Protein AF-A0A925WIB7-F1 (afdb_monomer)

Nearest PDB structures (foldseek):
  5noi-assembly1_A-2  TM=4.745E-01  e=1.322E-04  Homo sapiens
  6zr7-assembly1_AAA  TM=3.607E-01  e=6.430E-06  Homo sapiens
  2jll-assembly1_A  TM=2.567E-01  e=2.747E-06  Homo sapiens
  6fwx-assembly2_B  TM=4.645E-01  e=1.472E-03  Homo sapiens
  5d70-assembly1_L  TM=3.695E-01  e=1.778E-03  Homo sapiens

Foldseek 3Di:
DDQPVAPDWADDPPPPRFIKGQFPQKDWQDDDLAPPQFPLHHNSDIWIFFAFLDDSRWIWTAQPQLQDQFKKKKWKWAAQAAADAQQFAKWFDAPFAIWGWAFADDADPRNHTAIFIAADRRDCLGRNDHFVHGADHRFIWMWMWGGDQFKIKIWTWGDDDPDTDTDMGIRGHGGHGDRSNHDIIIHQAYPPHSNSGGGGIMGDIDMDSHGDDSQVSQVVSCSRNVHPWFEKDFPAWWDWPPLEAAQQAKIKTATDMDMHPPWWKWKWWAQVAAPDHDTDTDDDDDQWDQRGHRMIMGHNHAQSQQHWMKMWIADPVGIDIHDIDGRAHDHDDDQFPWKWKEFADDPDQDFAQDWFKAFTDTDPDLDYDHGDDDDDDDPDDDDPHVPDTQPKMKIAPDGGTWDADPADAQAPSFYRTWDFGQKIKIAQAFFAWKKKKFFWDADLDAPVVSHFKKKWWAWPNDTAIATAPDRNGDHDSHGMHMDGGRGDDQRMIMGGIDIPDPDPGGTGGIMMMGHNDGDDWDWDWDDDPQKIWIATHQGFFKWKALDPVDPTHTPPPAGPRGMDGHDPGRMDIDGDHD

Radius of gyration: 37.93 Å; Cα contacts (8 Å, |Δi|>4): 1552; chains: 1; bounding box: 87×64×103 Å

Structure (mmCIF, N/CA/C/O backbone):
data_AF-A0A925WIB7-F1
#
_entry.id   AF-A0A925WIB7-F1
#
loop_
_atom_site.group_PDB
_atom_site.id
_atom_site.type_symbol
_atom_site.label_atom_id
_atom_site.label_alt_id
_atom_site.label_comp_id
_atom_site.label_asym_id
_atom_site.label_entity_id
_atom_site.label_seq_id
_atom_site.pdbx_PDB_ins_code
_atom_site.Cartn_x
_atom_site.Cartn_y
_atom_site.Cartn_z
_atom_site.occupancy
_atom_site.B_iso_or_equiv
_atom_site.auth_seq_id
_atom_site.auth_comp_id
_atom_site.auth_asym_id
_atom_site.auth_atom_id
_atom_site.pdbx_PDB_model_num
ATOM 1 N N . ILE A 1 1 ? 18.509 16.412 -41.054 1.00 47.59 1 ILE A N 1
ATOM 2 C CA . ILE A 1 1 ? 19.463 15.710 -41.943 1.00 47.59 1 ILE A CA 1
ATOM 3 C C . ILE A 1 1 ? 18.674 14.589 -42.590 1.00 47.59 1 ILE A C 1
ATOM 5 O O . ILE A 1 1 ? 17.972 13.894 -41.867 1.00 47.59 1 ILE A O 1
ATOM 9 N N . ASP A 1 2 ? 18.672 14.543 -43.918 1.00 45.06 2 ASP A N 1
ATOM 10 C CA . ASP A 1 2 ? 17.779 13.710 -44.721 1.00 45.06 2 ASP A CA 1
ATOM 11 C C . ASP A 1 2 ? 18.296 12.253 -44.802 1.00 45.06 2 ASP A C 1
ATOM 13 O O . ASP A 1 2 ? 19.385 12.033 -45.339 1.00 45.06 2 ASP A O 1
ATOM 17 N N . PRO A 1 3 ? 17.568 11.259 -44.255 1.00 49.69 3 PRO A N 1
ATOM 18 C CA . PRO A 1 3 ? 17.931 9.846 -44.317 1.00 49.69 3 PRO A CA 1
ATOM 19 C C . PRO A 1 3 ? 17.653 9.196 -45.684 1.00 49.69 3 PRO A C 1
ATOM 21 O O . PRO A 1 3 ? 17.864 7.995 -45.808 1.00 49.69 3 PRO A O 1
ATOM 24 N N . THR A 1 4 ? 17.226 9.929 -46.722 1.00 48.84 4 THR A N 1
ATOM 25 C CA . THR A 1 4 ? 17.015 9.378 -48.082 1.00 48.84 4 THR A CA 1
ATOM 26 C C . THR A 1 4 ? 18.270 8.777 -48.738 1.00 48.84 4 THR A C 1
ATOM 28 O O . THR A 1 4 ? 18.156 8.116 -49.766 1.00 48.84 4 THR A O 1
ATOM 31 N N . ALA A 1 5 ? 19.458 8.935 -48.141 1.00 53.34 5 ALA A N 1
ATOM 32 C CA . ALA A 1 5 ? 20.679 8.218 -48.529 1.00 53.34 5 ALA A CA 1
ATOM 33 C C . ALA A 1 5 ? 20.852 6.840 -47.841 1.00 53.34 5 ALA A C 1
ATOM 35 O O . ALA A 1 5 ? 21.839 6.146 -48.092 1.00 53.34 5 ALA A O 1
ATOM 36 N N . GLY A 1 6 ? 19.942 6.452 -46.943 1.00 58.41 6 GLY A N 1
ATOM 37 C CA . GLY A 1 6 ? 19.923 5.150 -46.278 1.00 58.41 6 GLY A CA 1
ATOM 38 C C . GLY A 1 6 ? 19.459 4.039 -47.219 1.00 58.41 6 GLY A C 1
ATOM 39 O O . GLY A 1 6 ? 18.480 4.196 -47.941 1.00 58.41 6 GLY A O 1
ATOM 40 N N . VAL A 1 7 ? 20.171 2.910 -47.223 1.00 65.31 7 VAL A N 1
ATOM 41 C CA . VAL A 1 7 ? 19.902 1.784 -48.144 1.00 65.31 7 VAL A CA 1
ATOM 42 C C . VAL A 1 7 ? 19.007 0.715 -47.502 1.00 65.31 7 VAL A C 1
ATOM 44 O O . VAL A 1 7 ? 18.391 -0.078 -48.208 1.00 65.31 7 VAL A O 1
ATOM 47 N N . TYR A 1 8 ? 18.908 0.697 -46.169 1.00 82.62 8 TYR A N 1
ATOM 48 C CA . TYR A 1 8 ? 18.264 -0.381 -45.420 1.00 82.62 8 TYR A CA 1
ATOM 49 C C . TYR A 1 8 ? 17.088 0.117 -44.582 1.00 82.62 8 TYR A C 1
ATOM 51 O O . TYR A 1 8 ? 17.118 1.205 -44.004 1.00 82.62 8 TYR A O 1
ATOM 59 N N . GLN A 1 9 ? 16.067 -0.728 -44.488 1.00 89.50 9 GLN A N 1
ATOM 60 C CA . GLN A 1 9 ? 14.831 -0.472 -43.760 1.00 89.50 9 GLN A CA 1
ATOM 61 C C . GLN A 1 9 ? 14.840 -1.226 -42.427 1.00 89.50 9 GLN A C 1
ATOM 63 O O . GLN A 1 9 ? 15.172 -2.410 -42.392 1.00 89.50 9 GLN A O 1
ATOM 68 N N . ALA A 1 10 ? 14.461 -0.548 -41.344 1.00 90.38 10 ALA A N 1
ATOM 69 C CA . ALA A 1 10 ? 14.131 -1.177 -40.071 1.00 90.38 10 ALA A CA 1
ATOM 70 C C . ALA A 1 10 ? 12.611 -1.372 -40.027 1.00 90.38 10 ALA A C 1
ATOM 72 O O . ALA A 1 10 ? 11.849 -0.403 -40.105 1.00 90.38 10 ALA A O 1
ATOM 73 N N . TYR A 1 11 ? 12.164 -2.623 -39.977 1.00 90.81 11 TYR A N 1
ATOM 74 C CA . TYR A 1 11 ? 10.744 -2.940 -40.085 1.00 90.81 11 TYR A CA 1
ATOM 75 C C . TYR A 1 11 ? 10.005 -2.715 -38.766 1.00 90.81 11 TYR A C 1
ATOM 77 O O . TYR A 1 11 ? 10.463 -3.119 -37.700 1.00 90.81 11 TYR A O 1
ATOM 85 N N . ASP A 1 12 ? 8.832 -2.098 -38.860 1.00 91.50 12 ASP A N 1
ATOM 86 C CA . ASP A 1 12 ? 7.887 -1.962 -37.760 1.00 91.50 12 ASP A CA 1
ATOM 87 C C . ASP A 1 12 ? 7.021 -3.222 -37.658 1.00 91.50 12 ASP A C 1
ATOM 89 O O . ASP A 1 12 ? 6.266 -3.552 -38.573 1.00 91.50 12 ASP A O 1
ATOM 93 N N . SER A 1 13 ? 7.101 -3.903 -36.515 1.00 91.50 13 SER A N 1
ATOM 94 C CA . SER A 1 13 ? 6.290 -5.093 -36.225 1.00 91.50 13 SER A CA 1
ATOM 95 C C . SER A 1 13 ? 4.983 -4.772 -35.490 1.00 91.50 13 SER A C 1
ATOM 97 O O . SER A 1 13 ? 4.206 -5.678 -35.201 1.00 91.50 13 SER A O 1
ATOM 99 N N . SER A 1 14 ? 4.704 -3.499 -35.185 1.00 88.19 14 SER A N 1
ATOM 100 C CA . SER A 1 14 ? 3.505 -3.100 -34.433 1.00 88.19 14 SER A CA 1
ATOM 101 C C . SER A 1 14 ? 2.212 -3.129 -35.257 1.00 88.19 14 SER A C 1
ATOM 103 O O . SER A 1 14 ? 1.126 -3.030 -34.689 1.00 88.19 14 SER A O 1
ATOM 105 N N . GLY A 1 15 ? 2.316 -3.225 -36.587 1.00 87.00 15 GLY A N 1
ATOM 106 C CA . GLY A 1 15 ? 1.178 -3.149 -37.506 1.00 87.00 15 GLY A CA 1
ATOM 107 C C . GLY A 1 15 ? 0.718 -1.723 -37.836 1.00 87.00 15 GLY A C 1
ATOM 108 O O . GLY A 1 15 ? -0.298 -1.563 -38.511 1.00 87.00 15 GLY A O 1
ATOM 109 N N . HIS A 1 16 ? 1.457 -0.691 -37.410 1.00 87.56 16 HIS A N 1
ATOM 110 C CA . HIS A 1 16 ? 1.130 0.718 -37.674 1.00 87.56 16 HIS A CA 1
ATOM 111 C C . HIS A 1 16 ? 1.845 1.288 -38.909 1.00 87.56 16 HIS A C 1
ATOM 113 O O . HIS A 1 16 ? 1.667 2.461 -39.235 1.00 87.56 16 HIS A O 1
ATOM 119 N N . ASN A 1 17 ? 2.609 0.460 -39.630 1.00 88.38 17 ASN A N 1
ATOM 120 C CA . ASN A 1 17 ? 3.371 0.831 -40.826 1.00 88.38 17 ASN A CA 1
ATOM 121 C C . ASN A 1 17 ? 4.395 1.950 -40.571 1.00 88.38 17 ASN A C 1
ATOM 123 O O . ASN A 1 17 ? 4.660 2.774 -41.446 1.00 88.38 17 ASN A O 1
ATOM 127 N N . LEU A 1 18 ? 5.005 1.963 -39.385 1.00 90.94 18 LEU A N 1
ATOM 128 C CA . LEU A 1 18 ? 5.990 2.967 -38.966 1.00 90.94 18 LEU A CA 1
ATOM 129 C C . LEU A 1 18 ? 7.430 2.545 -39.288 1.00 90.94 18 LEU A C 1
ATOM 131 O O . LEU A 1 18 ? 8.351 2.810 -38.517 1.00 90.94 18 LEU A O 1
ATOM 135 N N . ASN A 1 19 ? 7.624 1.878 -40.429 1.00 91.81 19 ASN A N 1
ATOM 136 C CA . ASN A 1 19 ? 8.938 1.416 -40.872 1.00 91.81 19 ASN A CA 1
ATOM 137 C C . ASN A 1 19 ? 9.950 2.568 -40.859 1.00 91.81 19 ASN A C 1
ATOM 139 O O . ASN A 1 19 ? 9.695 3.633 -41.425 1.00 91.81 19 ASN A O 1
ATOM 143 N N . ALA A 1 20 ? 11.100 2.335 -40.238 1.00 92.38 20 ALA A N 1
ATOM 144 C CA . ALA A 1 20 ? 12.175 3.305 -40.136 1.00 92.38 20 ALA A CA 1
ATOM 145 C C . ALA A 1 20 ? 13.265 3.044 -41.182 1.00 92.38 20 ALA A C 1
ATOM 147 O O . ALA A 1 20 ? 13.326 1.987 -41.811 1.00 92.38 20 ALA A O 1
ATOM 148 N N . VAL A 1 21 ? 14.146 4.021 -41.370 1.00 93.56 21 VAL A N 1
ATOM 149 C CA . VAL A 1 21 ? 15.269 3.944 -42.309 1.00 93.56 21 VAL A CA 1
ATOM 150 C C . VAL A 1 21 ? 16.576 4.049 -41.538 1.00 93.56 21 VAL A C 1
ATOM 152 O O . VAL A 1 21 ? 16.757 4.966 -40.732 1.00 93.56 21 VAL A O 1
ATOM 155 N N . TYR A 1 22 ? 17.495 3.118 -41.787 1.00 94.06 22 TYR A N 1
ATOM 156 C CA . TYR A 1 22 ? 18.852 3.189 -41.257 1.00 94.06 22 TYR A CA 1
ATOM 157 C C . TYR A 1 22 ? 19.630 4.291 -41.971 1.00 94.06 22 TYR A C 1
ATOM 159 O O . TYR A 1 22 ? 19.739 4.291 -43.199 1.00 94.06 22 TYR A O 1
ATOM 167 N N . GLY A 1 23 ? 20.206 5.218 -41.209 1.00 93.31 23 GLY A N 1
ATOM 168 C CA . GLY A 1 23 ? 21.142 6.187 -41.758 1.00 93.31 23 GLY A CA 1
ATOM 169 C C . GLY A 1 23 ? 22.406 5.509 -42.300 1.00 93.31 23 GLY A C 1
ATOM 170 O O . GLY A 1 23 ? 22.824 4.452 -41.831 1.00 93.31 23 GLY A O 1
ATOM 171 N N . SER A 1 24 ? 23.037 6.127 -43.299 1.00 92.25 24 SER A N 1
ATOM 172 C CA . SER A 1 24 ? 24.188 5.557 -44.015 1.00 92.25 24 SER A CA 1
ATOM 173 C C . SER A 1 24 ? 25.436 5.324 -43.152 1.00 92.25 24 SER A C 1
ATOM 175 O O . SER A 1 24 ? 26.335 4.613 -43.589 1.00 92.25 24 SER A O 1
ATOM 177 N N . ALA A 1 25 ? 25.526 5.946 -41.971 1.00 93.19 25 ALA A N 1
ATOM 178 C CA . ALA A 1 25 ? 26.634 5.756 -41.033 1.00 93.19 25 ALA A CA 1
ATOM 179 C C . ALA A 1 25 ? 26.304 4.767 -39.901 1.00 93.19 25 ALA A C 1
ATOM 181 O O . ALA A 1 25 ? 27.150 4.531 -39.041 1.00 93.19 25 ALA A O 1
ATOM 182 N N . VAL A 1 26 ? 25.099 4.187 -39.888 1.00 94.94 26 VAL A N 1
ATOM 183 C CA . VAL A 1 26 ? 24.749 3.116 -38.951 1.00 94.94 26 VAL A CA 1
ATOM 184 C C . VAL A 1 26 ? 25.390 1.816 -39.423 1.00 94.94 26 VAL A C 1
ATOM 186 O O . VAL A 1 26 ? 25.171 1.374 -40.553 1.00 94.94 26 VAL A O 1
ATOM 189 N N . LEU A 1 27 ? 26.175 1.187 -38.550 1.00 94.75 27 LEU A N 1
ATOM 190 C CA . LEU A 1 27 ? 26.740 -0.128 -38.818 1.00 94.75 27 LEU A CA 1
ATOM 191 C C . LEU A 1 27 ? 25.692 -1.201 -38.495 1.00 94.75 27 LEU A C 1
ATOM 193 O O . LEU A 1 27 ? 25.200 -1.290 -37.370 1.00 94.75 27 LEU A O 1
ATOM 197 N N . LEU A 1 28 ? 25.358 -2.004 -39.503 1.00 90.06 28 LEU A N 1
ATOM 198 C CA . LEU A 1 28 ? 24.419 -3.121 -39.401 1.00 90.06 28 LEU A CA 1
ATOM 199 C C . LEU A 1 28 ? 25.139 -4.428 -39.072 1.00 90.06 28 LEU A C 1
ATOM 201 O O . LEU A 1 28 ? 26.338 -4.565 -39.316 1.00 90.06 28 LEU A O 1
ATOM 205 N N . ASN A 1 29 ? 24.370 -5.420 -38.620 1.00 88.56 29 ASN A N 1
ATOM 206 C CA . ASN A 1 29 ? 24.840 -6.778 -38.326 1.00 88.56 29 ASN A CA 1
ATOM 207 C C . ASN A 1 29 ? 25.869 -6.856 -37.189 1.00 88.56 29 ASN A C 1
ATOM 209 O O . ASN A 1 29 ? 26.614 -7.833 -37.092 1.00 88.56 29 ASN A O 1
ATOM 213 N N . SER A 1 30 ? 25.912 -5.847 -36.319 1.00 93.62 30 SER A N 1
ATOM 214 C CA . SER A 1 30 ? 26.655 -5.961 -35.069 1.00 93.62 30 SER A CA 1
ATOM 215 C C . SER A 1 30 ? 25.997 -7.020 -34.184 1.00 93.62 30 SER A C 1
ATOM 217 O O . SER A 1 30 ? 24.768 -7.123 -34.192 1.00 93.62 30 SER A O 1
ATOM 219 N N . PRO A 1 31 ? 26.762 -7.799 -33.404 1.00 94.31 31 PRO A N 1
ATOM 220 C CA . PRO A 1 31 ? 26.173 -8.738 -32.459 1.00 94.31 31 PRO A CA 1
ATOM 221 C C . PRO A 1 31 ? 25.225 -8.030 -31.481 1.00 94.31 31 PRO A C 1
ATOM 223 O O . PRO A 1 31 ? 25.636 -7.104 -30.776 1.00 94.31 31 PRO A O 1
ATOM 226 N N . GLY A 1 32 ? 23.960 -8.454 -31.470 1.00 95.75 32 GLY A N 1
ATOM 227 C CA . GLY A 1 32 ? 22.959 -8.035 -30.492 1.00 95.75 32 GLY A CA 1
ATOM 228 C C . GLY A 1 32 ? 23.125 -8.747 -29.141 1.00 95.75 32 GLY A C 1
ATOM 229 O O . GLY A 1 32 ? 24.127 -9.438 -28.912 1.00 95.75 32 GLY A O 1
ATOM 230 N N . PRO A 1 33 ? 22.152 -8.626 -28.223 1.00 94.81 33 PRO A N 1
ATOM 231 C CA . PRO A 1 33 ? 21.977 -9.604 -27.157 1.00 94.81 33 PRO A CA 1
ATOM 232 C C . PRO A 1 33 ? 21.697 -10.978 -27.786 1.00 94.81 33 PRO A C 1
ATOM 234 O O . PRO A 1 33 ? 20.811 -11.103 -28.624 1.00 94.81 33 PRO A O 1
ATOM 237 N N . GLN A 1 34 ? 22.481 -11.998 -27.432 1.00 94.56 34 GLN A N 1
ATOM 238 C CA . GLN A 1 34 ? 22.450 -13.322 -28.073 1.00 94.56 34 GLN A CA 1
ATOM 239 C C . GLN A 1 34 ? 22.609 -14.446 -27.041 1.00 94.56 34 GLN A C 1
ATOM 241 O O . GLN A 1 34 ? 23.326 -14.306 -26.041 1.00 94.56 34 GLN A O 1
ATOM 246 N N . ALA A 1 35 ? 22.020 -15.609 -27.321 1.00 89.25 35 ALA A N 1
ATOM 247 C CA . ALA A 1 35 ? 22.341 -16.844 -26.611 1.00 89.25 35 ALA A CA 1
ATOM 248 C C . ALA A 1 35 ? 23.805 -17.288 -26.877 1.00 89.25 35 ALA A C 1
ATOM 250 O O . ALA A 1 35 ? 24.309 -17.102 -27.984 1.00 89.25 35 ALA A O 1
ATOM 251 N N . PRO A 1 36 ? 24.505 -17.913 -25.904 1.00 87.94 36 PRO A N 1
ATOM 252 C CA . PRO A 1 36 ? 24.005 -18.358 -24.600 1.00 87.94 36 PRO A CA 1
ATOM 253 C C . PRO A 1 36 ? 24.080 -17.299 -23.490 1.00 87.94 36 PRO A C 1
ATOM 255 O O . PRO A 1 36 ? 23.597 -17.560 -22.394 1.00 87.94 36 PRO A O 1
ATOM 258 N N . ALA A 1 37 ? 24.686 -16.132 -23.735 1.00 87.44 37 ALA A N 1
ATOM 259 C CA . ALA A 1 37 ? 24.857 -15.106 -22.703 1.00 87.44 37 ALA A CA 1
ATOM 260 C C . ALA A 1 37 ? 23.518 -14.491 -22.265 1.00 87.44 37 ALA A C 1
ATOM 262 O O . ALA A 1 37 ? 23.324 -14.212 -21.084 1.00 87.44 37 ALA A O 1
ATOM 263 N N . ILE A 1 38 ? 22.591 -14.312 -23.211 1.00 91.06 38 ILE A N 1
ATOM 264 C CA . ILE A 1 38 ? 21.226 -13.838 -22.972 1.00 91.06 38 ILE A CA 1
ATOM 265 C C . ILE A 1 38 ? 20.268 -14.849 -23.637 1.00 91.06 38 ILE A C 1
ATOM 267 O O . ILE A 1 38 ? 19.922 -14.692 -24.807 1.00 91.06 38 ILE A O 1
ATOM 271 N N . PRO A 1 39 ? 19.907 -15.946 -22.936 1.00 89.88 39 PRO A N 1
ATOM 272 C CA . PRO A 1 39 ? 19.263 -17.128 -23.526 1.00 89.88 39 PRO A CA 1
ATOM 273 C C . PRO A 1 39 ? 17.910 -16.914 -24.211 1.00 89.88 39 PRO A C 1
ATOM 275 O O . PRO A 1 39 ? 17.508 -17.753 -25.010 1.00 89.88 39 PRO A O 1
ATOM 278 N N . GLY A 1 40 ? 17.186 -15.848 -23.874 1.00 88.94 40 GLY A N 1
ATOM 279 C CA . GLY A 1 40 ? 15.892 -15.517 -24.470 1.00 88.94 40 GLY A CA 1
ATOM 280 C C . GLY A 1 40 ? 15.989 -14.903 -25.868 1.00 88.94 40 GLY A C 1
ATOM 281 O O . GLY A 1 40 ? 14.957 -14.720 -26.502 1.00 88.94 40 GLY A O 1
ATOM 282 N N . PHE A 1 41 ? 17.200 -14.603 -26.347 1.00 92.38 41 PHE A N 1
ATOM 283 C CA . PHE A 1 41 ? 17.453 -14.143 -27.710 1.00 92.38 41 PHE A CA 1
ATOM 284 C C . PHE A 1 41 ? 17.984 -15.255 -28.615 1.00 92.38 41 PHE A C 1
ATOM 286 O O . PHE A 1 41 ? 18.697 -16.161 -28.178 1.00 92.38 41 PHE A O 1
ATOM 293 N N . GLU A 1 42 ? 17.708 -15.117 -29.912 1.00 92.31 42 GLU A N 1
ATOM 294 C CA . GLU A 1 42 ? 18.284 -15.940 -30.976 1.00 92.31 42 GLU A CA 1
ATOM 295 C C . GLU A 1 42 ? 19.829 -15.914 -30.907 1.00 92.31 42 GLU A C 1
ATOM 297 O O . GLU A 1 42 ? 20.440 -14.868 -30.666 1.00 92.31 42 GLU A O 1
ATOM 302 N N . SER A 1 43 ? 20.505 -17.032 -31.190 1.00 93.81 43 SER A N 1
ATOM 303 C CA . SER A 1 43 ? 21.984 -17.081 -31.205 1.00 93.81 43 SER A CA 1
ATOM 304 C C . SER A 1 43 ? 22.621 -16.245 -32.322 1.00 93.81 43 SER A C 1
ATOM 306 O O . SER A 1 43 ? 23.820 -15.982 -32.295 1.00 93.81 43 SER A O 1
ATOM 308 N N . THR A 1 44 ? 21.829 -15.824 -33.307 1.00 93.62 44 THR A N 1
ATOM 309 C CA . THR A 1 44 ? 22.251 -14.986 -34.436 1.00 93.62 44 THR A CA 1
ATOM 310 C C . THR A 1 44 ? 21.633 -13.593 -34.392 1.00 93.62 44 THR A C 1
ATOM 312 O O . THR A 1 44 ? 21.615 -12.916 -35.416 1.00 93.62 44 THR A O 1
ATOM 315 N N . ASN A 1 45 ? 21.080 -13.175 -33.250 1.00 94.62 45 ASN A N 1
ATOM 316 C CA . ASN A 1 45 ? 20.411 -11.884 -33.133 1.00 94.62 45 ASN A CA 1
ATOM 317 C C . ASN A 1 45 ? 21.361 -10.714 -33.464 1.00 94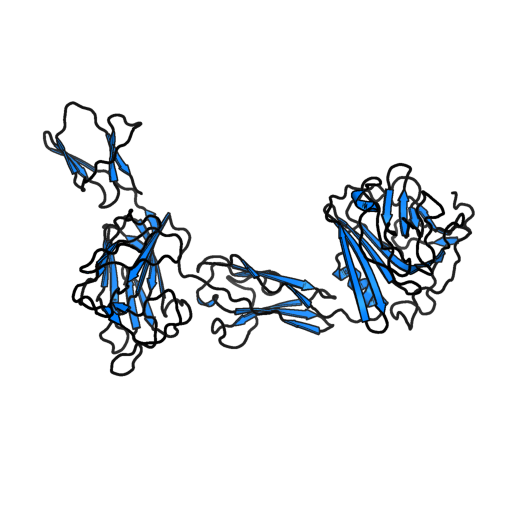.62 45 ASN A C 1
ATOM 319 O O . ASN A 1 45 ? 22.487 -10.660 -32.967 1.00 94.62 45 ASN A O 1
ATOM 323 N N . ILE A 1 46 ? 20.931 -9.780 -34.308 1.00 94.75 46 ILE A N 1
ATOM 324 C CA . ILE A 1 46 ? 21.760 -8.670 -34.796 1.00 94.75 46 ILE A CA 1
ATOM 325 C C . ILE A 1 46 ? 21.174 -7.328 -34.387 1.00 94.75 46 ILE A C 1
ATOM 327 O O . ILE A 1 46 ? 19.966 -7.153 -34.356 1.00 94.75 46 ILE A O 1
ATOM 331 N N . ALA A 1 47 ? 22.052 -6.356 -34.171 1.00 96.00 47 ALA A N 1
ATOM 332 C CA . ALA A 1 47 ? 21.698 -5.040 -33.678 1.00 96.00 47 ALA A CA 1
ATOM 333 C C . ALA A 1 47 ? 22.375 -3.923 -34.487 1.00 96.00 47 ALA A C 1
ATOM 335 O O . ALA A 1 47 ? 23.246 -4.158 -35.334 1.00 96.00 47 ALA A O 1
ATOM 336 N N . ALA A 1 48 ? 21.964 -2.684 -34.219 1.00 96.81 48 ALA A N 1
ATOM 337 C CA . ALA A 1 48 ? 22.470 -1.501 -34.901 1.00 96.81 48 ALA A CA 1
ATOM 338 C C . ALA A 1 48 ? 23.527 -0.793 -34.053 1.00 96.81 48 ALA A C 1
ATOM 340 O O . ALA A 1 48 ? 23.243 -0.392 -32.925 1.00 96.81 48 ALA A O 1
ATOM 341 N N . SER A 1 49 ? 24.732 -0.602 -34.594 1.00 97.50 49 SER A N 1
ATOM 342 C CA . SER A 1 49 ? 25.784 0.176 -33.934 1.00 97.50 49 SER A CA 1
ATOM 343 C C . SER A 1 49 ? 25.827 1.605 -34.458 1.00 97.50 49 SER A C 1
ATOM 345 O O . SER A 1 49 ? 25.870 1.853 -35.665 1.00 97.50 49 SER A O 1
ATOM 347 N N . LEU A 1 50 ? 25.843 2.545 -33.521 1.00 97.25 50 LEU A N 1
ATOM 348 C CA . LEU A 1 50 ? 25.800 3.979 -33.749 1.00 97.25 50 LEU A CA 1
ATOM 349 C C . LEU A 1 50 ? 27.054 4.624 -33.165 1.00 97.25 50 LEU A C 1
ATOM 351 O O . LEU A 1 50 ? 27.625 4.153 -32.177 1.00 97.25 50 LEU A O 1
ATOM 355 N N . THR A 1 51 ? 27.505 5.698 -33.803 1.00 96.25 51 THR A N 1
ATOM 356 C CA . THR A 1 51 ? 28.696 6.435 -33.385 1.00 96.25 51 THR A CA 1
ATOM 357 C C . THR A 1 51 ? 28.370 7.909 -33.277 1.00 96.25 51 THR A C 1
ATOM 359 O O . THR A 1 51 ? 27.819 8.512 -34.201 1.00 96.25 51 THR A O 1
ATOM 362 N N . THR A 1 52 ? 28.724 8.488 -32.133 1.00 95.62 52 THR A N 1
ATOM 363 C CA . THR A 1 52 ? 28.446 9.895 -31.850 1.00 95.62 52 THR A CA 1
ATOM 364 C C . THR A 1 52 ? 29.067 10.822 -32.901 1.00 95.62 52 THR A C 1
ATOM 366 O O . THR A 1 52 ? 30.113 10.520 -33.479 1.00 95.62 52 THR A O 1
ATOM 369 N N . SER A 1 53 ? 28.414 11.955 -33.164 1.00 94.75 53 SER A N 1
ATOM 370 C CA . SER A 1 53 ? 28.873 12.998 -34.094 1.00 94.75 53 SER A CA 1
ATOM 371 C C . SER A 1 53 ? 28.973 12.600 -35.575 1.00 94.75 53 SER A C 1
ATOM 373 O O . SER A 1 53 ? 29.365 13.440 -36.387 1.00 94.75 53 SER A O 1
ATOM 375 N N . LEU A 1 54 ? 28.588 11.381 -35.973 1.00 93.31 54 LEU A N 1
ATOM 376 C CA . LEU A 1 54 ? 28.536 11.001 -37.386 1.00 93.31 54 LEU A CA 1
ATOM 377 C C . LEU A 1 54 ? 27.240 11.476 -38.047 1.00 93.31 54 LEU A C 1
ATOM 379 O O . LEU A 1 54 ? 26.137 11.219 -37.567 1.00 93.31 54 LEU A O 1
ATOM 383 N N . ALA A 1 55 ? 27.359 12.142 -39.196 1.00 91.06 55 ALA A N 1
ATOM 384 C CA . ALA A 1 55 ? 26.198 12.458 -40.019 1.00 91.06 55 ALA A CA 1
ATOM 385 C C . ALA A 1 55 ? 25.504 11.162 -40.472 1.00 91.06 55 ALA A C 1
ATOM 387 O O . ALA A 1 55 ? 26.170 10.232 -40.923 1.00 91.06 55 ALA A O 1
ATOM 388 N N . ASN A 1 56 ? 24.171 11.112 -40.374 1.00 91.06 56 ASN A N 1
ATOM 389 C CA . ASN A 1 56 ? 23.369 9.912 -40.652 1.00 91.06 56 ASN A CA 1
ATOM 390 C C . ASN A 1 56 ? 23.732 8.701 -39.772 1.00 91.06 56 ASN A C 1
ATOM 392 O O . ASN A 1 56 ? 23.567 7.561 -40.203 1.00 91.06 56 ASN A O 1
ATOM 396 N N . GLY A 1 57 ? 24.239 8.931 -38.559 1.00 93.25 57 GLY A N 1
ATOM 397 C CA . GLY A 1 57 ? 24.550 7.895 -37.571 1.00 93.25 57 GLY A CA 1
ATOM 398 C C . GLY A 1 57 ? 23.354 7.474 -36.715 1.00 93.25 57 GLY A C 1
ATOM 399 O O . GLY A 1 57 ? 23.560 7.047 -35.589 1.00 93.25 57 GLY A O 1
ATOM 400 N N . GLN A 1 58 ? 22.126 7.632 -37.212 1.00 93.94 58 GLN A N 1
ATOM 401 C CA . GLN A 1 58 ? 20.873 7.365 -36.503 1.00 93.94 58 GLN A CA 1
ATOM 402 C C . GLN A 1 58 ? 19.897 6.565 -37.373 1.00 93.94 58 GLN A C 1
ATOM 404 O O . GLN A 1 58 ? 20.010 6.549 -38.601 1.00 93.94 58 GLN A O 1
ATOM 409 N N . ILE A 1 59 ? 18.890 5.967 -36.746 1.00 95.50 59 ILE A N 1
ATOM 410 C CA . ILE A 1 59 ? 17.747 5.349 -37.425 1.00 95.50 59 ILE A CA 1
ATOM 411 C C . ILE A 1 59 ? 16.578 6.333 -37.367 1.00 95.50 59 ILE A C 1
ATOM 413 O O . ILE A 1 59 ? 16.353 6.971 -36.340 1.00 95.50 59 ILE A O 1
ATOM 417 N N . VAL A 1 60 ? 15.839 6.492 -38.463 1.00 93.81 60 VAL A N 1
ATOM 418 C CA . VAL A 1 60 ? 14.789 7.513 -38.566 1.00 93.81 60 VAL A CA 1
ATOM 419 C C . VAL A 1 60 ? 13.447 6.869 -38.879 1.00 93.81 60 VAL A C 1
ATOM 421 O O . VAL A 1 60 ? 13.243 6.359 -39.978 1.00 93.81 60 VAL A O 1
ATOM 424 N N . ALA A 1 61 ? 12.534 6.914 -37.915 1.00 92.75 61 ALA A N 1
ATOM 425 C CA . ALA A 1 61 ? 11.142 6.526 -38.083 1.00 92.75 61 ALA A CA 1
ATOM 426 C C . ALA A 1 61 ? 10.279 7.741 -38.476 1.00 92.75 61 ALA A C 1
ATOM 428 O O . ALA A 1 61 ? 10.619 8.887 -38.141 1.00 92.75 61 ALA A O 1
ATOM 429 N N . PRO A 1 62 ? 9.131 7.520 -39.138 1.00 91.12 62 PRO A N 1
ATOM 430 C CA . PRO A 1 62 ? 8.106 8.543 -39.292 1.00 91.12 62 PRO A CA 1
ATOM 431 C C . PRO A 1 62 ? 7.652 9.132 -37.943 1.00 91.12 62 PRO A C 1
ATOM 433 O O . PRO A 1 62 ? 7.961 8.621 -36.861 1.00 91.12 62 PRO A O 1
ATOM 436 N N . ALA A 1 63 ? 6.901 10.231 -38.000 1.00 88.75 63 ALA A N 1
ATOM 437 C CA . ALA A 1 63 ? 6.192 10.749 -36.834 1.00 88.75 63 ALA A CA 1
ATOM 438 C C . ALA A 1 63 ? 5.276 9.656 -36.247 1.00 88.75 63 ALA A C 1
ATOM 440 O O . ALA A 1 63 ? 4.490 9.051 -36.978 1.00 88.75 63 ALA A O 1
ATOM 441 N N . LEU A 1 64 ? 5.380 9.400 -34.938 1.00 90.88 64 LEU A N 1
ATOM 442 C CA . LEU A 1 64 ? 4.594 8.346 -34.282 1.00 90.88 64 LEU A CA 1
ATOM 443 C C . LEU A 1 64 ? 3.129 8.758 -34.066 1.00 90.88 64 LEU A C 1
ATOM 445 O O . LEU A 1 64 ? 2.280 7.889 -33.908 1.00 90.88 64 LEU A O 1
ATOM 449 N N . ASN A 1 65 ? 2.823 10.063 -34.065 1.00 90.44 65 ASN A N 1
ATOM 450 C CA . ASN A 1 65 ? 1.464 10.613 -33.938 1.00 90.44 65 ASN A CA 1
ATOM 451 C C . ASN A 1 65 ? 0.672 10.078 -32.724 1.00 90.44 65 ASN A C 1
ATOM 453 O O . ASN A 1 65 ? -0.522 9.798 -32.822 1.00 90.44 65 ASN A O 1
ATOM 457 N N . LEU A 1 66 ? 1.337 9.921 -31.575 1.00 90.06 66 LEU A N 1
ATOM 458 C CA . LEU A 1 66 ? 0.767 9.261 -30.395 1.00 90.06 66 LEU A CA 1
ATOM 459 C C . LEU A 1 66 ? -0.258 10.116 -29.636 1.00 90.06 66 LEU A C 1
ATOM 461 O O . LEU A 1 66 ? -1.184 9.559 -29.054 1.00 90.06 66 LEU A O 1
ATOM 465 N N . ASN A 1 67 ? -0.067 11.442 -29.589 1.00 91.56 67 ASN A N 1
ATOM 466 C CA . ASN A 1 67 ? -0.882 12.384 -28.802 1.00 91.56 67 ASN A CA 1
ATOM 467 C C . ASN A 1 67 ? -1.253 11.871 -27.395 1.00 91.56 67 ASN A C 1
ATOM 469 O O . ASN A 1 67 ? -2.426 11.767 -27.035 1.00 91.56 67 ASN A O 1
ATOM 473 N N . THR A 1 68 ? -0.238 11.518 -26.604 1.00 93.81 68 THR A N 1
ATOM 474 C CA . THR A 1 68 ? -0.419 10.810 -25.329 1.00 93.81 68 THR A CA 1
ATOM 475 C C . THR A 1 68 ? 0.516 11.322 -24.238 1.00 93.81 68 THR A C 1
ATOM 477 O O . THR A 1 68 ? 1.595 11.852 -24.499 1.00 93.81 68 THR A O 1
ATOM 480 N N . ASN A 1 69 ? 0.101 11.138 -22.989 1.00 94.31 69 ASN A N 1
ATOM 481 C CA . ASN A 1 69 ? 0.924 11.221 -21.778 1.00 94.31 69 ASN A CA 1
ATOM 482 C C . ASN A 1 69 ? 0.898 9.904 -20.986 1.00 94.31 69 ASN A C 1
ATOM 484 O O . ASN A 1 69 ? 1.170 9.883 -19.789 1.00 94.31 69 ASN A O 1
ATOM 488 N N . THR A 1 70 ? 0.513 8.820 -21.656 1.00 97.81 70 THR A N 1
ATOM 489 C CA . THR A 1 70 ? 0.478 7.456 -21.134 1.00 97.81 70 THR A CA 1
ATOM 490 C C . THR A 1 70 ? 1.139 6.550 -22.170 1.00 97.81 70 THR A C 1
ATOM 492 O O . THR A 1 70 ? 0.507 6.162 -23.150 1.00 97.81 70 THR A O 1
ATOM 495 N N . VAL A 1 71 ? 2.436 6.290 -22.006 1.00 97.75 71 VAL A N 1
ATOM 496 C CA . VAL A 1 71 ? 3.277 5.606 -23.007 1.00 97.75 71 VAL A CA 1
ATOM 497 C C . VAL A 1 71 ? 4.493 4.971 -22.341 1.00 97.75 71 VAL A C 1
ATOM 499 O O . VAL A 1 71 ? 4.987 5.488 -21.337 1.00 97.75 71 VAL A O 1
ATOM 502 N N . THR A 1 72 ? 5.003 3.888 -22.923 1.00 98.62 72 THR A N 1
ATOM 503 C CA . THR A 1 72 ? 6.276 3.284 -22.521 1.00 98.62 72 THR A CA 1
ATOM 504 C C . THR A 1 72 ? 7.210 3.127 -23.717 1.00 98.62 72 THR A C 1
ATOM 506 O O . THR A 1 72 ? 6.816 2.578 -24.739 1.00 98.62 72 THR A O 1
ATOM 509 N N . PHE A 1 73 ? 8.459 3.567 -23.571 1.00 98.44 73 PHE A N 1
ATOM 510 C CA . PHE A 1 73 ? 9.561 3.315 -24.503 1.00 98.44 73 PHE A CA 1
ATOM 511 C C . PHE A 1 73 ? 10.486 2.266 -23.897 1.00 98.44 73 PHE A C 1
ATOM 513 O O . PHE A 1 73 ? 10.822 2.387 -22.719 1.00 98.44 73 PHE A O 1
ATOM 520 N N . THR A 1 74 ? 10.926 1.280 -24.675 1.00 98.69 74 THR A N 1
ATOM 521 C CA . THR A 1 74 ? 11.914 0.278 -24.249 1.00 98.69 74 THR A CA 1
ATOM 522 C C . THR A 1 74 ? 13.006 0.108 -25.293 1.00 98.69 74 THR A C 1
ATOM 524 O O . THR A 1 74 ? 12.754 0.307 -26.479 1.00 98.69 74 THR A O 1
ATOM 527 N N . ALA A 1 75 ? 14.203 -0.278 -24.859 1.00 98.50 75 ALA A N 1
ATOM 528 C CA . ALA A 1 75 ? 15.287 -0.704 -25.737 1.00 98.50 75 ALA A CA 1
ATOM 529 C C . ALA A 1 75 ? 16.267 -1.606 -24.980 1.00 98.50 75 ALA A C 1
ATOM 531 O O . ALA A 1 75 ? 16.443 -1.462 -23.767 1.00 98.50 75 ALA A O 1
ATOM 532 N N . TRP A 1 76 ? 16.963 -2.474 -25.706 1.00 98.62 76 TRP A N 1
ATOM 533 C CA . TRP A 1 76 ? 18.239 -3.024 -25.266 1.00 98.62 76 TRP A CA 1
ATOM 534 C C . TRP A 1 76 ? 19.360 -2.113 -25.760 1.00 98.62 76 TRP A C 1
ATOM 536 O O . TRP A 1 76 ? 19.396 -1.740 -26.931 1.00 98.62 76 TRP A O 1
ATOM 546 N N . ILE A 1 77 ? 20.275 -1.726 -24.871 1.00 98.75 77 ILE A N 1
ATOM 547 C CA . ILE A 1 77 ? 21.407 -0.851 -25.194 1.00 98.75 77 ILE A CA 1
ATOM 548 C C . ILE A 1 77 ? 22.727 -1.457 -24.725 1.00 98.75 77 ILE A C 1
ATOM 550 O O . ILE A 1 77 ? 22.795 -2.091 -23.674 1.00 98.75 77 ILE A O 1
ATOM 554 N N . TYR A 1 78 ? 23.783 -1.196 -25.484 1.00 98.31 78 TYR A N 1
ATOM 555 C CA . TYR A 1 78 ? 25.164 -1.539 -25.169 1.00 98.31 78 TYR A CA 1
ATOM 556 C C . TYR A 1 78 ? 26.036 -0.295 -25.399 1.00 98.31 78 TYR A C 1
ATOM 558 O O . TYR A 1 78 ? 26.518 -0.072 -26.514 1.00 98.31 78 TYR A O 1
ATOM 566 N N . PRO A 1 79 ? 26.201 0.583 -24.393 1.00 97.94 79 PRO A N 1
ATOM 567 C CA . PRO A 1 79 ? 27.095 1.733 -24.504 1.00 97.94 79 PRO A CA 1
ATOM 568 C C . PRO A 1 79 ? 28.542 1.254 -24.652 1.00 97.94 79 PRO A C 1
ATOM 570 O O . PRO A 1 79 ? 29.008 0.468 -23.835 1.00 97.94 79 PRO A O 1
ATOM 573 N N . THR A 1 80 ? 29.280 1.726 -25.657 1.00 96.19 80 THR A N 1
ATOM 574 C CA . THR A 1 80 ? 30.700 1.349 -25.858 1.00 96.19 80 THR A CA 1
ATOM 575 C C . THR A 1 80 ? 31.677 2.360 -25.255 1.00 96.19 80 THR A C 1
ATOM 577 O O . THR A 1 80 ? 32.862 2.075 -25.090 1.00 96.19 80 THR A O 1
ATOM 580 N N . SER A 1 81 ? 31.183 3.542 -24.884 1.00 95.69 81 SER A N 1
ATOM 581 C CA . SER A 1 81 ? 31.912 4.572 -24.144 1.00 95.69 81 SER A CA 1
ATOM 582 C C . SER A 1 81 ? 30.958 5.402 -23.286 1.00 95.69 81 SER A C 1
ATOM 584 O O . SER A 1 81 ? 29.736 5.262 -23.384 1.00 95.69 81 SER A O 1
ATOM 586 N N . GLY A 1 82 ? 31.517 6.331 -22.505 1.00 95.69 82 GLY A N 1
ATOM 587 C CA . GLY A 1 82 ? 30.734 7.387 -21.871 1.00 95.69 82 GLY A CA 1
ATOM 588 C C . GLY A 1 82 ? 29.931 8.175 -22.908 1.00 95.69 82 GLY A C 1
ATOM 589 O O . GLY A 1 82 ? 30.460 8.525 -23.968 1.00 95.69 82 GLY A O 1
ATOM 590 N N . GLN A 1 83 ? 28.650 8.407 -22.624 1.00 96.88 83 GLN A N 1
ATOM 591 C CA . GLN A 1 83 ? 27.749 9.129 -23.526 1.00 96.88 83 GLN A CA 1
ATOM 592 C C . GLN A 1 83 ? 27.886 10.653 -23.403 1.00 96.88 83 GLN A C 1
ATOM 594 O O . GLN A 1 83 ? 28.387 11.198 -22.414 1.00 96.88 83 GLN A O 1
ATOM 599 N N . THR A 1 84 ? 27.401 11.372 -24.413 1.00 95.25 84 THR A N 1
ATOM 600 C CA . THR A 1 84 ? 27.275 12.834 -24.400 1.00 95.25 84 THR A CA 1
ATOM 601 C C . THR A 1 84 ? 25.960 13.277 -23.755 1.00 95.25 84 THR A C 1
ATOM 603 O O . THR A 1 84 ? 25.007 12.506 -23.626 1.00 95.25 84 THR A O 1
ATOM 606 N N . ALA A 1 85 ? 25.909 14.533 -23.299 1.00 93.19 85 ALA A N 1
ATOM 607 C CA . ALA A 1 85 ? 24.710 15.074 -22.666 1.00 93.19 85 ALA A CA 1
ATOM 608 C C . ALA A 1 85 ? 23.554 15.075 -23.669 1.00 93.19 85 ALA A C 1
ATOM 610 O O . ALA A 1 85 ? 23.722 15.544 -24.798 1.00 93.19 85 ALA A O 1
ATOM 611 N N . SER A 1 86 ? 22.389 14.587 -23.240 1.00 94.38 86 SER A N 1
ATOM 612 C CA . SER A 1 86 ? 21.198 14.499 -24.091 1.00 94.38 86 SER A CA 1
ATOM 613 C C . SER A 1 86 ? 21.356 13.574 -25.301 1.00 94.38 86 SER A C 1
ATOM 615 O O . SER A 1 86 ? 20.625 13.747 -26.275 1.00 94.38 86 SER A O 1
ATOM 617 N N . ALA A 1 87 ? 22.282 12.604 -25.267 1.00 97.06 87 ALA A N 1
ATOM 618 C CA . ALA A 1 87 ? 22.319 11.551 -26.278 1.00 97.06 87 ALA A CA 1
ATOM 619 C C . ALA A 1 87 ? 20.963 10.825 -26.324 1.00 97.06 87 ALA A C 1
ATOM 621 O O . ALA A 1 87 ? 20.441 10.417 -25.285 1.00 97.06 87 ALA A O 1
ATOM 622 N N . GLY A 1 88 ? 20.362 10.718 -27.508 1.00 96.94 88 GLY A N 1
ATOM 623 C CA . GLY A 1 88 ? 19.011 10.178 -27.667 1.00 96.94 88 GLY A CA 1
ATOM 624 C C . GLY A 1 88 ? 18.990 8.663 -27.853 1.00 96.94 88 GLY A C 1
ATOM 625 O O . GLY A 1 88 ? 19.853 8.107 -28.526 1.00 96.94 88 GLY A O 1
ATOM 626 N N . LEU A 1 89 ? 17.973 8.004 -27.295 1.00 98.31 89 LEU A N 1
ATOM 627 C CA . LEU A 1 89 ? 17.645 6.603 -27.576 1.00 98.31 89 LEU A CA 1
ATOM 628 C C . LEU A 1 89 ? 16.398 6.507 -28.454 1.00 98.31 89 LEU A C 1
ATOM 630 O O . LEU A 1 89 ? 16.448 5.869 -29.497 1.00 98.31 89 LEU A O 1
ATOM 634 N N . VAL A 1 90 ? 15.313 7.186 -28.074 1.00 97.12 90 VAL A N 1
ATOM 635 C CA . VAL A 1 90 ? 14.113 7.369 -28.905 1.00 97.12 90 VAL A CA 1
ATOM 636 C C . VAL A 1 90 ? 13.602 8.784 -28.677 1.00 97.12 90 VAL A C 1
ATOM 638 O O . VAL A 1 90 ? 13.092 9.079 -27.597 1.00 97.12 90 VAL A O 1
ATOM 641 N N . VAL A 1 91 ? 13.774 9.678 -29.650 1.00 94.88 91 VAL A N 1
ATOM 642 C CA . VAL A 1 91 ? 13.482 11.110 -29.480 1.00 94.88 91 VAL A CA 1
ATOM 643 C C . VAL A 1 91 ? 12.736 11.670 -30.682 1.00 94.88 91 VAL A C 1
ATOM 645 O O . VAL A 1 91 ? 13.154 11.510 -31.828 1.00 94.88 91 VAL A O 1
ATOM 648 N N . ASN A 1 92 ? 11.654 12.394 -30.409 1.00 92.75 92 ASN A N 1
ATOM 649 C CA . ASN A 1 92 ? 10.981 13.254 -31.368 1.00 92.75 92 ASN A CA 1
ATOM 650 C C . ASN A 1 92 ? 11.166 14.724 -30.958 1.00 92.75 92 ASN A C 1
ATOM 652 O O . ASN A 1 92 ? 11.041 15.072 -29.781 1.00 92.75 92 ASN A O 1
ATOM 656 N N . ARG A 1 93 ? 11.517 15.579 -31.924 1.00 88.44 93 ARG A N 1
ATOM 657 C CA . ARG A 1 93 ? 11.733 17.015 -31.705 1.00 88.44 93 ARG A CA 1
ATOM 658 C C . ARG A 1 93 ? 11.421 17.813 -32.969 1.00 88.44 93 ARG A C 1
ATOM 660 O O . ARG A 1 93 ? 11.902 17.451 -34.041 1.00 88.44 93 ARG A O 1
ATOM 667 N N . ASP A 1 94 ? 10.721 18.939 -32.828 1.00 77.94 94 ASP A N 1
ATOM 668 C CA . ASP A 1 94 ? 10.255 19.768 -33.953 1.00 77.94 94 ASP A CA 1
ATOM 669 C C . ASP A 1 94 ? 10.477 21.288 -33.783 1.00 77.94 94 ASP A C 1
ATOM 671 O O . ASP A 1 94 ? 9.643 22.118 -34.129 1.00 77.94 94 ASP A O 1
ATOM 675 N N . GLY A 1 95 ? 11.647 21.695 -33.286 1.00 64.25 95 GLY A N 1
ATOM 676 C CA . GLY A 1 95 ? 12.022 23.117 -33.200 1.00 64.25 95 GLY A CA 1
ATOM 677 C C . GLY A 1 95 ? 11.417 23.880 -32.013 1.00 64.25 95 GLY A C 1
ATOM 678 O O . GLY A 1 95 ? 11.842 25.006 -31.757 1.00 64.25 95 GLY A O 1
ATOM 679 N N . GLY A 1 96 ? 10.528 23.253 -31.236 1.00 65.31 96 GLY A N 1
ATOM 680 C CA . GLY A 1 96 ? 10.033 23.767 -29.955 1.00 65.31 96 GLY A CA 1
ATOM 681 C C . GLY A 1 96 ? 9.494 22.675 -29.029 1.00 65.31 96 GLY A C 1
ATOM 682 O O . GLY A 1 96 ? 9.775 22.718 -27.831 1.00 65.31 96 GLY A O 1
ATOM 683 N N . ASP A 1 97 ? 8.806 21.663 -29.570 1.00 80.44 97 ASP A N 1
ATOM 684 C CA . ASP A 1 97 ? 8.394 20.482 -28.813 1.00 80.44 97 ASP A CA 1
ATOM 685 C C . ASP A 1 97 ? 9.496 19.418 -28.840 1.00 80.44 97 ASP A C 1
ATOM 687 O O . ASP A 1 97 ? 10.234 19.258 -29.819 1.00 80.44 97 ASP A O 1
ATOM 691 N N . ALA A 1 98 ? 9.665 18.736 -27.711 1.00 89.00 98 ALA A N 1
ATOM 692 C CA . ALA A 1 98 ? 10.642 17.672 -27.554 1.00 89.00 98 ALA A CA 1
ATOM 693 C C . ALA A 1 98 ? 10.125 16.659 -26.546 1.00 89.00 98 ALA A C 1
ATOM 695 O O . ALA A 1 98 ? 9.853 17.002 -25.390 1.00 89.00 98 ALA A O 1
ATOM 696 N N . ALA A 1 99 ? 10.042 15.413 -26.994 1.00 93.25 99 ALA A N 1
ATOM 697 C CA . ALA A 1 99 ? 9.627 14.288 -26.186 1.00 93.25 99 ALA A CA 1
ATOM 698 C C . ALA A 1 99 ? 10.474 13.067 -26.537 1.00 93.25 99 ALA A C 1
ATOM 700 O O . ALA A 1 99 ? 10.680 12.747 -27.710 1.00 93.25 99 ALA A O 1
ATOM 701 N N . GLY A 1 100 ? 10.997 12.384 -25.526 1.00 94.38 100 GLY A N 1
ATOM 702 C CA . GLY A 1 100 ? 11.797 11.197 -25.774 1.00 94.38 100 GLY A CA 1
ATOM 703 C C . GLY A 1 100 ? 12.649 10.744 -24.610 1.00 94.38 100 GLY A C 1
ATOM 704 O O . GLY A 1 100 ? 12.743 11.399 -23.574 1.00 94.38 100 GLY A O 1
ATOM 705 N N . PHE A 1 101 ? 13.293 9.609 -24.831 1.00 97.81 101 PHE A N 1
ATOM 706 C CA . PHE A 1 101 ? 14.130 8.896 -23.884 1.00 97.81 101 PHE A CA 1
ATOM 707 C C . PHE A 1 101 ? 15.591 8.907 -24.344 1.00 97.81 101 PHE A C 1
ATOM 709 O O . PHE A 1 101 ? 15.872 8.822 -25.543 1.00 97.81 101 PHE A O 1
ATOM 716 N N . GLY A 1 102 ? 16.529 9.016 -23.406 1.00 97.88 102 GLY A N 1
ATOM 717 C CA . GLY A 1 102 ? 17.951 9.098 -23.712 1.00 97.88 102 GLY A CA 1
ATOM 718 C C . GLY A 1 102 ? 18.823 9.201 -22.466 1.00 97.88 102 GLY A C 1
ATOM 719 O O . GLY A 1 102 ? 18.562 8.560 -21.451 1.00 97.88 102 GLY A O 1
ATOM 720 N N . PHE A 1 103 ? 19.860 10.029 -22.552 1.00 98.12 103 PHE A N 1
ATOM 721 C CA . PHE A 1 103 ? 20.828 10.283 -21.487 1.00 98.12 103 PHE A CA 1
ATOM 722 C C . PHE A 1 103 ? 20.698 11.698 -20.913 1.00 98.12 103 PHE A C 1
ATOM 724 O O . PHE A 1 103 ? 20.402 12.659 -21.624 1.00 98.12 103 PHE A O 1
ATOM 731 N N . GLY A 1 104 ? 20.932 11.824 -19.609 1.00 95.19 104 GLY A N 1
ATOM 732 C CA . GLY A 1 104 ? 20.850 13.057 -18.835 1.00 95.19 104 GLY A CA 1
ATOM 733 C C . GLY A 1 104 ? 22.156 13.858 -18.770 1.00 95.19 104 GLY A C 1
ATOM 734 O O . GLY A 1 104 ? 23.087 13.694 -19.567 1.00 95.19 104 GLY A O 1
ATOM 735 N N . GLY A 1 105 ? 22.197 14.785 -17.811 1.00 90.81 105 GLY A N 1
ATOM 736 C CA . GLY A 1 105 ? 23.270 15.771 -17.661 1.00 90.81 105 GLY A CA 1
ATOM 737 C C . GLY A 1 105 ? 24.432 15.347 -16.756 1.00 90.81 105 GLY A C 1
ATOM 738 O O . GLY A 1 105 ? 25.526 15.896 -16.911 1.00 90.81 105 GLY A O 1
ATOM 739 N N . THR A 1 106 ? 24.232 14.377 -15.861 1.00 95.00 106 THR A N 1
ATOM 740 C CA . THR A 1 106 ? 25.238 13.974 -14.861 1.00 95.00 106 THR A CA 1
ATOM 741 C C . THR A 1 106 ? 26.014 12.736 -15.295 1.00 95.00 106 THR A C 1
ATOM 743 O O . THR A 1 106 ? 25.465 11.859 -15.964 1.00 95.00 106 THR A O 1
ATOM 746 N N . ASN A 1 107 ? 27.285 12.663 -14.887 1.00 95.25 107 ASN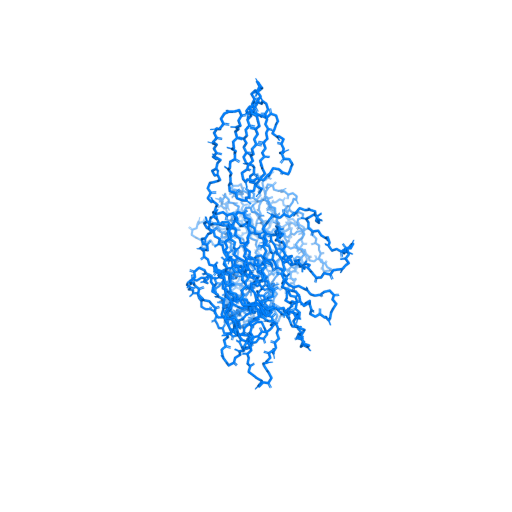 A N 1
ATOM 747 C CA . ASN A 1 107 ? 28.169 11.525 -15.132 1.00 95.25 107 ASN A CA 1
ATOM 748 C C . ASN A 1 107 ? 28.512 10.801 -13.823 1.00 95.25 107 ASN A C 1
ATOM 750 O O . ASN A 1 107 ? 28.616 11.442 -12.776 1.00 95.25 107 ASN A O 1
ATOM 754 N N . ASP A 1 108 ? 28.754 9.496 -13.902 1.00 94.12 108 ASP A N 1
ATOM 755 C CA . ASP A 1 108 ? 29.392 8.728 -12.837 1.00 94.12 108 ASP A CA 1
ATOM 756 C C . ASP A 1 108 ? 30.918 8.956 -12.809 1.00 94.12 108 ASP A C 1
ATOM 758 O O . ASP A 1 108 ? 31.488 9.712 -13.604 1.00 94.12 108 ASP A O 1
ATOM 762 N N . ALA A 1 109 ? 31.600 8.268 -11.890 1.00 90.94 109 ALA A N 1
ATOM 763 C CA . ALA A 1 109 ? 33.056 8.330 -11.757 1.00 90.94 109 ALA A CA 1
ATOM 764 C C . ALA A 1 109 ? 33.819 7.809 -12.992 1.00 90.94 109 ALA A C 1
ATOM 766 O O . ALA A 1 109 ? 34.988 8.149 -13.170 1.00 90.94 109 ALA A O 1
ATOM 767 N N . ASN A 1 110 ? 33.172 7.017 -13.850 1.00 87.19 110 ASN A N 1
ATOM 768 C CA . ASN A 1 110 ? 33.755 6.434 -15.058 1.00 87.19 110 ASN A CA 1
ATOM 769 C C . ASN A 1 110 ? 33.437 7.258 -16.319 1.00 87.19 110 ASN A C 1
ATOM 771 O O . ASN A 1 110 ? 33.794 6.863 -17.429 1.00 87.19 110 ASN A O 1
ATOM 775 N N . GLY A 1 111 ? 32.775 8.409 -16.163 1.00 89.62 111 GLY A N 1
ATOM 776 C CA . GLY A 1 111 ? 32.392 9.285 -17.266 1.00 89.62 111 GLY A CA 1
ATOM 777 C C . GLY A 1 111 ? 31.156 8.817 -18.037 1.00 89.62 111 GLY A C 1
ATOM 778 O O . GLY A 1 111 ? 30.844 9.404 -19.074 1.00 89.62 111 GLY A O 1
ATOM 779 N N . GLN A 1 112 ? 30.444 7.800 -17.548 1.00 96.00 112 GLN A N 1
ATOM 780 C CA . GLN A 1 112 ? 29.177 7.365 -18.114 1.00 96.00 112 GLN A CA 1
ATOM 781 C C . GLN A 1 112 ? 28.048 8.276 -17.656 1.00 96.00 112 GLN A C 1
ATOM 783 O O . GLN A 1 112 ? 27.983 8.657 -16.490 1.00 96.00 112 GLN A O 1
ATOM 788 N N . ARG A 1 113 ? 27.134 8.618 -18.565 1.00 96.94 113 ARG A N 1
ATOM 789 C CA . ARG A 1 113 ? 25.980 9.458 -18.232 1.00 96.94 113 ARG A CA 1
ATOM 790 C C . ARG A 1 113 ? 24.821 8.660 -17.689 1.00 96.94 113 ARG A C 1
ATOM 792 O O . ARG A 1 113 ? 24.595 7.516 -18.078 1.00 96.94 113 ARG A O 1
ATOM 799 N N . GLU A 1 114 ? 24.071 9.312 -16.814 1.00 98.00 114 GLU A N 1
ATOM 800 C CA . GLU A 1 114 ? 22.805 8.783 -16.337 1.00 98.00 114 GLU A CA 1
ATOM 801 C C . GLU A 1 114 ? 21.777 8.718 -17.475 1.00 98.00 114 GLU A C 1
ATOM 803 O O . GLU A 1 114 ? 21.845 9.495 -18.430 1.00 98.00 114 GLU A O 1
ATOM 808 N N . LEU A 1 115 ? 20.792 7.832 -17.368 1.00 98.62 115 LEU A N 1
ATOM 809 C CA . LEU A 1 115 ? 19.604 7.878 -18.214 1.00 98.62 115 LEU A CA 1
ATOM 810 C C . LEU A 1 115 ? 18.781 9.127 -17.888 1.00 98.62 115 LEU A C 1
ATOM 812 O O . LEU A 1 115 ? 18.728 9.585 -16.748 1.00 98.62 115 LEU A O 1
ATOM 816 N N . GLY A 1 116 ? 18.106 9.662 -18.894 1.00 98.12 116 GLY A N 1
ATOM 817 C CA . GLY A 1 116 ? 17.287 10.858 -18.787 1.00 98.12 116 GLY A CA 1
ATOM 818 C C . GLY A 1 116 ? 16.196 10.879 -19.846 1.00 98.12 116 GLY A C 1
ATOM 819 O O . GLY A 1 116 ? 16.077 9.979 -20.677 1.00 98.12 116 GLY A O 1
ATOM 820 N N . TYR A 1 117 ? 15.373 11.915 -19.813 1.00 97.75 117 TYR A N 1
ATOM 821 C CA . TYR A 1 117 ? 14.290 12.085 -20.768 1.00 97.75 117 TYR A CA 1
ATOM 822 C C . TYR A 1 117 ? 13.984 13.567 -20.958 1.00 97.75 117 TYR A C 1
ATOM 824 O O . TYR A 1 117 ? 14.371 14.411 -20.150 1.00 97.75 117 TYR A O 1
ATOM 832 N N . VAL A 1 118 ? 13.285 13.879 -22.040 1.00 95.38 118 VAL A N 1
ATOM 833 C CA . VAL A 1 118 ? 12.719 15.202 -22.285 1.00 95.38 118 VAL A CA 1
ATOM 834 C C . VAL A 1 118 ? 11.222 15.043 -22.492 1.00 95.38 118 VAL A C 1
ATOM 836 O O . VAL A 1 118 ? 10.786 14.095 -23.142 1.00 95.38 118 VAL A O 1
ATOM 839 N N . TRP A 1 119 ? 10.433 15.929 -21.894 1.00 95.75 119 TRP A N 1
ATOM 840 C CA . TRP A 1 119 ? 8.980 15.957 -22.041 1.00 95.75 119 TRP A CA 1
ATOM 841 C C . TRP A 1 119 ? 8.441 17.374 -21.816 1.00 95.75 119 TRP A C 1
ATOM 843 O O . TRP A 1 119 ? 9.196 18.291 -21.475 1.00 95.75 119 TRP A O 1
ATOM 853 N N . ASN A 1 120 ? 7.122 17.545 -21.961 1.00 94.12 120 ASN A N 1
ATOM 854 C CA . ASN A 1 120 ? 6.412 18.807 -21.722 1.00 94.12 120 ASN A CA 1
ATOM 855 C C . ASN A 1 120 ? 7.014 19.973 -22.518 1.00 94.12 120 ASN A C 1
ATOM 857 O O . ASN A 1 120 ? 7.336 21.010 -21.939 1.00 94.12 120 ASN A O 1
ATOM 861 N N . THR A 1 121 ? 7.207 19.781 -23.827 1.00 89.94 121 THR A N 1
ATOM 862 C CA . THR A 1 121 ? 7.722 20.832 -24.715 1.00 89.94 121 THR A CA 1
ATOM 863 C C . THR A 1 121 ? 9.077 21.346 -24.244 1.00 89.94 121 THR A C 1
ATOM 865 O O . THR A 1 121 ? 9.272 22.524 -23.953 1.00 89.94 121 THR A O 1
ATOM 868 N N . ASN A 1 122 ? 10.031 20.410 -24.146 1.00 90.75 122 ASN A N 1
ATOM 869 C CA . ASN A 1 122 ? 11.409 20.698 -23.761 1.00 90.75 122 ASN A CA 1
ATOM 870 C C . ASN A 1 122 ? 11.517 21.379 -22.379 1.00 90.75 122 ASN A C 1
ATOM 872 O O . ASN A 1 122 ? 12.210 22.384 -22.226 1.00 90.75 122 ASN A O 1
ATOM 876 N N . SER A 1 123 ? 10.825 20.842 -21.368 1.00 93.75 123 SER A N 1
ATOM 877 C CA . SER A 1 123 ? 10.787 21.427 -20.022 1.00 93.75 123 SER A CA 1
ATOM 878 C C . SER A 1 123 ? 12.058 21.137 -19.201 1.00 93.75 123 SER A C 1
ATOM 880 O O . SER A 1 123 ? 12.440 19.966 -19.085 1.00 93.75 123 SER A O 1
ATOM 882 N N . PRO A 1 124 ? 12.658 22.141 -18.522 1.00 95.12 124 PRO A N 1
ATOM 883 C CA . PRO A 1 124 ? 13.792 21.936 -17.614 1.00 95.12 124 PRO A CA 1
ATOM 884 C C . PRO A 1 124 ? 13.517 20.948 -16.485 1.00 95.12 124 PRO A C 1
ATOM 886 O O . PRO A 1 124 ? 14.424 20.241 -16.062 1.00 95.12 124 PRO A O 1
ATOM 889 N N . SER A 1 125 ? 12.268 20.840 -16.029 1.00 96.75 125 SER A N 1
ATOM 890 C CA . SER A 1 125 ? 11.871 19.878 -14.992 1.00 96.75 125 SER A CA 1
ATOM 891 C C . SER A 1 125 ? 11.975 18.415 -15.447 1.00 96.75 125 SER A C 1
ATOM 893 O O . SER A 1 125 ? 11.890 17.511 -14.618 1.00 96.75 125 SER A O 1
ATOM 895 N N . THR A 1 126 ? 12.153 18.180 -16.751 1.00 96.56 126 THR A N 1
ATOM 896 C CA . THR A 1 126 ? 12.329 16.848 -17.345 1.00 96.56 126 THR A CA 1
ATOM 897 C C . THR A 1 126 ? 13.795 16.612 -17.705 1.00 96.56 126 THR A C 1
ATOM 899 O O . THR A 1 126 ? 14.404 15.693 -17.168 1.00 96.56 126 THR A O 1
ATOM 902 N N . TYR A 1 127 ? 14.415 17.500 -18.495 1.00 94.62 127 TYR A N 1
ATOM 903 C CA . TYR A 1 127 ? 15.788 17.293 -18.971 1.00 94.62 127 TYR A CA 1
ATOM 904 C C . TYR A 1 127 ? 16.881 17.550 -17.914 1.00 94.62 127 TYR A C 1
ATOM 906 O O . TYR A 1 127 ? 18.008 17.099 -18.105 1.00 94.62 127 TYR A O 1
ATOM 914 N N . ASN A 1 128 ? 16.573 18.240 -16.804 1.00 96.25 128 ASN A N 1
ATOM 915 C CA . ASN A 1 128 ? 17.463 18.355 -15.634 1.00 96.25 128 ASN A CA 1
ATOM 916 C C . ASN A 1 128 ? 17.119 17.343 -14.525 1.00 96.25 128 ASN A C 1
ATOM 918 O O . ASN A 1 128 ? 17.613 17.468 -13.406 1.00 96.25 128 ASN A O 1
ATOM 922 N N . PHE A 1 129 ? 16.242 16.368 -14.782 1.00 97.25 129 PHE A N 1
ATOM 923 C CA . PHE A 1 129 ? 15.984 15.313 -13.810 1.00 97.25 129 PHE A CA 1
ATOM 924 C C . PHE A 1 129 ? 17.192 14.378 -13.717 1.00 97.25 129 PHE A C 1
ATOM 926 O O . PHE A 1 129 ? 17.545 13.713 -14.690 1.00 97.25 129 PHE A O 1
ATOM 933 N N . HIS A 1 130 ? 17.798 14.323 -12.534 1.00 96.62 130 HIS A N 1
ATOM 934 C CA . HIS A 1 130 ? 18.945 13.469 -12.253 1.00 96.62 130 HIS A CA 1
ATOM 935 C C . HIS A 1 130 ? 18.471 12.129 -11.697 1.00 96.62 130 HIS A C 1
ATOM 937 O O . HIS A 1 130 ? 18.007 12.044 -10.560 1.00 96.62 130 HIS A O 1
ATOM 943 N N . THR A 1 131 ? 18.547 11.092 -12.526 1.00 97.69 131 THR A N 1
ATOM 944 C CA . THR A 1 131 ? 18.090 9.743 -12.184 1.00 97.69 131 THR A CA 1
ATOM 945 C C . THR A 1 131 ? 19.095 8.995 -11.316 1.00 97.69 131 THR A C 1
ATOM 947 O O . THR A 1 131 ? 18.696 8.109 -10.563 1.00 97.69 131 THR A O 1
ATOM 950 N N . GLY A 1 132 ? 20.391 9.303 -11.445 1.00 97.06 132 GLY A N 1
ATOM 951 C CA . GLY A 1 132 ? 21.471 8.493 -10.879 1.00 97.06 132 GLY A CA 1
ATOM 952 C C . GLY A 1 132 ? 21.563 7.080 -11.475 1.00 97.06 132 GLY A C 1
ATOM 953 O O . GLY A 1 132 ? 22.227 6.219 -10.901 1.00 97.06 132 GLY A O 1
ATOM 954 N N . LEU A 1 133 ? 20.885 6.811 -12.597 1.00 98.31 133 LEU A N 1
ATOM 955 C CA . LEU A 1 133 ? 20.863 5.504 -13.254 1.00 98.31 133 LEU A CA 1
ATOM 956 C C . LEU A 1 133 ? 21.893 5.471 -14.379 1.00 98.31 133 LEU A C 1
ATOM 958 O O . LEU A 1 133 ? 21.624 5.987 -15.458 1.00 98.31 133 LEU A O 1
ATOM 962 N N . PHE A 1 134 ? 23.048 4.852 -14.151 1.00 98.06 134 PHE A N 1
ATOM 963 C CA . PHE A 1 134 ? 24.160 4.811 -15.106 1.00 98.06 134 PHE A CA 1
ATOM 964 C C . PHE A 1 134 ? 24.259 3.427 -15.765 1.00 98.06 134 PHE A C 1
ATOM 966 O O . PHE A 1 134 ? 24.693 2.484 -15.102 1.00 98.06 134 PHE A O 1
ATOM 973 N N . PRO A 1 135 ? 23.855 3.256 -17.041 1.00 97.69 135 PRO A N 1
ATOM 974 C CA . PRO A 1 135 ? 23.964 1.966 -17.714 1.00 97.69 135 PRO A CA 1
ATOM 975 C C . PRO A 1 135 ? 25.435 1.574 -17.866 1.00 97.69 135 PRO A C 1
ATOM 977 O O . PRO A 1 135 ? 26.201 2.398 -18.376 1.00 97.69 135 PRO A O 1
ATOM 980 N N . PRO A 1 136 ? 25.846 0.361 -17.469 1.00 96.81 136 PRO A N 1
ATOM 981 C CA . PRO A 1 136 ? 27.238 -0.058 -17.563 1.00 96.81 136 PRO A CA 1
ATOM 982 C C . PRO A 1 136 ? 27.758 0.010 -19.004 1.00 96.81 136 PRO A C 1
ATOM 984 O O . PRO A 1 136 ? 27.071 -0.353 -19.960 1.00 96.81 136 PRO A O 1
ATOM 987 N N . ILE A 1 137 ? 28.993 0.493 -19.158 1.00 96.25 137 ILE A N 1
ATOM 988 C CA . ILE A 1 137 ? 29.697 0.492 -20.443 1.00 96.25 137 ILE A CA 1
ATOM 989 C C . ILE A 1 137 ? 30.152 -0.940 -20.745 1.00 96.25 137 ILE A C 1
ATOM 991 O O . ILE A 1 137 ? 30.612 -1.652 -19.856 1.00 96.25 137 ILE A O 1
ATOM 995 N N . ASN A 1 138 ? 30.083 -1.331 -22.015 1.00 95.50 138 ASN A N 1
ATOM 996 C CA . ASN A 1 138 ? 30.436 -2.652 -22.525 1.00 95.50 138 ASN A CA 1
ATOM 997 C C . ASN A 1 138 ? 29.577 -3.789 -21.954 1.00 95.50 138 ASN A C 1
ATOM 999 O O . ASN A 1 138 ? 30.060 -4.897 -21.724 1.00 95.50 138 ASN A O 1
ATOM 1003 N N . GLN A 1 139 ? 28.292 -3.512 -21.738 1.00 95.44 139 GLN A N 1
ATOM 1004 C CA . GLN A 1 139 ? 27.341 -4.487 -21.227 1.00 95.44 139 GLN A CA 1
ATOM 1005 C C . GLN A 1 139 ? 25.928 -4.186 -21.727 1.00 95.44 139 GLN A C 1
ATOM 1007 O O . GLN A 1 139 ? 25.503 -3.032 -21.783 1.00 95.44 139 GLN A O 1
ATOM 1012 N N . TRP A 1 140 ? 25.187 -5.240 -22.069 1.00 97.69 140 TRP A N 1
ATOM 1013 C CA . TRP A 1 140 ? 23.787 -5.118 -22.458 1.00 97.69 140 TRP A CA 1
ATOM 1014 C C . TRP A 1 140 ? 22.922 -4.748 -21.255 1.00 97.69 140 TRP A C 1
ATOM 1016 O O . TRP A 1 140 ? 22.967 -5.400 -20.211 1.00 97.69 140 TRP A O 1
ATOM 1026 N N . SER A 1 141 ? 22.109 -3.714 -21.434 1.00 98.31 141 SER A N 1
ATOM 1027 C CA . SER A 1 141 ? 21.112 -3.261 -20.470 1.00 98.31 141 SER A CA 1
ATOM 1028 C C . SER A 1 141 ? 19.755 -3.142 -21.149 1.00 98.31 141 SER A C 1
ATOM 1030 O O . SER A 1 141 ? 19.659 -2.577 -22.236 1.00 98.31 141 SER A O 1
ATOM 1032 N N . PHE A 1 142 ? 18.702 -3.614 -20.492 1.00 98.62 142 PHE A N 1
ATOM 1033 C CA . PHE A 1 142 ? 17.332 -3.275 -20.847 1.00 98.62 142 PHE A CA 1
ATOM 1034 C C . PHE A 1 142 ? 16.946 -1.976 -20.150 1.00 98.62 142 PHE A C 1
ATOM 1036 O O . PHE A 1 142 ? 17.052 -1.848 -18.927 1.00 98.62 142 PHE A O 1
ATOM 1043 N N . VAL A 1 143 ? 16.497 -1.003 -20.929 1.00 98.88 143 VAL A N 1
ATOM 1044 C CA . VAL A 1 143 ? 16.139 0.323 -20.437 1.00 98.88 143 VAL A CA 1
ATOM 1045 C C . VAL A 1 143 ? 14.721 0.667 -20.841 1.00 98.88 143 VAL A C 1
ATOM 1047 O O . VAL A 1 143 ? 14.274 0.317 -21.934 1.00 98.88 143 VAL A O 1
ATOM 1050 N N . ALA A 1 144 ? 14.009 1.367 -19.961 1.00 98.81 144 ALA A N 1
ATOM 1051 C CA . ALA A 1 144 ? 12.652 1.799 -20.251 1.00 98.81 144 ALA A CA 1
ATOM 1052 C C . ALA A 1 144 ? 12.330 3.171 -19.660 1.00 98.81 144 ALA A C 1
ATOM 1054 O O . ALA A 1 144 ? 12.792 3.513 -18.574 1.00 98.81 144 ALA A O 1
ATOM 1055 N N . LEU A 1 145 ? 11.471 3.917 -20.347 1.00 98.75 145 LEU A N 1
ATOM 1056 C CA . LEU A 1 145 ? 10.806 5.117 -19.846 1.00 98.75 145 LEU A CA 1
ATOM 1057 C C . LEU A 1 145 ? 9.303 4.870 -19.885 1.00 98.75 145 LEU A C 1
ATOM 1059 O O . LEU A 1 145 ? 8.756 4.659 -20.961 1.00 98.75 145 LEU A O 1
ATOM 1063 N N . THR A 1 146 ? 8.638 4.939 -18.736 1.00 98.69 146 THR A N 1
ATOM 1064 C CA . THR A 1 146 ? 7.174 4.894 -18.640 1.00 98.69 146 THR A CA 1
ATOM 1065 C C . THR A 1 146 ? 6.648 6.243 -18.184 1.00 98.69 146 THR A C 1
ATOM 1067 O O . THR A 1 146 ? 7.025 6.721 -17.118 1.00 98.69 146 THR A O 1
ATOM 1070 N N . VAL A 1 147 ? 5.767 6.847 -18.976 1.00 98.56 147 VAL A N 1
ATOM 1071 C CA . VAL A 1 147 ? 5.132 8.136 -18.689 1.00 98.56 147 VAL A CA 1
ATOM 1072 C C . VAL A 1 147 ? 3.665 7.908 -18.349 1.00 98.56 147 VAL A C 1
ATOM 1074 O O . VAL A 1 147 ? 2.975 7.149 -19.026 1.00 98.56 147 VAL A O 1
ATOM 1077 N N . THR A 1 148 ? 3.200 8.583 -17.304 1.00 98.31 148 THR A N 1
ATOM 1078 C CA . THR A 1 148 ? 1.794 8.716 -16.909 1.00 98.31 148 THR A CA 1
ATOM 1079 C C . THR A 1 148 ? 1.484 10.203 -16.704 1.00 98.31 148 THR A C 1
ATOM 1081 O O . THR A 1 148 ? 2.418 10.991 -16.535 1.00 98.31 148 THR A O 1
ATOM 1084 N N . PRO A 1 149 ? 0.209 10.622 -16.598 1.00 98.06 149 PRO A N 1
ATOM 1085 C CA . PRO A 1 149 ? -0.119 12.027 -16.354 1.00 98.06 149 PRO A CA 1
ATOM 1086 C C . PRO A 1 149 ? 0.521 12.623 -15.088 1.00 98.06 149 PRO A C 1
ATOM 1088 O O . PRO A 1 149 ? 0.703 13.836 -15.019 1.00 98.06 149 PRO A O 1
ATOM 1091 N N . SER A 1 150 ? 0.858 11.799 -14.088 1.00 97.44 150 SER A N 1
ATOM 1092 C CA . SER A 1 150 ? 1.341 12.244 -12.773 1.00 97.44 150 SER A CA 1
ATOM 1093 C C . SER A 1 150 ? 2.828 12.003 -12.510 1.00 97.44 150 SER A C 1
ATOM 1095 O O . SER A 1 150 ? 3.358 12.546 -11.540 1.00 97.44 150 SER A O 1
ATOM 1097 N N . ASN A 1 151 ? 3.494 11.165 -13.307 1.00 97.69 151 ASN A N 1
ATOM 1098 C CA . ASN A 1 151 ? 4.917 10.872 -13.153 1.00 97.69 151 ASN A CA 1
ATOM 1099 C C . ASN A 1 151 ? 5.514 10.218 -14.405 1.00 97.69 151 ASN A C 1
ATOM 1101 O O . ASN A 1 151 ? 4.801 9.574 -15.178 1.00 97.69 151 ASN A O 1
ATOM 1105 N N . ALA A 1 152 ? 6.836 10.313 -14.527 1.00 98.38 152 ALA A N 1
ATOM 1106 C CA . ALA A 1 152 ? 7.635 9.472 -15.407 1.00 98.38 152 ALA A CA 1
ATOM 1107 C C . ALA A 1 152 ? 8.572 8.594 -14.574 1.00 98.38 152 ALA A C 1
ATOM 1109 O O . ALA A 1 152 ? 9.209 9.077 -13.638 1.00 98.38 152 ALA A O 1
ATOM 1110 N N . THR A 1 153 ? 8.681 7.316 -14.927 1.00 98.69 153 THR A N 1
ATOM 1111 C CA . THR A 1 153 ? 9.617 6.376 -14.304 1.00 98.69 153 THR A CA 1
ATOM 1112 C C . THR A 1 153 ? 10.600 5.855 -15.343 1.00 98.69 153 THR A C 1
ATOM 1114 O O . THR A 1 153 ? 10.188 5.311 -16.368 1.00 98.69 153 THR A O 1
ATOM 1117 N N . ILE A 1 154 ? 11.896 6.015 -15.072 1.00 98.81 154 ILE A N 1
ATOM 1118 C CA . ILE A 1 154 ? 12.983 5.438 -15.869 1.00 98.81 154 ILE A CA 1
ATOM 1119 C C . ILE A 1 154 ? 13.480 4.176 -15.172 1.00 98.81 154 ILE A C 1
ATOM 1121 O O . ILE A 1 154 ? 13.663 4.178 -13.955 1.00 98.81 154 ILE A O 1
ATOM 1125 N N . TYR A 1 155 ? 13.717 3.125 -15.949 1.00 98.75 155 TYR A N 1
ATOM 1126 C CA . TYR A 1 155 ? 14.188 1.822 -15.499 1.00 98.75 155 TYR A CA 1
ATOM 1127 C C . TYR A 1 155 ? 15.513 1.467 -16.178 1.00 98.75 155 TYR A C 1
ATOM 1129 O O . TYR A 1 155 ? 15.678 1.696 -17.378 1.00 98.75 155 TYR A O 1
ATOM 1137 N N . LEU A 1 156 ? 16.430 0.883 -15.407 1.00 98.69 156 LEU A N 1
ATOM 1138 C CA . LEU A 1 156 ? 17.713 0.358 -15.872 1.00 98.69 156 LEU A CA 1
ATOM 1139 C C . LEU A 1 156 ? 17.907 -1.050 -15.321 1.00 98.69 156 LEU A C 1
ATOM 1141 O O . LEU A 1 156 ? 18.151 -1.212 -14.121 1.00 98.69 156 LEU A O 1
ATOM 1145 N N . TYR A 1 157 ? 17.803 -2.047 -16.197 1.00 98.06 157 TYR A N 1
ATOM 1146 C CA . TYR A 1 157 ? 17.930 -3.458 -15.855 1.00 98.06 157 TYR A CA 1
ATOM 1147 C C . TYR A 1 157 ? 19.119 -4.092 -16.573 1.00 98.06 157 TYR A C 1
ATOM 1149 O O . TYR A 1 157 ? 19.261 -3.961 -17.786 1.00 98.06 157 TYR A O 1
ATOM 1157 N N . TYR A 1 158 ? 19.975 -4.792 -15.837 1.00 96.44 158 TYR A N 1
ATOM 1158 C CA . TYR A 1 158 ? 21.115 -5.515 -16.404 1.00 96.44 158 TYR A CA 1
ATOM 1159 C C . TYR A 1 158 ? 21.549 -6.659 -15.486 1.00 96.44 158 TYR A C 1
ATOM 1161 O O . TYR A 1 158 ? 21.290 -6.645 -14.279 1.00 96.44 158 TYR A O 1
ATOM 1169 N N . ALA A 1 159 ? 22.209 -7.664 -16.058 1.00 92.25 159 ALA A N 1
ATOM 1170 C CA . ALA A 1 159 ? 22.746 -8.802 -15.320 1.00 92.25 159 ALA A CA 1
ATOM 1171 C C . ALA A 1 159 ? 24.271 -8.706 -15.242 1.00 92.25 159 ALA A C 1
ATOM 1173 O O . ALA A 1 159 ? 24.925 -8.654 -16.280 1.00 92.25 159 ALA A O 1
ATOM 1174 N N . ASP A 1 160 ? 24.824 -8.694 -14.031 1.00 88.50 160 ASP A N 1
ATOM 1175 C CA . ASP A 1 160 ? 26.263 -8.763 -13.770 1.00 88.50 160 ASP A CA 1
ATOM 1176 C C . ASP A 1 160 ? 26.606 -10.151 -13.212 1.00 88.50 160 ASP A C 1
ATOM 1178 O O . ASP A 1 160 ? 26.340 -10.477 -12.047 1.00 88.50 160 ASP A O 1
ATOM 1182 N N . GLY A 1 161 ? 27.089 -11.026 -14.098 1.00 84.56 161 GLY A N 1
ATOM 1183 C CA . GLY A 1 161 ? 27.196 -12.456 -13.827 1.00 84.56 161 GLY A CA 1
ATOM 1184 C C . GLY A 1 161 ? 25.829 -13.063 -13.496 1.00 84.56 161 GLY A C 1
ATOM 1185 O O . GLY A 1 161 ? 24.919 -13.053 -14.318 1.00 84.56 161 GLY A O 1
ATOM 1186 N N . LEU A 1 162 ? 25.685 -13.597 -12.279 1.00 79.50 162 LEU A N 1
ATOM 1187 C CA . LEU A 1 162 ? 24.424 -14.168 -11.778 1.00 79.50 162 LEU A CA 1
ATOM 1188 C C . LEU A 1 162 ? 23.534 -13.139 -11.059 1.00 79.50 162 LEU A C 1
ATOM 1190 O O . LEU A 1 162 ? 22.419 -13.464 -10.652 1.00 79.50 162 LEU A O 1
ATOM 1194 N N . THR A 1 163 ? 24.017 -11.909 -10.873 1.00 84.00 163 THR A N 1
ATOM 1195 C CA . THR A 1 163 ? 23.289 -10.864 -10.152 1.00 84.00 163 THR A CA 1
ATOM 1196 C C . THR A 1 163 ? 22.416 -10.078 -11.115 1.00 84.00 163 THR A C 1
ATOM 1198 O O . THR A 1 163 ? 22.902 -9.503 -12.084 1.00 84.00 163 THR A O 1
ATOM 1201 N N . THR A 1 164 ? 21.120 -10.008 -10.825 1.00 89.25 164 THR A N 1
ATOM 1202 C CA . THR A 1 164 ? 20.174 -9.177 -11.575 1.00 89.25 164 THR A CA 1
ATOM 1203 C C . THR A 1 164 ? 20.011 -7.822 -10.890 1.00 89.25 164 THR A C 1
ATOM 1205 O O . THR A 1 164 ? 19.609 -7.761 -9.730 1.00 89.25 164 THR A O 1
ATOM 1208 N N . ASN A 1 165 ? 20.295 -6.738 -11.609 1.00 93.12 165 ASN A N 1
ATOM 1209 C CA . ASN A 1 165 ? 20.136 -5.368 -11.133 1.00 93.12 165 ASN A CA 1
ATOM 1210 C C . ASN A 1 165 ? 18.855 -4.786 -11.727 1.00 93.12 165 ASN A C 1
ATOM 1212 O O . ASN A 1 165 ? 18.740 -4.693 -12.945 1.00 93.12 165 ASN A O 1
ATOM 1216 N N . LEU A 1 166 ? 17.893 -4.410 -10.877 1.00 93.94 166 LEU A N 1
ATOM 1217 C CA . LEU A 1 166 ? 16.603 -3.848 -11.290 1.00 93.94 166 LEU A CA 1
ATOM 1218 C C . LEU A 1 166 ? 16.420 -2.453 -10.694 1.00 93.94 166 LEU A C 1
ATOM 1220 O O . LEU A 1 166 ? 15.839 -2.298 -9.620 1.00 93.94 166 LEU A O 1
ATOM 1224 N N . LEU A 1 167 ? 16.955 -1.437 -11.365 1.00 96.69 167 LEU A N 1
ATOM 1225 C CA . LEU A 1 167 ? 16.998 -0.071 -10.848 1.00 96.69 167 LEU A CA 1
ATOM 1226 C C . LEU A 1 167 ? 15.903 0.795 -11.478 1.00 96.69 167 LEU A C 1
ATOM 1228 O O . LEU A 1 167 ? 15.503 0.570 -12.624 1.00 96.69 167 LEU A O 1
ATOM 1232 N N . LYS A 1 168 ? 15.424 1.804 -10.739 1.00 97.69 168 LYS A N 1
ATOM 1233 C CA . LYS A 1 168 ? 14.466 2.794 -11.248 1.00 97.69 168 LYS A CA 1
ATOM 1234 C C . LYS A 1 168 ? 14.609 4.163 -10.587 1.00 97.69 168 LYS A C 1
ATOM 1236 O O . LYS A 1 168 ? 15.056 4.256 -9.447 1.00 97.69 168 LYS A O 1
ATOM 1241 N N . ALA A 1 169 ? 14.136 5.196 -11.275 1.00 98.19 169 ALA A N 1
ATOM 1242 C CA . ALA A 1 169 ? 14.022 6.561 -10.772 1.00 98.19 169 ALA A CA 1
ATOM 1243 C C . ALA A 1 169 ? 12.677 7.157 -11.204 1.00 98.19 169 ALA A C 1
ATOM 1245 O O . ALA A 1 169 ? 12.277 7.001 -12.358 1.00 98.19 169 ALA A O 1
ATOM 1246 N N . VAL A 1 170 ? 11.982 7.831 -10.282 1.00 98.31 170 VAL A N 1
ATOM 1247 C CA . VAL A 1 170 ? 10.639 8.392 -10.508 1.00 98.31 170 VAL A CA 1
ATOM 1248 C C . VAL A 1 170 ? 10.704 9.914 -10.450 1.00 98.31 170 VAL A C 1
ATOM 1250 O O . VAL A 1 170 ? 11.136 10.478 -9.446 1.00 98.31 170 VAL A O 1
ATOM 1253 N N . ASN A 1 171 ? 10.244 10.578 -11.508 1.00 98.25 171 ASN A N 1
ATOM 1254 C CA . ASN A 1 171 ? 10.041 12.020 -11.547 1.00 98.25 171 ASN A CA 1
ATOM 1255 C C . ASN A 1 171 ? 8.550 12.337 -11.366 1.00 98.25 171 ASN A C 1
ATOM 1257 O O . ASN A 1 171 ? 7.751 12.194 -12.297 1.00 98.25 171 ASN A O 1
ATOM 1261 N N . THR A 1 172 ? 8.175 12.750 -10.156 1.00 97.94 172 THR A N 1
ATOM 1262 C CA . THR A 1 172 ? 6.781 12.994 -9.752 1.00 97.94 172 THR A CA 1
ATOM 1263 C C . THR A 1 172 ? 6.335 14.414 -10.108 1.00 97.94 172 THR A C 1
ATOM 1265 O O . THR A 1 172 ? 6.122 15.257 -9.235 1.00 97.94 172 THR A O 1
ATOM 1268 N N . ILE A 1 173 ? 6.205 14.683 -11.407 1.00 97.75 173 ILE A N 1
ATOM 1269 C CA . ILE A 1 173 ? 5.635 15.922 -11.956 1.00 97.75 173 ILE A CA 1
ATOM 1270 C C . ILE A 1 173 ? 4.507 15.612 -12.944 1.00 97.75 173 ILE A C 1
ATOM 1272 O O . ILE A 1 173 ? 4.411 14.509 -13.483 1.00 97.75 173 ILE A O 1
ATOM 1276 N N . SER A 1 174 ? 3.673 16.610 -13.234 1.00 97.69 174 SER A N 1
ATOM 1277 C CA . SER A 1 174 ? 2.637 16.488 -14.262 1.00 97.69 174 SER A CA 1
ATOM 1278 C C . SER A 1 174 ? 3.254 16.332 -15.654 1.00 97.69 174 SER A C 1
ATOM 1280 O O . SER A 1 174 ? 4.124 17.116 -16.036 1.00 97.69 174 SER A O 1
ATOM 1282 N N . HIS A 1 175 ? 2.753 15.377 -16.436 1.00 97.31 175 HIS A N 1
ATOM 1283 C CA . HIS A 1 175 ? 3.121 15.184 -17.840 1.00 97.31 175 HIS A CA 1
ATOM 1284 C C . HIS A 1 175 ? 1.907 15.449 -18.733 1.00 97.31 175 HIS A C 1
ATOM 1286 O O . HIS A 1 175 ? 0.896 14.744 -18.682 1.00 97.31 175 HIS A O 1
ATOM 1292 N N . GLY A 1 176 ? 1.990 16.507 -19.537 1.00 95.56 176 GLY A N 1
ATOM 1293 C CA . GLY A 1 176 ? 1.011 16.819 -20.569 1.00 95.56 176 GLY A CA 1
ATOM 1294 C C . GLY A 1 176 ? 1.138 15.870 -21.767 1.00 95.56 176 GLY A C 1
ATOM 1295 O O . GLY A 1 176 ? 2.200 15.263 -21.957 1.00 95.56 176 GLY A O 1
ATOM 1296 N N . PRO A 1 177 ? 0.067 15.707 -22.567 1.00 94.50 177 PRO A N 1
ATOM 1297 C CA . PRO A 1 177 ? 0.134 14.944 -23.808 1.00 94.50 177 PRO A CA 1
ATOM 1298 C C . PRO A 1 177 ? 1.214 15.499 -24.739 1.00 94.50 177 PRO A C 1
ATOM 1300 O O . PRO A 1 177 ? 1.296 16.710 -24.929 1.00 94.50 177 PRO A O 1
ATOM 1303 N N . SER A 1 178 ? 2.021 14.614 -25.323 1.00 92.00 178 SER A N 1
ATOM 1304 C CA . SER A 1 178 ? 2.930 14.960 -26.415 1.00 92.00 178 SER A CA 1
ATOM 1305 C C . SER A 1 178 ? 2.434 14.331 -27.710 1.00 92.00 178 SER A C 1
ATOM 1307 O O . SER A 1 178 ? 2.028 13.165 -27.742 1.00 92.00 178 SER A O 1
ATOM 1309 N N . ALA A 1 179 ? 2.437 15.126 -28.778 1.00 89.00 179 ALA A N 1
ATOM 1310 C CA . ALA A 1 179 ? 1.828 14.757 -30.046 1.00 89.00 179 ALA A CA 1
ATOM 1311 C C . ALA A 1 179 ? 2.659 13.736 -30.835 1.00 89.00 179 ALA A C 1
ATOM 1313 O O . ALA A 1 179 ? 2.082 12.898 -31.526 1.00 89.00 179 ALA A O 1
ATOM 1314 N N . PHE A 1 180 ? 3.994 13.785 -30.731 1.00 88.62 180 PHE A N 1
ATOM 1315 C CA . PHE A 1 180 ? 4.912 13.043 -31.612 1.00 88.62 180 PHE A CA 1
ATOM 1316 C C . PHE A 1 180 ? 4.592 13.237 -33.108 1.00 88.62 180 PHE A C 1
ATOM 1318 O O . PHE A 1 180 ? 4.776 12.322 -33.912 1.00 88.62 180 PHE A O 1
ATOM 1325 N N . SER A 1 181 ? 4.044 14.402 -33.468 1.00 79.44 181 SER A N 1
ATOM 1326 C CA . SER A 1 181 ? 3.509 14.701 -34.802 1.00 79.44 181 SER A CA 1
ATOM 1327 C C . SER A 1 181 ? 4.427 15.588 -35.646 1.00 79.44 181 SER A C 1
ATOM 1329 O O . SER A 1 181 ? 4.212 15.721 -36.848 1.00 79.44 181 SER A O 1
ATOM 1331 N N . GLY A 1 182 ? 5.431 16.222 -35.036 1.00 70.00 182 GLY A N 1
ATOM 1332 C CA . GLY A 1 182 ? 6.389 17.074 -35.735 1.00 70.00 182 GLY A CA 1
ATOM 1333 C C . GLY A 1 182 ? 7.622 16.300 -36.207 1.00 70.00 182 GLY A C 1
ATOM 1334 O O . GLY A 1 182 ? 8.213 15.529 -35.455 1.00 70.00 182 GLY A O 1
ATOM 1335 N N . GLY A 1 183 ? 8.037 16.510 -37.460 1.00 78.44 183 GLY A N 1
ATOM 1336 C CA . GLY A 1 183 ? 9.273 15.942 -38.012 1.00 78.44 183 GLY A CA 1
ATOM 1337 C C . GLY A 1 183 ? 9.314 14.406 -38.053 1.00 78.44 183 GLY A C 1
ATOM 1338 O O . GLY A 1 183 ? 8.359 13.751 -38.459 1.00 78.44 183 GLY A O 1
ATOM 1339 N N . THR A 1 184 ? 10.460 13.837 -37.673 1.00 86.31 184 THR A N 1
ATOM 1340 C CA . THR A 1 184 ? 10.734 12.388 -37.636 1.00 86.31 184 THR A CA 1
ATOM 1341 C C . THR A 1 184 ? 11.127 11.955 -36.230 1.00 86.31 184 THR A C 1
ATOM 1343 O O . THR A 1 184 ? 11.705 12.748 -35.485 1.00 86.31 184 THR A O 1
ATOM 1346 N N . THR A 1 185 ? 10.903 10.693 -35.880 1.00 92.50 185 THR A N 1
ATOM 1347 C CA . THR A 1 185 ? 11.381 10.127 -34.611 1.00 92.50 185 THR A CA 1
ATOM 1348 C C . THR A 1 185 ? 12.733 9.467 -34.828 1.00 92.50 185 THR A C 1
ATOM 1350 O O . THR A 1 185 ? 12.873 8.594 -35.680 1.00 92.50 185 THR A O 1
ATOM 1353 N N . TRP A 1 186 ? 13.749 9.903 -34.091 1.00 94.19 186 TRP A N 1
ATOM 1354 C CA . TRP A 1 186 ? 15.086 9.324 -34.169 1.00 94.19 186 TRP A CA 1
ATOM 1355 C C . TRP A 1 186 ? 15.230 8.209 -33.145 1.00 94.19 186 TRP A C 1
ATOM 1357 O O . TRP A 1 186 ? 14.910 8.387 -31.971 1.00 94.19 186 TRP A O 1
ATOM 1367 N N . ILE A 1 187 ? 15.747 7.075 -33.602 1.00 96.88 187 ILE A N 1
ATOM 1368 C CA . ILE A 1 187 ? 16.215 5.974 -32.772 1.00 96.88 187 ILE A CA 1
ATOM 1369 C C . ILE A 1 187 ? 17.749 6.035 -32.767 1.00 96.88 187 ILE A C 1
ATOM 1371 O O . ILE A 1 187 ? 18.389 6.080 -33.821 1.00 96.88 187 ILE A O 1
ATOM 1375 N N . GLY A 1 188 ? 18.334 6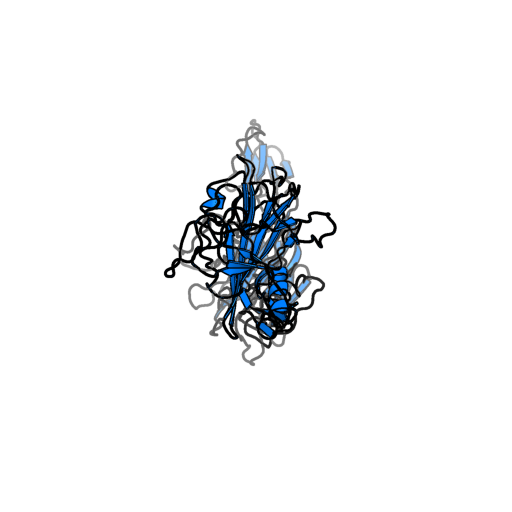.089 -31.571 1.00 96.50 188 GLY A N 1
ATOM 1376 C CA . GLY A 1 188 ? 19.772 6.255 -31.355 1.00 96.50 188 GLY A CA 1
ATOM 1377 C C . GLY A 1 188 ? 20.305 7.681 -31.566 1.00 96.50 188 GLY A C 1
ATOM 1378 O O . GLY A 1 188 ? 21.502 7.856 -31.789 1.00 96.50 188 GLY A O 1
ATOM 1379 N N . GLY A 1 189 ? 19.459 8.717 -31.488 1.00 94.94 189 GLY A N 1
ATOM 1380 C CA . GLY A 1 189 ? 19.922 10.109 -31.446 1.00 94.94 189 GLY A CA 1
ATOM 1381 C C . GLY A 1 189 ? 18.839 11.146 -31.124 1.00 94.94 189 GLY A C 1
ATOM 1382 O O . GLY A 1 189 ? 17.657 10.819 -31.079 1.00 94.94 189 GLY A O 1
ATOM 1383 N N . ASP A 1 190 ? 19.244 12.403 -30.905 1.00 92.94 190 ASP A N 1
ATOM 1384 C CA . ASP A 1 190 ? 18.352 13.580 -30.814 1.00 92.94 190 ASP A CA 1
ATOM 1385 C C . ASP A 1 190 ? 18.508 14.441 -32.089 1.00 92.94 190 ASP A C 1
ATOM 1387 O O . ASP A 1 190 ? 19.629 14.884 -32.375 1.00 92.94 190 ASP A O 1
ATOM 1391 N N . PRO A 1 191 ? 17.416 14.740 -32.829 1.00 89.00 191 PRO A N 1
ATOM 1392 C CA . PRO A 1 191 ? 17.451 15.548 -34.054 1.00 89.00 191 PRO A CA 1
ATOM 1393 C C . PRO A 1 191 ? 18.092 16.938 -33.917 1.00 89.00 191 PRO A C 1
ATOM 1395 O O . PRO A 1 191 ? 18.422 17.565 -34.924 1.00 89.00 191 PRO A O 1
ATOM 1398 N N . ASN A 1 192 ? 18.251 17.455 -32.695 1.00 88.88 192 ASN A N 1
ATOM 1399 C CA . ASN A 1 192 ? 18.809 18.780 -32.441 1.00 88.88 192 ASN A CA 1
ATOM 1400 C C . ASN A 1 192 ? 20.298 18.918 -32.791 1.00 88.88 192 ASN A C 1
ATOM 1402 O O . ASN A 1 192 ? 20.725 19.999 -33.192 1.00 88.88 192 ASN A O 1
ATOM 1406 N N . ASN A 1 193 ? 21.103 17.874 -32.575 1.00 89.56 193 ASN A N 1
ATOM 1407 C CA . ASN A 1 193 ? 22.559 17.972 -32.674 1.00 89.56 193 ASN A CA 1
ATOM 1408 C C . ASN A 1 193 ? 23.193 16.595 -32.915 1.00 89.56 193 ASN A C 1
ATOM 1410 O O . ASN A 1 193 ? 22.945 15.663 -32.159 1.00 89.56 193 ASN A O 1
ATOM 1414 N N . LEU A 1 194 ? 24.080 16.482 -33.908 1.00 89.69 194 LEU A N 1
ATOM 1415 C CA . LEU A 1 194 ? 24.805 15.240 -34.217 1.00 89.69 194 LEU A CA 1
ATOM 1416 C C . LEU A 1 194 ? 25.648 14.710 -33.047 1.00 89.69 194 LEU A C 1
ATOM 1418 O O . LEU A 1 194 ? 25.828 13.504 -32.909 1.00 89.69 194 LEU A O 1
ATOM 1422 N N . ASN A 1 195 ? 26.111 15.584 -32.151 1.00 94.75 195 ASN A N 1
ATOM 1423 C CA . ASN A 1 195 ? 26.819 15.179 -30.934 1.00 94.75 195 ASN A CA 1
ATOM 1424 C C . ASN A 1 195 ? 25.910 14.458 -29.925 1.00 94.75 195 ASN A C 1
ATOM 1426 O O . ASN A 1 195 ? 26.403 13.980 -28.912 1.00 94.75 195 ASN A O 1
ATOM 1430 N N . ARG A 1 196 ? 24.594 14.400 -30.164 1.00 94.75 196 ARG A N 1
ATOM 1431 C CA . ARG A 1 196 ? 23.602 13.683 -29.347 1.00 94.75 196 ARG A CA 1
ATOM 1432 C C . ARG A 1 196 ? 23.189 12.345 -29.961 1.00 94.75 196 ARG A C 1
ATOM 1434 O O . ARG A 1 196 ? 22.147 11.798 -29.602 1.00 94.75 196 ARG A O 1
ATOM 1441 N N . ILE A 1 197 ? 23.979 11.826 -30.894 1.00 97.19 197 ILE A N 1
ATOM 1442 C CA . ILE A 1 197 ? 23.871 10.438 -31.340 1.00 97.19 197 ILE A CA 1
ATOM 1443 C C . ILE A 1 197 ? 24.463 9.534 -30.258 1.00 97.19 197 ILE A C 1
ATOM 1445 O O . ILE A 1 197 ? 25.538 9.823 -29.718 1.00 97.19 197 ILE A O 1
ATOM 1449 N N . PHE A 1 198 ? 23.735 8.466 -29.942 1.00 98.06 198 PHE A N 1
ATOM 1450 C CA . PHE A 1 198 ? 24.162 7.427 -29.014 1.00 98.06 198 PHE A CA 1
ATOM 1451 C C . PHE A 1 198 ? 25.442 6.751 -29.523 1.00 98.06 198 PHE A C 1
ATOM 1453 O O . PHE A 1 198 ? 25.556 6.435 -30.705 1.00 98.06 198 PHE A O 1
ATOM 1460 N N . ASN A 1 199 ? 26.416 6.537 -28.638 1.00 97.62 199 ASN A N 1
ATOM 1461 C CA . ASN A 1 199 ? 27.651 5.827 -28.960 1.00 97.62 199 ASN A CA 1
ATOM 1462 C C . ASN A 1 199 ? 27.607 4.406 -28.395 1.00 97.62 199 ASN A C 1
ATOM 1464 O O . ASN A 1 199 ? 27.906 4.181 -27.217 1.00 97.62 199 ASN A O 1
ATOM 1468 N N . GLY A 1 200 ? 27.207 3.449 -29.221 1.00 97.94 200 GLY A N 1
ATOM 1469 C CA . GLY A 1 200 ? 26.996 2.077 -28.784 1.00 97.94 200 GLY A CA 1
ATOM 1470 C C . GLY A 1 200 ? 26.106 1.291 -29.730 1.00 97.94 200 GLY A C 1
ATOM 1471 O O . GLY A 1 200 ? 25.847 1.715 -30.853 1.00 97.94 200 GLY A O 1
ATOM 1472 N N . THR A 1 201 ? 25.627 0.144 -29.264 1.00 98.38 201 THR A N 1
ATOM 1473 C CA . THR A 1 201 ? 24.719 -0.725 -30.021 1.00 98.38 201 THR A CA 1
ATOM 1474 C C . THR A 1 201 ? 23.325 -0.702 -29.397 1.00 98.38 201 THR A C 1
ATOM 1476 O O . THR A 1 201 ? 23.207 -0.717 -28.172 1.00 98.38 201 THR A O 1
ATOM 1479 N N . ILE A 1 202 ? 22.276 -0.627 -30.217 1.00 98.31 202 ILE A N 1
ATOM 1480 C CA . ILE A 1 202 ? 20.871 -0.631 -29.786 1.00 98.31 202 ILE A CA 1
ATOM 1481 C C . ILE A 1 202 ? 20.105 -1.757 -30.477 1.00 98.31 202 ILE A C 1
ATOM 1483 O O . ILE A 1 202 ? 20.337 -2.033 -31.658 1.00 98.31 202 ILE A O 1
ATOM 1487 N N . ASP A 1 203 ? 19.195 -2.381 -29.739 1.00 97.44 203 ASP A N 1
ATOM 1488 C CA . ASP A 1 203 ? 18.337 -3.453 -30.231 1.00 97.44 203 ASP A CA 1
ATOM 1489 C C . ASP A 1 203 ? 16.949 -3.429 -29.567 1.00 97.44 203 ASP A C 1
ATOM 1491 O O . ASP A 1 203 ? 16.769 -2.777 -28.534 1.00 97.44 203 ASP A O 1
ATOM 1495 N N . GLU A 1 204 ? 15.976 -4.130 -30.155 1.00 95.38 204 GLU A N 1
ATOM 1496 C CA . GLU A 1 204 ? 14.622 -4.352 -29.609 1.00 95.38 204 GLU A CA 1
ATOM 1497 C C . GLU A 1 204 ? 13.937 -3.077 -29.091 1.00 95.38 204 GLU A C 1
ATOM 1499 O O . GLU A 1 204 ? 13.404 -2.999 -27.975 1.00 95.38 204 GLU A O 1
ATOM 1504 N N . VAL A 1 205 ? 13.991 -2.022 -29.902 1.00 97.62 205 VAL A N 1
ATOM 1505 C CA . VAL A 1 205 ? 13.319 -0.762 -29.590 1.00 97.62 205 VAL A CA 1
ATOM 1506 C C . VAL A 1 205 ? 11.816 -0.946 -29.763 1.00 97.62 205 VAL A C 1
ATOM 1508 O O . VAL A 1 205 ? 11.349 -1.245 -30.859 1.00 97.62 205 VAL A O 1
ATOM 1511 N N . ALA A 1 206 ? 11.050 -0.704 -28.700 1.00 97.19 206 ALA A N 1
ATOM 1512 C CA . ALA A 1 206 ? 9.594 -0.782 -28.738 1.00 97.19 206 ALA A CA 1
ATOM 1513 C C . ALA A 1 206 ? 8.942 0.437 -28.080 1.00 97.19 206 ALA A C 1
ATOM 1515 O O . ALA A 1 206 ? 9.464 1.028 -27.131 1.00 97.19 206 ALA A O 1
ATOM 1516 N N . VAL A 1 207 ? 7.769 0.804 -28.597 1.00 96.81 207 VAL A N 1
ATOM 1517 C CA . VAL A 1 207 ? 6.924 1.870 -28.055 1.00 96.81 207 VAL A CA 1
ATOM 1518 C C . VAL A 1 207 ? 5.531 1.306 -27.819 1.00 96.81 207 VAL A C 1
ATOM 1520 O O . VAL A 1 207 ? 4.866 0.849 -28.744 1.00 96.81 207 VAL A O 1
ATOM 1523 N N . PHE A 1 208 ? 5.081 1.351 -26.572 1.00 96.94 208 PHE A N 1
ATOM 1524 C CA . PHE A 1 208 ? 3.761 0.899 -26.158 1.00 96.94 208 PHE A CA 1
ATOM 1525 C C . PHE A 1 208 ? 2.872 2.115 -25.922 1.00 96.94 208 PHE A C 1
ATOM 1527 O O . PHE A 1 208 ? 3.211 2.975 -25.111 1.00 96.94 208 PHE A O 1
ATOM 1534 N N . GLY A 1 209 ? 1.692 2.158 -26.548 1.00 94.88 209 GLY A N 1
ATOM 1535 C CA . GLY A 1 209 ? 0.667 3.193 -26.320 1.00 94.88 209 GLY A CA 1
ATOM 1536 C C . GLY A 1 209 ? -0.006 3.140 -24.937 1.00 94.88 209 GLY A C 1
ATOM 1537 O O . GLY A 1 209 ? -1.122 3.620 -24.771 1.00 94.88 209 GLY A O 1
ATOM 1538 N N . SER A 1 210 ? 0.643 2.509 -23.959 1.00 96.25 210 SER A N 1
ATOM 1539 C CA . SER A 1 210 ? 0.190 2.326 -22.584 1.00 96.25 210 SER A CA 1
ATOM 1540 C C . SER A 1 210 ? 1.376 2.442 -21.632 1.00 96.25 210 SER A C 1
ATOM 1542 O O . SER A 1 210 ? 2.483 2.047 -21.992 1.00 96.25 210 SER A O 1
ATOM 1544 N N . ALA A 1 211 ? 1.134 2.893 -20.403 1.00 97.81 211 ALA A N 1
ATOM 1545 C CA . ALA A 1 211 ? 2.137 2.895 -19.346 1.00 97.81 211 ALA A CA 1
ATOM 1546 C C . ALA A 1 211 ? 2.276 1.493 -18.727 1.00 97.81 211 ALA A C 1
ATOM 1548 O O . ALA A 1 211 ? 1.425 1.076 -17.938 1.00 97.81 211 ALA A O 1
ATOM 1549 N N . LEU A 1 212 ? 3.329 0.761 -19.096 1.00 97.75 212 LEU A N 1
ATOM 1550 C CA . LEU A 1 212 ? 3.619 -0.561 -18.541 1.00 97.75 212 LEU A CA 1
ATOM 1551 C C . LEU A 1 212 ? 4.034 -0.466 -17.068 1.00 97.75 212 LEU A C 1
ATOM 1553 O O . LEU A 1 212 ? 4.850 0.367 -16.678 1.00 97.75 212 LEU A O 1
ATOM 1557 N N . GLY A 1 213 ? 3.497 -1.365 -16.245 1.00 91.62 213 GLY A N 1
ATOM 1558 C CA . GLY A 1 213 ? 3.899 -1.498 -14.850 1.00 91.62 213 GLY A CA 1
ATOM 1559 C C . GLY A 1 213 ? 5.286 -2.128 -14.701 1.00 91.62 213 GLY A C 1
ATOM 1560 O O . GLY A 1 213 ? 5.749 -2.887 -15.551 1.00 91.62 213 GLY A O 1
ATOM 1561 N N . GLU A 1 214 ? 5.926 -1.879 -13.559 1.00 89.81 214 GLU A N 1
ATOM 1562 C CA . GLU A 1 214 ? 7.257 -2.411 -13.236 1.00 89.81 214 GLU A CA 1
ATOM 1563 C C . GLU A 1 214 ? 7.352 -3.939 -13.373 1.00 89.81 214 GLU A C 1
ATOM 1565 O O . GLU A 1 214 ? 8.324 -4.445 -13.921 1.00 89.81 214 GLU A O 1
ATOM 1570 N N . SER A 1 215 ? 6.330 -4.687 -12.950 1.00 85.19 215 SER A N 1
ATOM 1571 C CA . SER A 1 215 ? 6.322 -6.152 -13.065 1.00 85.19 215 SER A CA 1
ATOM 1572 C C . SER A 1 215 ? 6.291 -6.642 -14.515 1.00 85.19 215 SER A C 1
ATOM 1574 O O . SER A 1 215 ? 6.874 -7.683 -14.819 1.00 85.19 215 SER A O 1
ATOM 1576 N N . GLN A 1 216 ? 5.643 -5.901 -15.421 1.00 92.25 216 GLN A N 1
ATOM 1577 C CA . GLN A 1 216 ? 5.623 -6.222 -16.850 1.00 92.25 216 GLN A CA 1
ATOM 1578 C C . GLN A 1 216 ? 7.013 -6.004 -17.453 1.00 92.25 216 GLN A C 1
ATOM 1580 O O . GLN A 1 216 ? 7.531 -6.891 -18.126 1.00 92.25 216 GLN A O 1
ATOM 1585 N N . LEU A 1 217 ? 7.655 -4.875 -17.137 1.00 95.75 217 LEU A N 1
ATOM 1586 C CA . LEU A 1 217 ? 9.013 -4.562 -17.593 1.00 95.75 217 LEU A CA 1
ATOM 1587 C C . LEU A 1 217 ? 10.053 -5.544 -17.040 1.00 95.75 217 LEU A C 1
ATOM 1589 O O . LEU A 1 217 ? 10.912 -6.016 -17.781 1.00 95.75 217 LEU A O 1
ATOM 1593 N N . GLN A 1 218 ? 9.956 -5.903 -15.758 1.00 92.56 218 GLN A N 1
ATOM 1594 C CA . GLN A 1 218 ? 10.809 -6.933 -15.165 1.00 92.56 218 GLN A CA 1
ATOM 1595 C C . GLN A 1 218 ? 10.592 -8.282 -15.852 1.00 92.56 218 GLN A C 1
ATOM 1597 O O . GLN A 1 218 ? 11.561 -8.974 -16.133 1.00 92.56 218 GLN A O 1
ATOM 1602 N N . SER A 1 219 ? 9.350 -8.645 -16.182 1.00 88.94 219 SER A N 1
ATOM 1603 C CA . SER A 1 219 ? 9.066 -9.902 -16.888 1.00 88.94 219 SER A CA 1
ATOM 1604 C C . SER A 1 219 ? 9.693 -9.937 -18.285 1.00 88.94 219 SER A C 1
ATOM 1606 O O . SER A 1 219 ? 10.250 -10.968 -18.657 1.00 88.94 219 SER A O 1
ATOM 1608 N N . LEU A 1 220 ? 9.667 -8.823 -19.031 1.00 92.88 220 LEU A N 1
ATOM 1609 C CA . LEU A 1 220 ? 10.349 -8.712 -20.328 1.00 92.88 220 LEU A CA 1
ATOM 1610 C C . LEU A 1 220 ? 11.858 -8.955 -20.184 1.00 92.88 220 LEU A C 1
ATOM 1612 O O . LEU A 1 220 ? 12.417 -9.808 -20.871 1.00 92.88 220 LEU A O 1
ATOM 1616 N N . PHE A 1 221 ? 12.504 -8.268 -19.239 1.00 95.12 221 PHE A N 1
ATOM 1617 C CA . PHE A 1 221 ? 13.938 -8.426 -18.993 1.00 95.12 221 PHE A CA 1
ATOM 1618 C C . PHE A 1 221 ? 14.312 -9.837 -18.511 1.00 95.12 221 PHE A C 1
ATOM 1620 O O . PHE A 1 221 ? 15.257 -10.433 -19.019 1.00 95.12 221 PHE A O 1
ATOM 1627 N N . LEU A 1 222 ? 13.565 -10.396 -17.555 1.00 91.25 222 LEU A N 1
ATOM 1628 C CA . LEU A 1 222 ? 13.840 -11.721 -16.992 1.00 91.25 222 LEU A CA 1
ATOM 1629 C C . LEU A 1 222 ? 13.661 -12.828 -18.034 1.00 91.25 222 LEU A C 1
ATOM 1631 O O . LEU A 1 222 ? 14.481 -13.742 -18.087 1.00 91.25 222 LEU A O 1
ATOM 1635 N N . THR A 1 223 ? 12.648 -12.708 -18.899 1.00 89.31 223 THR A N 1
ATOM 1636 C CA . THR A 1 223 ? 12.448 -13.626 -20.031 1.00 89.31 223 THR A CA 1
ATOM 1637 C C . THR A 1 223 ? 13.656 -13.599 -20.961 1.00 89.31 223 THR A C 1
ATOM 1639 O O . THR A 1 223 ? 14.175 -14.654 -21.318 1.00 89.31 223 THR A O 1
ATOM 1642 N N . ALA A 1 224 ? 14.159 -12.406 -21.289 1.00 91.50 224 ALA A N 1
ATOM 1643 C CA . ALA A 1 224 ? 15.337 -12.262 -22.132 1.00 91.50 224 ALA A CA 1
ATOM 1644 C C . ALA A 1 224 ? 16.585 -12.909 -21.514 1.00 91.50 224 ALA A C 1
ATOM 1646 O O . ALA A 1 224 ? 17.279 -13.665 -22.183 1.00 91.50 224 ALA A O 1
ATOM 1647 N N . ILE A 1 225 ? 16.865 -12.696 -20.226 1.00 91.19 225 ILE A N 1
ATOM 1648 C CA . ILE A 1 225 ? 18.045 -13.303 -19.583 1.00 91.19 225 ILE A CA 1
ATOM 1649 C C . ILE A 1 225 ? 17.839 -14.772 -19.164 1.00 91.19 225 ILE A C 1
ATOM 1651 O O . ILE A 1 225 ? 18.717 -15.353 -18.530 1.00 91.19 225 ILE A O 1
ATOM 1655 N N . GLY A 1 226 ? 16.699 -15.389 -19.493 1.00 85.19 226 GLY A N 1
ATOM 1656 C CA . GLY A 1 226 ? 16.389 -16.775 -19.122 1.00 85.19 226 GLY A CA 1
ATOM 1657 C C . GLY A 1 226 ? 16.185 -16.991 -17.616 1.00 85.19 226 GLY A C 1
ATOM 1658 O O . GLY A 1 226 ? 16.314 -18.114 -17.127 1.00 85.19 226 GLY A O 1
ATOM 1659 N N . ALA A 1 227 ? 15.881 -15.932 -16.863 1.00 82.56 227 ALA A N 1
ATOM 1660 C CA . ALA A 1 227 ? 15.616 -16.004 -15.433 1.00 82.56 227 ALA A CA 1
ATOM 1661 C C . ALA A 1 227 ? 14.137 -16.329 -15.169 1.00 82.56 227 ALA A C 1
ATOM 1663 O O . ALA A 1 227 ? 13.236 -15.669 -15.679 1.00 82.56 227 ALA A O 1
ATOM 1664 N N . GLY A 1 228 ? 13.874 -17.322 -14.313 1.00 73.75 228 GLY A N 1
ATOM 1665 C CA . GLY A 1 228 ? 12.508 -17.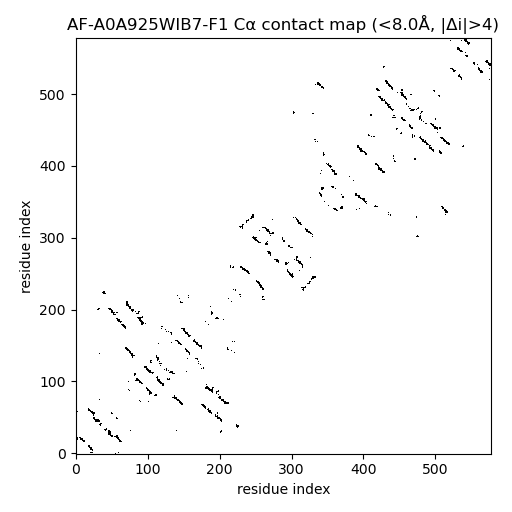762 -13.991 1.00 73.75 228 GLY A CA 1
ATOM 1666 C C . GLY A 1 228 ? 11.681 -16.776 -13.150 1.00 73.75 228 GLY A C 1
ATOM 1667 O O . GLY A 1 228 ? 10.476 -16.968 -13.006 1.00 73.75 228 GLY A O 1
ATOM 1668 N N . GLY A 1 229 ? 12.301 -15.737 -12.579 1.00 81.75 229 GLY A N 1
ATOM 1669 C CA . GLY A 1 229 ? 11.629 -14.713 -11.777 1.00 81.75 229 GLY A CA 1
ATOM 1670 C C . GLY A 1 229 ? 12.540 -14.032 -10.749 1.00 81.75 229 GLY A C 1
ATOM 1671 O O . GLY A 1 229 ? 13.676 -14.439 -10.520 1.00 81.75 229 GLY A O 1
ATOM 1672 N N . VAL A 1 230 ? 12.003 -13.014 -10.083 1.00 80.44 230 VAL A N 1
ATOM 1673 C CA . VAL A 1 230 ? 12.572 -12.322 -8.922 1.00 80.44 230 VAL A CA 1
ATOM 1674 C C . VAL A 1 230 ? 11.764 -12.708 -7.695 1.00 80.44 230 VAL A C 1
ATOM 1676 O O . VAL A 1 230 ? 10.539 -12.543 -7.670 1.00 80.44 230 VAL A O 1
ATOM 1679 N N . ARG A 1 231 ? 12.453 -13.207 -6.664 1.00 83.94 231 ARG A N 1
ATOM 1680 C CA . ARG A 1 231 ? 11.826 -13.587 -5.393 1.00 83.94 231 ARG A CA 1
ATOM 1681 C C . ARG A 1 231 ? 11.027 -12.421 -4.801 1.00 83.94 231 ARG A C 1
ATOM 1683 O O . ARG A 1 231 ? 11.511 -11.289 -4.845 1.00 83.94 231 ARG A O 1
ATOM 1690 N N . PRO A 1 232 ? 9.843 -12.672 -4.212 1.00 90.69 232 PRO A N 1
ATOM 1691 C CA . PRO A 1 232 ? 9.075 -11.618 -3.574 1.00 90.69 232 PRO A CA 1
ATOM 1692 C C . PRO A 1 232 ? 9.875 -10.973 -2.443 1.00 90.69 232 PRO A C 1
ATOM 1694 O O . PRO A 1 232 ? 10.628 -11.659 -1.753 1.00 90.69 232 PRO A O 1
ATOM 1697 N N . THR A 1 233 ? 9.689 -9.675 -2.230 1.00 87.44 233 THR A N 1
ATOM 1698 C CA . THR A 1 233 ? 10.285 -8.935 -1.111 1.00 87.44 233 THR A CA 1
ATOM 1699 C C . THR A 1 233 ? 9.229 -8.059 -0.451 1.00 87.44 233 THR A C 1
ATOM 1701 O O . THR A 1 233 ? 8.428 -7.415 -1.131 1.00 87.44 233 THR A O 1
ATOM 1704 N N . ILE A 1 234 ? 9.227 -8.030 0.882 1.00 94.19 234 ILE A N 1
ATOM 1705 C CA . ILE A 1 234 ? 8.417 -7.088 1.657 1.00 94.19 234 ILE A CA 1
ATOM 1706 C C . ILE A 1 234 ? 9.152 -5.746 1.658 1.00 94.19 234 ILE A C 1
ATOM 1708 O O . ILE A 1 234 ? 10.227 -5.627 2.237 1.00 94.19 234 ILE A O 1
ATOM 1712 N N . VAL A 1 235 ? 8.592 -4.760 0.959 1.00 88.88 235 VAL A N 1
ATOM 1713 C CA . VAL A 1 235 ? 9.146 -3.399 0.853 1.00 88.88 235 VAL A CA 1
ATOM 1714 C C . VAL A 1 235 ? 8.790 -2.585 2.094 1.00 88.88 235 VAL A C 1
ATOM 1716 O O . VAL A 1 235 ? 9.605 -1.814 2.590 1.00 88.88 235 VAL A O 1
ATOM 1719 N N . SER A 1 236 ? 7.574 -2.774 2.605 1.00 91.81 236 SER A N 1
ATOM 1720 C CA . SER A 1 236 ? 7.144 -2.233 3.891 1.00 91.81 236 SER A CA 1
ATOM 1721 C C . SER A 1 236 ? 6.262 -3.249 4.601 1.00 91.81 236 SER A C 1
ATOM 1723 O O . SER A 1 236 ? 5.330 -3.793 3.996 1.00 91.81 236 SER A O 1
ATOM 1725 N N . ASP A 1 237 ? 6.544 -3.480 5.879 1.00 97.19 237 ASP A N 1
ATOM 1726 C CA . ASP A 1 237 ? 5.734 -4.360 6.713 1.00 97.19 237 ASP A CA 1
ATOM 1727 C C . ASP A 1 237 ? 4.289 -3.848 6.863 1.00 97.19 237 ASP A C 1
ATOM 1729 O O . ASP A 1 237 ? 4.026 -2.656 6.664 1.00 97.19 237 ASP A O 1
ATOM 1733 N N . PRO A 1 238 ? 3.338 -4.745 7.191 1.00 97.75 238 PRO A N 1
ATOM 1734 C CA . PRO A 1 238 ? 1.959 -4.392 7.486 1.00 97.75 238 PRO A CA 1
ATOM 1735 C C . PRO A 1 238 ? 1.819 -3.245 8.492 1.00 97.75 238 PRO A C 1
ATOM 1737 O O . PRO A 1 238 ? 2.327 -3.316 9.609 1.00 97.75 238 PRO A O 1
ATOM 1740 N N . VAL A 1 239 ? 1.042 -2.227 8.127 1.00 94.12 239 VAL A N 1
ATOM 1741 C CA . VAL A 1 239 ? 0.629 -1.145 9.032 1.00 94.12 239 VAL A CA 1
ATOM 1742 C C . VAL A 1 239 ? -0.874 -1.222 9.271 1.00 94.12 239 VAL A C 1
ATOM 1744 O O . VAL A 1 239 ? -1.648 -1.338 8.319 1.00 94.12 239 VAL A O 1
ATOM 1747 N N . VAL A 1 240 ? -1.278 -1.144 10.542 1.00 93.56 240 VAL A N 1
ATOM 1748 C CA . VAL A 1 240 ? -2.682 -1.127 10.977 1.00 93.56 240 VAL A CA 1
ATOM 1749 C C . VAL A 1 240 ? -3.251 0.287 10.857 1.00 93.56 240 VAL A C 1
ATOM 1751 O O . VAL A 1 240 ? -2.660 1.247 11.351 1.00 93.56 240 VAL A O 1
ATOM 1754 N N . ILE A 1 241 ? -4.403 0.420 10.201 1.00 82.81 241 ILE A N 1
ATOM 1755 C CA . ILE A 1 241 ? -5.065 1.701 9.946 1.00 82.81 241 ILE A CA 1
ATOM 1756 C C . ILE A 1 241 ? -6.565 1.584 10.279 1.00 82.81 241 ILE A C 1
ATOM 1758 O O . ILE A 1 241 ? -7.251 0.781 9.638 1.00 82.81 241 ILE A O 1
ATOM 1762 N N . PRO A 1 242 ? -7.105 2.410 11.199 1.00 79.25 242 PRO A N 1
ATOM 1763 C CA . PRO A 1 242 ? -6.382 3.337 12.078 1.00 79.25 242 PRO A CA 1
ATOM 1764 C C . PRO A 1 242 ? -5.563 2.598 13.164 1.00 79.25 242 PRO A C 1
ATOM 1766 O O . PRO A 1 242 ? -5.893 1.464 13.510 1.00 79.25 242 PRO A O 1
ATOM 1769 N N . PRO A 1 243 ? -4.502 3.218 13.722 1.00 67.44 243 PRO A N 1
ATOM 1770 C CA . PRO A 1 243 ? -3.617 2.576 14.707 1.00 67.44 243 PRO A CA 1
ATOM 1771 C C . PRO A 1 243 ? -4.313 2.264 16.042 1.00 67.44 243 PRO A C 1
ATOM 1773 O O . PRO A 1 243 ? -3.868 1.392 16.784 1.00 67.44 243 PRO A O 1
ATOM 1776 N N . THR A 1 244 ? -5.417 2.951 16.335 1.00 64.12 244 THR A N 1
ATOM 1777 C CA . THR A 1 244 ? -6.351 2.639 17.419 1.00 64.12 244 THR A CA 1
ATOM 1778 C C . THR A 1 244 ? -7.731 2.408 16.812 1.00 64.12 244 THR A C 1
ATOM 1780 O O . THR A 1 244 ? -8.240 3.254 16.079 1.00 64.12 244 THR A O 1
ATOM 1783 N N . THR A 1 245 ? -8.328 1.246 17.075 1.00 70.56 245 THR A N 1
ATOM 1784 C CA . THR A 1 245 ? -9.627 0.855 16.509 1.00 70.56 245 THR A CA 1
ATOM 1785 C C . THR A 1 245 ? -10.526 0.297 17.608 1.00 70.56 245 THR A C 1
ATOM 1787 O O . THR A 1 245 ? -10.050 -0.380 18.519 1.00 70.56 245 THR A O 1
ATOM 1790 N N . TYR A 1 246 ? -11.827 0.568 17.529 1.00 67.62 246 TYR A N 1
ATOM 1791 C CA . TYR A 1 246 ? -12.816 -0.020 18.429 1.00 67.62 246 TYR A CA 1
ATOM 1792 C C . TYR A 1 246 ? -13.439 -1.288 17.839 1.00 67.62 246 TYR A C 1
ATOM 1794 O O . TYR A 1 246 ? -13.541 -1.434 16.619 1.00 67.62 246 TYR A O 1
ATOM 1802 N N . VAL A 1 247 ? -13.893 -2.200 18.701 1.00 68.81 247 VAL A N 1
ATOM 1803 C CA . VAL A 1 247 ? -14.734 -3.333 18.279 1.00 68.81 247 VAL A CA 1
ATOM 1804 C C . VAL A 1 247 ? -15.957 -2.805 17.508 1.00 68.81 247 VAL A C 1
ATOM 1806 O O . VAL A 1 247 ? -16.559 -1.800 17.880 1.00 68.81 247 VAL A O 1
ATOM 1809 N N . GLY A 1 248 ? -16.311 -3.463 16.407 1.00 62.84 248 GLY A N 1
ATOM 1810 C CA . GLY A 1 248 ? -17.400 -3.079 15.508 1.00 62.84 248 GLY A CA 1
ATOM 1811 C C . GLY A 1 248 ? -16.997 -2.074 14.423 1.00 62.84 248 GLY A C 1
ATOM 1812 O O . GLY A 1 248 ? -17.760 -1.842 13.485 1.00 62.84 248 GLY A O 1
ATOM 1813 N N . GLN A 1 249 ? -15.792 -1.504 14.484 1.00 66.94 249 GLN A N 1
ATOM 1814 C CA . GLN A 1 249 ? -15.270 -0.655 13.414 1.00 66.94 249 GLN A CA 1
ATOM 1815 C C . GLN A 1 249 ? -14.539 -1.470 12.347 1.00 66.94 249 GLN A C 1
ATOM 1817 O O . GLN A 1 249 ? -14.357 -2.678 12.470 1.00 66.94 249 GLN A O 1
ATOM 1822 N N . ALA A 1 250 ? -14.153 -0.811 11.255 1.00 80.81 250 ALA A N 1
ATOM 1823 C CA . ALA A 1 250 ? -13.305 -1.423 10.247 1.00 80.81 250 ALA A CA 1
ATOM 1824 C C . ALA A 1 250 ? -11.829 -1.135 10.534 1.00 80.81 250 ALA A C 1
ATOM 1826 O O . ALA A 1 250 ? -11.470 -0.001 10.845 1.00 80.81 250 ALA A O 1
ATOM 1827 N N . VAL A 1 251 ? -10.982 -2.143 10.354 1.00 89.31 251 VAL A N 1
ATOM 1828 C CA . VAL A 1 251 ? -9.525 -2.004 10.346 1.00 89.31 251 VAL A CA 1
ATOM 1829 C C . VAL A 1 251 ? -8.977 -2.436 8.993 1.00 89.31 251 VAL A C 1
ATOM 1831 O O . VAL A 1 251 ? -9.511 -3.338 8.339 1.00 89.31 251 VAL A O 1
ATOM 1834 N N . ARG A 1 252 ? -7.904 -1.778 8.562 1.00 96.25 252 ARG A N 1
ATOM 1835 C CA . ARG A 1 252 ? -7.151 -2.128 7.361 1.00 96.25 252 ARG A CA 1
ATOM 1836 C C . ARG A 1 252 ? -5.711 -2.438 7.728 1.00 96.25 252 ARG A C 1
ATOM 1838 O O . ARG A 1 252 ? -5.123 -1.724 8.532 1.00 96.25 252 ARG A O 1
ATOM 1845 N N . LEU A 1 253 ? -5.138 -3.456 7.097 1.00 98.25 253 LEU A N 1
ATOM 1846 C CA . LEU A 1 253 ? -3.706 -3.725 7.146 1.00 98.25 253 LEU A CA 1
ATOM 1847 C C . LEU A 1 253 ? -3.138 -3.597 5.743 1.00 98.25 253 LEU A C 1
ATOM 1849 O O . LEU A 1 253 ? -3.622 -4.252 4.822 1.00 98.25 253 LEU A O 1
ATOM 1853 N N . VAL A 1 254 ? -2.137 -2.736 5.581 1.00 96.88 254 VAL A N 1
ATOM 1854 C CA . VAL A 1 254 ? -1.537 -2.433 4.276 1.00 96.88 254 VAL A CA 1
ATOM 1855 C C . VAL A 1 254 ? -0.058 -2.779 4.312 1.00 96.88 254 VAL A C 1
ATOM 1857 O O . VAL A 1 254 ? 0.648 -2.330 5.210 1.00 96.88 254 VAL A O 1
ATOM 1860 N N . ALA A 1 255 ? 0.404 -3.551 3.332 1.00 95.56 255 ALA A N 1
ATOM 1861 C CA . ALA A 1 255 ? 1.814 -3.867 3.125 1.00 95.56 255 ALA A CA 1
ATOM 1862 C C . ALA A 1 255 ? 2.222 -3.571 1.676 1.00 95.56 255 ALA A C 1
ATOM 1864 O O . ALA A 1 255 ? 1.412 -3.697 0.754 1.00 95.56 255 ALA A O 1
ATOM 1865 N N . SER A 1 256 ? 3.490 -3.223 1.469 1.00 90.75 256 SER A N 1
ATOM 1866 C CA . SER A 1 256 ? 4.052 -3.001 0.131 1.00 90.75 256 SER A CA 1
ATOM 1867 C C . SER A 1 256 ? 4.953 -4.169 -0.236 1.00 90.75 256 SER A C 1
ATOM 1869 O O . SER A 1 256 ? 5.810 -4.566 0.552 1.00 90.75 256 SER A O 1
ATOM 1871 N N . VAL A 1 257 ? 4.769 -4.723 -1.433 1.00 90.00 257 VAL A N 1
ATOM 1872 C CA . VAL A 1 257 ? 5.481 -5.922 -1.892 1.00 90.00 257 VAL A CA 1
ATOM 1873 C C . VAL A 1 257 ? 6.001 -5.707 -3.305 1.00 90.00 257 VAL A C 1
ATOM 1875 O O . VAL A 1 257 ? 5.303 -5.130 -4.137 1.00 90.00 257 VAL A O 1
ATOM 1878 N N . SER A 1 258 ? 7.202 -6.210 -3.575 1.00 84.38 258 SER A N 1
ATOM 1879 C CA . SER A 1 258 ? 7.779 -6.329 -4.915 1.00 84.38 258 SER A CA 1
ATOM 1880 C C . SER A 1 258 ? 8.034 -7.797 -5.271 1.00 84.38 258 SER A C 1
ATOM 1882 O O . SER A 1 258 ? 8.048 -8.669 -4.401 1.00 84.38 258 SER A O 1
ATOM 1884 N N . GLY A 1 259 ? 8.209 -8.078 -6.561 1.00 83.88 259 GLY A N 1
ATOM 1885 C CA . GLY A 1 259 ? 8.503 -9.409 -7.091 1.00 83.88 259 GLY A CA 1
ATOM 1886 C C . GLY A 1 259 ? 7.973 -9.582 -8.515 1.00 83.88 259 GLY A C 1
ATOM 1887 O O . GLY A 1 259 ? 6.992 -8.943 -8.899 1.00 83.88 259 GLY A O 1
ATOM 1888 N N . ALA A 1 260 ? 8.617 -10.461 -9.282 1.00 82.38 260 ALA A N 1
ATOM 1889 C CA . ALA A 1 260 ? 8.236 -10.784 -10.657 1.00 82.38 260 ALA A CA 1
ATOM 1890 C C . ALA A 1 260 ? 8.317 -12.305 -10.888 1.00 82.38 260 ALA A C 1
ATOM 1892 O O . ALA A 1 260 ? 9.329 -12.902 -10.535 1.00 82.38 260 ALA A O 1
ATOM 1893 N N . PRO A 1 261 ? 7.303 -12.971 -11.464 1.00 83.56 261 PRO A N 1
ATOM 1894 C CA . PRO A 1 261 ? 5.951 -12.477 -11.724 1.00 83.56 261 PRO A CA 1
ATOM 1895 C C . PRO A 1 261 ? 5.277 -11.913 -10.466 1.00 83.56 261 PRO A C 1
ATOM 1897 O O . PRO A 1 261 ? 5.750 -12.158 -9.348 1.00 83.56 261 PRO A O 1
ATOM 1900 N N . VAL A 1 262 ? 4.192 -11.153 -10.663 1.00 85.38 262 VAL A N 1
ATOM 1901 C CA . VAL A 1 262 ? 3.431 -10.528 -9.567 1.00 85.38 262 VAL A CA 1
ATOM 1902 C C . VAL A 1 262 ? 3.137 -11.583 -8.491 1.00 85.38 262 VAL A C 1
ATOM 1904 O O . VAL A 1 262 ? 2.537 -12.611 -8.817 1.00 85.38 262 VAL A O 1
ATOM 1907 N N . PRO A 1 263 ? 3.569 -11.373 -7.234 1.00 92.88 263 PRO A N 1
ATOM 1908 C CA . PRO A 1 263 ? 3.379 -12.370 -6.192 1.00 92.88 263 PRO A CA 1
ATOM 1909 C C . PRO A 1 263 ? 1.900 -12.614 -5.882 1.00 92.88 263 PRO A C 1
ATOM 1911 O O . PRO A 1 263 ? 1.091 -11.689 -5.870 1.00 92.88 263 PRO A O 1
ATOM 1914 N N . ALA A 1 264 ? 1.558 -13.859 -5.566 1.00 96.94 264 ALA A N 1
ATOM 1915 C CA . ALA A 1 264 ? 0.303 -14.195 -4.911 1.00 96.94 264 ALA A CA 1
ATOM 1916 C C . ALA A 1 264 ? 0.378 -13.805 -3.428 1.00 96.94 264 ALA A C 1
ATOM 1918 O O . ALA A 1 264 ? 1.411 -13.999 -2.786 1.00 96.94 264 ALA A O 1
ATOM 1919 N N . TYR A 1 265 ? -0.723 -13.287 -2.886 1.00 98.44 265 TYR A N 1
ATOM 1920 C CA . TYR A 1 265 ? -0.822 -12.792 -1.513 1.00 98.44 265 TYR A CA 1
ATOM 1921 C C . TYR A 1 265 ? -1.654 -13.749 -0.658 1.00 98.44 265 TYR A C 1
ATOM 1923 O O . TYR A 1 265 ? -2.697 -14.241 -1.097 1.00 98.44 265 TYR A O 1
ATOM 1931 N N . GLN A 1 266 ? -1.226 -13.969 0.582 1.00 98.62 266 GLN A N 1
ATOM 1932 C CA . GLN A 1 266 ? -1.996 -14.689 1.590 1.00 98.62 266 GLN A CA 1
ATOM 1933 C C . GLN A 1 266 ? -1.775 -14.055 2.964 1.00 98.62 266 GLN A C 1
ATOM 1935 O O . GLN A 1 266 ? -0.714 -14.201 3.575 1.00 98.62 266 GLN A O 1
ATOM 1940 N N . TRP A 1 267 ? -2.797 -13.370 3.472 1.00 98.69 267 TRP A N 1
ATOM 1941 C CA . TRP A 1 267 ? -2.820 -12.931 4.861 1.00 98.69 267 TRP A CA 1
ATOM 1942 C C . TRP A 1 267 ? -3.000 -14.127 5.793 1.00 98.69 267 TRP A C 1
ATOM 1944 O O . TRP A 1 267 ? -3.756 -15.063 5.510 1.00 98.69 267 TRP A O 1
ATOM 1954 N N . GLN A 1 268 ? -2.289 -14.088 6.912 1.00 98.62 268 GLN A N 1
ATOM 1955 C CA . GLN A 1 268 ? -2.385 -15.053 7.995 1.00 98.62 268 GLN A CA 1
ATOM 1956 C C . GLN A 1 268 ? -2.645 -14.325 9.310 1.00 98.62 268 GLN A C 1
ATOM 1958 O O . GLN A 1 268 ? -2.205 -13.189 9.479 1.00 98.62 268 GLN A O 1
ATOM 1963 N N . TYR A 1 269 ? -3.316 -14.993 10.244 1.00 96.81 269 TYR A N 1
ATOM 1964 C CA . TYR A 1 269 ? -3.612 -14.467 11.578 1.00 96.81 269 TYR A CA 1
ATOM 1965 C C . TYR A 1 269 ? -3.340 -15.518 12.661 1.00 96.81 269 TYR A C 1
ATOM 1967 O O . TYR A 1 269 ? -3.240 -16.712 12.356 1.00 96.81 269 TYR A O 1
ATOM 1975 N N . ARG A 1 270 ? -3.204 -15.086 13.919 1.00 91.31 270 ARG A N 1
ATOM 1976 C CA . ARG A 1 270 ? -3.094 -15.976 15.085 1.00 91.31 270 ARG A CA 1
ATOM 1977 C C . ARG A 1 270 ? -4.447 -16.124 15.796 1.00 91.31 270 ARG A C 1
ATOM 1979 O O . ARG A 1 270 ? -4.886 -15.191 16.459 1.00 91.31 270 ARG A O 1
ATOM 1986 N N . PRO A 1 271 ? -5.123 -17.280 15.734 1.00 77.69 271 PRO A N 1
ATOM 1987 C CA . PRO A 1 271 ? -6.452 -17.431 16.331 1.00 77.69 271 PRO A CA 1
ATOM 1988 C C . PRO A 1 271 ? -6.450 -17.435 17.870 1.00 77.69 271 PRO A C 1
ATOM 1990 O O . PRO A 1 271 ? -7.507 -17.276 18.467 1.00 77.69 271 PRO A O 1
ATOM 1993 N N . GLY A 1 272 ? -5.291 -17.611 18.519 1.00 64.56 272 GLY A N 1
ATOM 1994 C CA . GLY A 1 272 ? -5.157 -17.572 19.982 1.00 64.56 272 GLY A CA 1
ATOM 1995 C C . GLY A 1 272 ? -4.962 -16.171 20.576 1.00 64.56 272 GLY A C 1
ATOM 1996 O O . GLY A 1 272 ? -4.846 -16.050 21.793 1.00 64.56 272 GLY A O 1
ATOM 1997 N N . GLY A 1 273 ? -4.897 -15.136 19.734 1.00 69.56 273 GLY A N 1
ATOM 1998 C CA . GLY A 1 273 ? -4.563 -13.766 20.126 1.00 69.56 273 GLY A CA 1
ATOM 1999 C C . GLY A 1 273 ? -3.087 -13.399 19.913 1.00 69.56 273 GLY A C 1
ATOM 2000 O O . GLY A 1 273 ? -2.305 -14.212 19.401 1.00 69.56 273 GLY A O 1
ATOM 2001 N N . PRO A 1 274 ? -2.687 -12.171 20.295 1.00 76.38 274 PRO A N 1
ATOM 2002 C CA . PRO A 1 274 ? -1.331 -11.669 20.102 1.00 76.38 274 PRO A CA 1
ATOM 2003 C C . PRO A 1 274 ? -0.306 -12.572 20.790 1.00 76.38 274 PRO A C 1
ATOM 2005 O O . PRO A 1 274 ? -0.457 -12.928 21.955 1.00 76.38 274 PRO A O 1
ATOM 2008 N N . GLY A 1 275 ? 0.735 -12.979 20.067 1.00 79.38 275 GLY A N 1
ATOM 2009 C CA . GLY A 1 275 ? 1.783 -13.863 20.587 1.00 79.38 275 GLY A CA 1
ATOM 2010 C C . GLY A 1 275 ? 1.386 -15.333 20.783 1.00 79.38 275 GLY A C 1
ATOM 2011 O O . GLY A 1 275 ? 2.271 -16.160 21.005 1.00 79.38 275 GLY A O 1
ATOM 2012 N N . ILE A 1 276 ? 0.102 -15.692 20.679 1.00 73.31 276 ILE A N 1
ATOM 2013 C CA . ILE A 1 276 ? -0.407 -17.009 21.080 1.00 73.31 276 ILE A CA 1
ATOM 2014 C C . ILE A 1 276 ? -0.775 -17.851 19.853 1.00 73.31 276 ILE A C 1
ATOM 2016 O O . ILE A 1 276 ? -1.612 -17.491 19.026 1.00 73.31 276 ILE A O 1
ATOM 2020 N N . GLY A 1 277 ? -0.181 -19.041 19.770 1.00 79.38 277 GLY A N 1
ATOM 2021 C CA . GLY A 1 277 ? -0.458 -20.012 18.715 1.00 79.38 277 GLY A CA 1
ATOM 2022 C C . GLY A 1 277 ? 0.304 -19.765 17.408 1.00 79.38 277 GLY A C 1
ATOM 2023 O O . GLY A 1 277 ? 1.165 -18.890 17.285 1.00 79.38 277 GLY A O 1
ATOM 2024 N N . SER A 1 278 ? 0.007 -20.604 16.416 1.00 91.38 278 SER A N 1
ATOM 2025 C CA . SER A 1 278 ? 0.623 -20.535 15.087 1.00 91.38 278 SER A CA 1
ATOM 2026 C C . SER A 1 278 ? -0.221 -19.708 14.124 1.00 91.38 278 SER A C 1
ATOM 2028 O O . SER A 1 278 ? -1.442 -19.647 14.245 1.00 91.38 278 SER A O 1
ATOM 2030 N N . PHE A 1 279 ? 0.441 -19.093 13.145 1.00 96.81 279 PHE A N 1
ATOM 2031 C CA . PHE A 1 279 ? -0.241 -18.407 12.053 1.00 96.81 279 PHE A CA 1
ATOM 2032 C C . PHE A 1 279 ? -0.999 -19.401 11.175 1.00 96.81 279 PHE A C 1
ATOM 2034 O O . PHE A 1 279 ? -0.430 -20.402 10.738 1.00 96.81 279 PHE A O 1
ATOM 2041 N N . VAL A 1 280 ? -2.255 -19.082 10.873 1.00 97.12 280 VAL A N 1
ATOM 2042 C CA . VAL A 1 280 ? -3.098 -19.826 9.929 1.00 97.12 280 VAL A CA 1
ATOM 2043 C C . VAL A 1 280 ? -3.597 -18.897 8.827 1.00 97.12 280 VAL A C 1
ATOM 2045 O O . VAL A 1 280 ? -3.687 -17.685 9.023 1.00 97.12 280 VAL A O 1
ATOM 2048 N N . ASN A 1 281 ? -3.906 -19.454 7.655 1.00 98.06 281 ASN A N 1
ATOM 2049 C CA . ASN A 1 281 ? -4.416 -18.674 6.528 1.00 98.06 281 ASN A CA 1
ATOM 2050 C C . ASN A 1 281 ? -5.763 -18.039 6.879 1.00 98.06 281 ASN A C 1
ATOM 2052 O O . ASN A 1 281 ? -6.683 -18.729 7.315 1.00 98.06 281 ASN A O 1
ATOM 2056 N N . LEU A 1 282 ? -5.871 -16.732 6.654 1.00 97.44 282 LEU A N 1
ATOM 2057 C CA . LEU A 1 282 ? -7.116 -15.994 6.797 1.00 97.44 282 LEU A CA 1
ATOM 2058 C C . LEU A 1 282 ? -7.904 -16.090 5.478 1.00 97.44 282 LEU A C 1
ATOM 2060 O O . LEU A 1 282 ? -7.390 -15.659 4.442 1.00 97.44 282 LEU A O 1
ATOM 2064 N N . PRO A 1 283 ? -9.118 -16.666 5.463 1.00 94.50 283 PRO A N 1
ATOM 2065 C CA . PRO A 1 283 ? -9.951 -16.688 4.267 1.00 94.50 283 PRO A CA 1
ATOM 2066 C C . PRO A 1 283 ? -10.696 -15.359 4.076 1.00 94.50 283 PRO A C 1
ATOM 2068 O O . PRO A 1 283 ? -11.016 -14.662 5.039 1.00 94.50 283 PRO A O 1
ATOM 2071 N N . ASN A 1 284 ? -11.035 -15.035 2.826 1.00 94.44 284 ASN A N 1
ATOM 2072 C CA . ASN A 1 284 ? -12.060 -14.025 2.552 1.00 94.44 284 ASN A CA 1
ATOM 2073 C C . ASN A 1 284 ? -13.446 -14.580 2.912 1.00 94.44 284 ASN A C 1
ATOM 2075 O O . ASN A 1 284 ? -13.723 -15.758 2.680 1.00 94.44 284 ASN A O 1
ATOM 2079 N N . GLY A 1 285 ? -14.330 -13.722 3.418 1.00 84.88 285 GLY A N 1
ATOM 2080 C CA . GLY A 1 285 ? -15.709 -14.082 3.732 1.00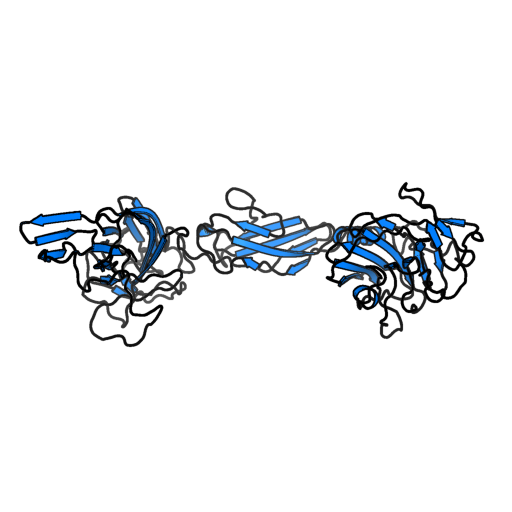 84.88 285 GLY A CA 1
ATOM 2081 C C . GLY A 1 285 ? -16.283 -13.284 4.899 1.00 84.88 285 GLY A C 1
ATOM 2082 O O . GLY A 1 285 ? -15.561 -12.838 5.792 1.00 84.88 285 GLY A O 1
ATOM 2083 N N . GLY A 1 286 ? -17.608 -13.112 4.896 1.00 91.88 286 GLY A N 1
ATOM 2084 C CA . GLY A 1 286 ? -18.327 -12.358 5.922 1.00 91.88 286 GLY A CA 1
ATOM 2085 C C . GLY A 1 286 ? -17.768 -10.944 6.090 1.00 91.88 286 GLY A C 1
ATOM 2086 O O . GLY A 1 286 ? -17.963 -10.083 5.240 1.00 91.88 286 GLY A O 1
ATOM 2087 N N . ARG A 1 287 ? -17.067 -10.729 7.203 1.00 90.62 287 ARG A N 1
ATOM 2088 C CA . ARG A 1 287 ? -16.492 -9.446 7.629 1.00 90.62 287 ARG A CA 1
ATOM 2089 C C . ARG A 1 287 ? -15.106 -9.154 7.042 1.00 90.62 287 ARG A C 1
ATOM 2091 O O . ARG A 1 287 ? -14.653 -8.011 7.108 1.00 90.62 287 ARG A O 1
ATOM 2098 N N . VAL A 1 288 ? -14.440 -10.172 6.496 1.00 95.38 288 VAL A N 1
ATOM 2099 C CA . VAL A 1 288 ? -13.044 -10.129 6.045 1.00 95.38 288 VAL A CA 1
ATOM 2100 C C . VAL A 1 288 ? -12.976 -10.091 4.519 1.00 95.38 288 VAL A C 1
ATOM 2102 O O . VAL A 1 288 ? -13.578 -10.922 3.837 1.00 95.38 288 VAL A O 1
ATOM 2105 N N . SER A 1 289 ? -12.203 -9.152 3.976 1.00 96.88 289 SER A N 1
ATOM 2106 C CA . SER A 1 289 ? -11.944 -9.014 2.538 1.00 96.88 289 SER A CA 1
ATOM 2107 C C . SER A 1 289 ? -10.497 -8.597 2.268 1.00 96.88 289 SER A C 1
ATOM 2109 O O . SER A 1 289 ? -9.836 -8.028 3.131 1.00 96.88 289 SER A O 1
ATOM 2111 N N . GLY A 1 290 ? -9.981 -8.881 1.071 1.00 97.50 290 GLY A N 1
ATOM 2112 C CA . GLY A 1 290 ? -8.607 -8.527 0.699 1.00 97.50 290 GLY A CA 1
ATOM 2113 C C . GLY A 1 290 ? -7.528 -9.455 1.271 1.00 97.50 290 GLY A C 1
ATOM 2114 O O . GLY A 1 290 ? -6.345 -9.139 1.161 1.00 97.50 290 GLY A O 1
ATOM 2115 N N . ALA A 1 291 ? -7.899 -10.629 1.799 1.00 98.06 291 ALA A N 1
ATOM 2116 C CA . ALA A 1 291 ? -6.961 -11.618 2.340 1.00 98.06 291 ALA A CA 1
ATOM 2117 C C . ALA A 1 291 ? -5.960 -12.169 1.302 1.00 98.06 291 ALA A C 1
ATOM 2119 O O . ALA A 1 291 ? -4.932 -12.730 1.676 1.00 98.06 291 ALA A O 1
ATOM 2120 N N . ASN A 1 292 ? -6.219 -11.946 0.008 1.00 97.88 292 ASN A N 1
ATOM 2121 C CA . ASN A 1 292 ? -5.314 -12.258 -1.100 1.00 97.88 292 ASN A CA 1
ATOM 2122 C C . ASN A 1 292 ? -4.860 -11.001 -1.859 1.00 97.88 292 ASN A C 1
ATOM 2124 O O . ASN A 1 292 ? -4.683 -11.031 -3.074 1.00 97.88 292 ASN A O 1
ATOM 2128 N N . SER A 1 293 ? -4.676 -9.886 -1.152 1.00 97.50 293 SER A N 1
ATOM 2129 C CA . SER A 1 293 ? -4.180 -8.633 -1.726 1.00 97.50 293 SER A CA 1
ATOM 2130 C C . SER A 1 293 ? -3.170 -7.945 -0.802 1.00 97.50 293 SER A C 1
ATOM 2132 O O . SER A 1 293 ? -2.948 -8.378 0.329 1.00 97.50 293 SER A O 1
ATOM 2134 N N . SER A 1 294 ? -2.586 -6.834 -1.255 1.00 95.50 294 SER A N 1
ATOM 2135 C CA . SER A 1 294 ? -1.713 -5.981 -0.435 1.00 95.50 294 SER A CA 1
ATOM 2136 C C . SER A 1 294 ? -2.444 -5.262 0.708 1.00 95.50 294 SER A C 1
ATOM 2138 O O . SER A 1 294 ? -1.793 -4.751 1.617 1.00 95.50 294 SER A O 1
ATOM 2140 N N . THR A 1 295 ? -3.782 -5.217 0.677 1.00 97.75 295 THR A N 1
ATOM 2141 C CA . THR A 1 295 ? -4.621 -4.591 1.707 1.00 97.75 295 THR A CA 1
ATOM 2142 C C . THR A 1 295 ? -5.645 -5.583 2.252 1.00 97.75 295 THR A C 1
ATOM 2144 O O . THR A 1 295 ? -6.594 -5.942 1.561 1.00 97.75 295 THR A O 1
ATOM 2147 N N . LEU A 1 296 ? -5.508 -5.973 3.516 1.00 98.62 296 LEU A N 1
ATOM 2148 C CA . LEU A 1 296 ? -6.555 -6.685 4.248 1.00 98.62 296 LEU A CA 1
ATOM 2149 C C . LEU A 1 296 ? -7.539 -5.677 4.845 1.00 98.62 296 LEU A C 1
ATOM 2151 O O . LEU A 1 296 ? -7.117 -4.659 5.390 1.00 98.62 296 LEU A O 1
ATOM 2155 N N . ILE A 1 297 ? -8.836 -5.964 4.775 1.00 96.00 297 ILE A N 1
ATOM 2156 C CA . ILE A 1 297 ? -9.897 -5.176 5.407 1.00 96.00 297 ILE A CA 1
ATOM 2157 C C . ILE A 1 297 ? -10.751 -6.110 6.259 1.00 96.00 297 ILE A C 1
ATOM 2159 O O . ILE A 1 297 ? -11.311 -7.084 5.753 1.00 96.00 297 ILE A O 1
ATOM 2163 N N . ILE A 1 298 ? -10.892 -5.779 7.538 1.00 95.88 298 ILE A N 1
ATOM 2164 C CA . ILE A 1 298 ? -11.810 -6.448 8.458 1.00 95.88 298 ILE A CA 1
ATOM 2165 C C . ILE A 1 298 ? -12.834 -5.405 8.884 1.00 95.88 298 ILE A C 1
ATOM 2167 O O . ILE A 1 298 ? -12.491 -4.429 9.540 1.00 95.88 298 ILE A O 1
ATOM 2171 N N . THR A 1 299 ? -14.080 -5.582 8.465 1.00 83.44 299 THR A N 1
ATOM 2172 C CA . THR A 1 299 ? -15.212 -4.722 8.839 1.00 83.44 299 THR A CA 1
ATOM 2173 C C . THR A 1 299 ? -15.905 -5.267 10.079 1.00 83.44 299 THR A C 1
ATOM 2175 O O . THR A 1 299 ? -15.800 -6.458 10.363 1.00 83.44 299 THR A O 1
ATOM 2178 N N . ASN A 1 300 ? -16.636 -4.423 10.811 1.00 70.06 300 ASN A N 1
ATOM 2179 C CA . ASN A 1 300 ? -17.390 -4.852 11.991 1.00 70.06 300 ASN A CA 1
ATOM 2180 C C . ASN A 1 300 ? -16.548 -5.755 12.916 1.00 70.06 300 ASN A C 1
ATOM 2182 O O . ASN A 1 300 ? -16.912 -6.905 13.166 1.00 70.06 300 ASN A O 1
ATOM 2186 N N . THR A 1 301 ? -15.344 -5.304 13.280 1.00 78.56 301 THR A N 1
ATOM 2187 C CA . THR A 1 301 ? -14.361 -6.122 14.001 1.00 78.56 301 THR A CA 1
ATOM 2188 C C . THR A 1 301 ? -14.960 -6.739 15.263 1.00 78.56 301 THR A C 1
ATOM 2190 O O . THR A 1 301 ? -15.761 -6.123 15.957 1.00 78.56 301 THR A O 1
ATOM 2193 N N . LEU A 1 302 ? -14.578 -7.969 15.573 1.00 72.44 302 LEU A N 1
ATOM 2194 C CA . LEU A 1 302 ? -14.909 -8.650 16.819 1.00 72.44 302 LEU A CA 1
ATOM 2195 C C . LEU A 1 302 ? -13.681 -8.641 17.721 1.00 72.44 302 LEU A C 1
ATOM 2197 O O . LEU A 1 302 ? -12.561 -8.543 17.233 1.00 72.44 302 LEU A O 1
ATOM 2201 N N . ALA A 1 303 ? -13.867 -8.830 19.027 1.00 67.00 303 ALA A N 1
ATOM 2202 C CA . ALA A 1 303 ? -12.741 -8.931 19.959 1.00 67.00 303 ALA A CA 1
ATOM 2203 C C . ALA A 1 303 ? -11.716 -10.009 19.540 1.00 67.00 303 ALA A C 1
ATOM 2205 O O . ALA A 1 303 ? -10.518 -9.802 19.678 1.00 67.00 303 ALA A O 1
ATOM 2206 N N . ALA A 1 304 ? -12.171 -11.116 18.939 1.00 72.06 304 ALA A N 1
ATOM 2207 C CA . ALA A 1 304 ? -11.301 -12.177 18.421 1.00 72.06 304 ALA A CA 1
ATOM 2208 C C . ALA A 1 304 ? -10.406 -11.746 17.238 1.00 72.06 304 ALA A C 1
ATOM 2210 O O . ALA A 1 304 ? -9.437 -12.435 16.927 1.00 72.06 304 ALA A O 1
ATOM 2211 N N . ASP A 1 305 ? -10.709 -10.622 16.580 1.00 85.81 305 ASP A N 1
ATOM 2212 C CA . ASP A 1 305 ? -9.859 -10.065 15.526 1.00 85.81 305 ASP A CA 1
ATOM 2213 C C . ASP A 1 305 ? -8.674 -9.265 16.105 1.00 85.81 305 ASP A C 1
ATOM 2215 O O . ASP A 1 305 ? -7.787 -8.878 15.340 1.00 85.81 305 ASP A O 1
ATOM 2219 N N . ALA A 1 306 ? -8.638 -9.014 17.423 1.00 84.06 306 ALA A N 1
ATOM 2220 C CA . ALA A 1 306 ? -7.516 -8.377 18.110 1.00 84.06 306 ALA A CA 1
ATOM 2221 C C . ALA A 1 306 ? -6.355 -9.368 18.259 1.00 84.06 306 ALA A C 1
ATOM 2223 O O . ALA A 1 306 ? -6.214 -10.057 19.268 1.00 84.06 306 ALA A O 1
ATOM 2224 N N . THR A 1 307 ? -5.556 -9.503 17.206 1.00 89.31 307 THR A N 1
ATOM 2225 C CA . THR A 1 307 ? -4.471 -10.481 17.141 1.00 89.31 307 THR A CA 1
ATOM 2226 C C . THR A 1 307 ? -3.357 -10.042 16.193 1.00 89.31 307 THR A C 1
ATOM 2228 O O . THR A 1 307 ? -3.432 -8.987 15.561 1.00 89.31 307 THR A O 1
ATOM 2231 N N . ASP A 1 308 ? -2.310 -10.857 16.092 1.00 94.19 308 ASP A N 1
ATOM 2232 C CA . ASP A 1 308 ? -1.233 -10.679 15.130 1.00 94.19 308 ASP A CA 1
ATOM 2233 C C . ASP A 1 308 ? -1.656 -11.147 13.739 1.00 94.19 308 ASP A C 1
ATOM 2235 O O . ASP A 1 308 ? -2.120 -12.277 13.551 1.00 94.19 308 ASP A O 1
ATOM 2239 N N . TYR A 1 309 ? -1.381 -10.303 12.753 1.00 97.81 309 TYR A N 1
ATOM 2240 C CA . TYR A 1 309 ? -1.517 -10.597 11.336 1.00 97.81 309 TYR A CA 1
ATOM 2241 C C . TYR A 1 309 ? -0.156 -10.509 10.662 1.00 97.81 309 TYR A C 1
ATOM 2243 O O . TYR A 1 309 ? 0.688 -9.691 11.026 1.00 97.81 309 TYR A O 1
ATOM 2251 N N . ARG A 1 310 ? 0.055 -11.323 9.634 1.00 98.44 310 ARG A N 1
ATOM 2252 C CA . ARG A 1 310 ? 1.211 -11.198 8.744 1.00 98.44 310 ARG A CA 1
ATOM 2253 C C . ARG A 1 310 ? 0.808 -11.496 7.315 1.00 98.44 310 ARG A C 1
ATOM 2255 O O . ARG A 1 310 ? -0.172 -12.204 7.074 1.00 98.44 310 ARG A O 1
ATOM 2262 N N . LEU A 1 311 ? 1.604 -11.009 6.379 1.00 98.69 311 LEU A N 1
ATOM 2263 C CA . LEU A 1 311 ? 1.438 -11.291 4.968 1.00 98.69 311 LEU A CA 1
ATOM 2264 C C . LEU A 1 311 ? 2.522 -12.268 4.503 1.00 98.69 311 LEU A C 1
ATOM 2266 O O . LEU A 1 311 ? 3.712 -12.054 4.735 1.00 98.69 311 LEU A O 1
ATOM 2270 N N . VAL A 1 312 ? 2.101 -13.331 3.819 1.00 98.50 312 VAL A N 1
ATOM 2271 C CA . VAL A 1 312 ? 2.987 -14.224 3.068 1.00 98.50 312 VAL A CA 1
ATOM 2272 C C . VAL A 1 312 ? 2.749 -13.985 1.584 1.00 98.50 312 VAL A C 1
ATOM 2274 O O . VAL A 1 312 ? 1.606 -13.993 1.123 1.00 98.50 312 VAL A O 1
ATOM 2277 N N . VAL A 1 313 ? 3.829 -13.780 0.837 1.00 97.81 313 VAL A N 1
ATOM 2278 C CA . VAL A 1 313 ? 3.792 -13.582 -0.613 1.00 97.81 313 VAL A CA 1
ATOM 2279 C C . VAL A 1 313 ? 4.668 -14.595 -1.323 1.00 97.81 313 VAL A C 1
ATOM 2281 O O . VAL A 1 313 ? 5.763 -14.907 -0.860 1.00 97.81 313 VAL A O 1
ATOM 2284 N N . THR A 1 314 ? 4.173 -15.138 -2.434 1.00 96.81 314 THR A N 1
ATOM 2285 C CA . THR A 1 314 ? 4.829 -16.236 -3.161 1.00 96.81 314 THR A CA 1
ATOM 2286 C C . THR A 1 314 ? 4.747 -16.025 -4.666 1.00 96.81 314 THR A C 1
ATOM 2288 O O . THR A 1 314 ? 3.715 -15.610 -5.184 1.00 96.81 314 THR A O 1
ATOM 2291 N N . ASN A 1 315 ? 5.818 -16.349 -5.381 1.00 90.06 315 ASN A N 1
ATOM 2292 C CA . ASN A 1 315 ? 5.818 -16.557 -6.824 1.00 90.06 315 ASN A CA 1
ATOM 2293 C C . ASN A 1 315 ? 6.717 -17.758 -7.176 1.00 90.06 315 ASN A C 1
ATOM 2295 O O . ASN A 1 315 ? 7.229 -18.443 -6.291 1.00 90.06 315 ASN A O 1
ATOM 2299 N N . VAL A 1 316 ? 6.918 -18.019 -8.469 1.00 86.75 316 VAL A N 1
ATOM 2300 C CA . VAL A 1 316 ? 7.727 -19.156 -8.950 1.00 86.75 316 VAL A CA 1
ATOM 2301 C C . VAL A 1 316 ? 9.204 -19.087 -8.544 1.00 86.75 316 VAL A C 1
ATOM 2303 O O . VAL A 1 316 ? 9.863 -20.120 -8.496 1.00 86.75 316 VAL A O 1
ATOM 2306 N N . ALA A 1 317 ? 9.723 -17.901 -8.217 1.00 85.06 317 ALA A N 1
ATOM 2307 C CA . ALA A 1 317 ? 11.094 -17.734 -7.746 1.00 85.06 317 ALA A CA 1
ATOM 2308 C C . ALA A 1 317 ? 11.231 -17.995 -6.233 1.00 85.06 317 ALA A C 1
ATOM 2310 O O . ALA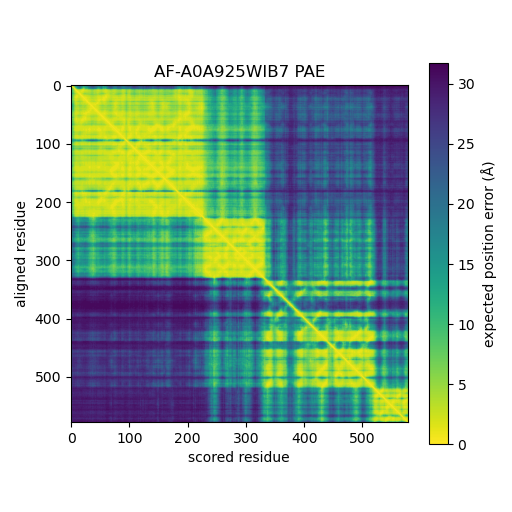 A 1 317 ? 12.337 -18.249 -5.754 1.00 85.06 317 ALA A O 1
ATOM 2311 N N . GLY A 1 318 ? 10.135 -17.938 -5.466 1.00 90.50 318 GLY A N 1
ATOM 2312 C CA . GLY A 1 318 ? 10.100 -18.278 -4.042 1.00 90.50 318 GLY A CA 1
ATOM 2313 C C . GLY A 1 318 ? 9.075 -17.469 -3.246 1.00 90.50 318 GLY A C 1
ATOM 2314 O O . GLY A 1 318 ? 8.120 -16.926 -3.797 1.00 90.50 318 GLY A O 1
ATOM 2315 N N . SER A 1 319 ? 9.284 -17.362 -1.932 1.00 95.31 3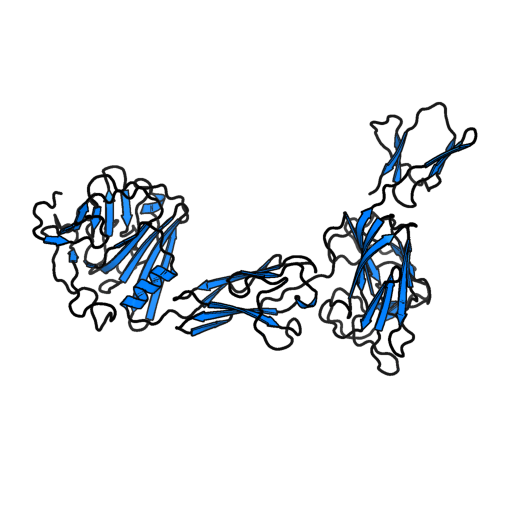19 SER A N 1
ATOM 2316 C CA . SER A 1 319 ? 8.390 -16.636 -1.021 1.00 95.31 319 SER A CA 1
ATOM 2317 C C . SER A 1 319 ? 9.124 -15.666 -0.093 1.00 95.31 319 SER A C 1
ATOM 2319 O O . SER A 1 319 ? 10.324 -15.824 0.172 1.00 95.31 319 SER A O 1
ATOM 2321 N N . ALA A 1 320 ? 8.369 -14.698 0.430 1.00 95.31 320 ALA A N 1
ATOM 2322 C CA . ALA A 1 320 ? 8.742 -13.829 1.540 1.00 95.31 320 ALA A CA 1
ATOM 2323 C C . ALA A 1 320 ? 7.581 -13.692 2.534 1.00 95.31 320 ALA A C 1
ATOM 2325 O O . ALA A 1 320 ? 6.409 -13.790 2.167 1.00 95.31 320 ALA A O 1
ATOM 2326 N N . THR A 1 321 ? 7.929 -13.454 3.794 1.00 98.19 321 THR A N 1
ATOM 2327 C CA . THR A 1 321 ? 6.987 -13.308 4.906 1.00 98.19 321 THR A CA 1
ATOM 2328 C C . THR A 1 321 ? 7.295 -12.006 5.624 1.00 98.19 321 THR A C 1
ATOM 2330 O O . THR A 1 321 ? 8.459 -11.746 5.925 1.00 98.19 321 THR A O 1
ATOM 2333 N N . SER A 1 322 ? 6.272 -11.200 5.892 1.00 98.25 322 SER A N 1
ATOM 2334 C CA . SER A 1 322 ? 6.422 -9.945 6.631 1.00 98.25 322 SER A CA 1
ATOM 2335 C C . SER A 1 322 ? 6.667 -10.164 8.124 1.00 98.25 322 SER A C 1
ATOM 2337 O O . SER A 1 322 ? 6.391 -11.239 8.671 1.00 98.25 322 SER A O 1
ATOM 2339 N N . ALA A 1 323 ? 7.086 -9.101 8.810 1.00 96.81 323 ALA A N 1
ATOM 2340 C CA . ALA A 1 323 ? 6.894 -8.988 10.247 1.00 96.81 323 ALA A CA 1
ATOM 2341 C C . ALA A 1 323 ? 5.396 -9.057 10.602 1.00 96.81 323 ALA A C 1
ATOM 2343 O O . ALA A 1 323 ? 4.508 -8.919 9.749 1.00 96.81 323 ALA A O 1
ATOM 2344 N N . SER A 1 324 ? 5.116 -9.317 11.877 1.00 96.00 324 SER A N 1
ATOM 2345 C CA . SER A 1 324 ? 3.744 -9.356 12.387 1.00 96.00 324 SER A CA 1
ATOM 2346 C C . SER A 1 324 ? 3.273 -7.949 12.742 1.00 96.00 324 SER A C 1
ATOM 2348 O O . SER A 1 324 ? 4.022 -7.191 13.351 1.00 96.00 324 SER A O 1
ATOM 2350 N N . ALA A 1 325 ? 2.028 -7.628 12.403 1.00 95.12 325 ALA A N 1
ATOM 2351 C CA . ALA A 1 325 ? 1.330 -6.442 12.876 1.00 95.12 325 ALA A CA 1
ATOM 2352 C C . ALA A 1 325 ? 0.198 -6.854 13.812 1.00 95.12 325 ALA A C 1
ATOM 2354 O O . ALA A 1 325 ? -0.682 -7.630 13.435 1.00 95.12 325 ALA A O 1
ATOM 2355 N N . THR A 1 326 ? 0.222 -6.322 15.028 1.00 91.69 326 THR A N 1
ATOM 2356 C CA . THR A 1 326 ? -0.793 -6.594 16.043 1.00 91.69 326 THR A CA 1
ATOM 2357 C C . THR A 1 326 ? -1.942 -5.605 15.898 1.00 91.69 326 THR A C 1
ATOM 2359 O O . THR A 1 326 ? -1.752 -4.393 16.013 1.00 91.69 326 THR A O 1
ATOM 2362 N N . VAL A 1 327 ? -3.146 -6.117 15.653 1.00 88.81 327 VAL A N 1
ATOM 2363 C CA . VAL A 1 327 ? -4.374 -5.326 15.736 1.00 88.81 327 VAL A CA 1
ATOM 2364 C C . VAL A 1 327 ? -4.804 -5.284 17.194 1.00 88.81 327 VAL A C 1
ATOM 2366 O O . VAL A 1 327 ? -5.107 -6.315 17.788 1.00 88.81 327 VAL A O 1
ATOM 2369 N N . ASN A 1 328 ? -4.868 -4.082 17.756 1.00 77.62 328 ASN A N 1
ATOM 2370 C CA . ASN A 1 328 ? -5.428 -3.849 19.080 1.00 77.62 328 ASN A CA 1
ATOM 2371 C C . ASN A 1 328 ? -6.837 -3.283 18.922 1.00 77.62 328 ASN A C 1
ATOM 2373 O O . ASN A 1 328 ? -7.024 -2.280 18.228 1.00 77.62 328 ASN A O 1
ATOM 2377 N N . LEU A 1 329 ? -7.819 -3.922 19.559 1.00 72.19 329 LEU A N 1
ATOM 2378 C CA . LEU A 1 329 ? -9.199 -3.449 19.561 1.00 72.19 329 LEU A CA 1
ATOM 2379 C C . LEU A 1 329 ? -9.607 -3.044 20.966 1.00 72.19 329 LEU A C 1
ATOM 2381 O O . LEU A 1 329 ? -9.553 -3.844 21.899 1.00 72.19 329 LEU A O 1
ATOM 2385 N N . THR A 1 330 ? -10.055 -1.803 21.100 1.00 67.19 330 THR A N 1
ATOM 2386 C CA . THR A 1 330 ? -10.631 -1.324 22.351 1.00 67.19 330 THR A CA 1
ATOM 2387 C C . THR A 1 330 ? -12.119 -1.685 22.378 1.00 67.19 330 THR A C 1
ATOM 2389 O O . THR A 1 330 ? -12.832 -1.413 21.406 1.00 67.19 330 THR A O 1
ATOM 2392 N N . PRO A 1 331 ? -12.645 -2.257 23.470 1.00 60.28 331 PRO A N 1
ATOM 2393 C CA . PRO A 1 331 ? -14.082 -2.406 23.642 1.00 60.28 331 PRO A CA 1
ATOM 2394 C C . PRO A 1 331 ? -14.678 -1.040 23.943 1.00 60.28 331 PRO A C 1
ATOM 2396 O O . PRO A 1 331 ? -14.548 -0.544 25.056 1.00 60.28 331 PRO A O 1
ATOM 2399 N N . VAL A 1 332 ? -15.304 -0.441 22.937 1.00 61.50 332 VAL A N 1
ATOM 2400 C CA . VAL A 1 332 ? -16.299 0.628 23.059 1.00 61.50 332 VAL A CA 1
ATOM 2401 C C . VAL A 1 332 ? -17.190 0.501 21.821 1.00 61.50 332 VAL A C 1
ATOM 2403 O O . VAL A 1 332 ? -16.660 0.368 20.718 1.00 61.50 332 VAL A O 1
ATOM 2406 N N . PRO A 1 333 ? -18.519 0.532 21.938 1.00 54.62 333 PRO A N 1
ATOM 2407 C CA . PRO A 1 333 ? -19.394 0.628 20.772 1.00 54.62 333 PRO A CA 1
ATOM 2408 C C . PRO A 1 333 ? -19.228 2.009 20.108 1.00 54.62 333 PRO A C 1
ATOM 2410 O O . PRO A 1 333 ? -19.048 3.000 20.810 1.00 54.62 333 PRO A O 1
ATOM 2413 N N . ASN A 1 334 ? -19.297 2.122 18.777 1.00 58.97 334 ASN A N 1
ATOM 2414 C CA . ASN A 1 334 ? -19.353 3.425 18.093 1.00 58.97 334 ASN A CA 1
ATOM 2415 C C . ASN A 1 334 ? -20.677 3.601 17.324 1.00 58.97 334 ASN A C 1
ATOM 2417 O O . ASN A 1 334 ? -21.267 2.601 16.912 1.00 58.97 334 ASN A O 1
ATOM 2421 N N . ASN A 1 335 ? -21.091 4.870 17.138 1.00 56.59 335 ASN A N 1
ATOM 2422 C CA . ASN A 1 335 ? -22.383 5.413 16.634 1.00 56.59 335 ASN A CA 1
ATOM 2423 C C . ASN A 1 335 ? -23.359 5.976 17.694 1.00 56.59 335 ASN A C 1
ATOM 2425 O O . ASN A 1 335 ? -24.538 6.168 17.398 1.00 56.59 335 ASN A O 1
ATOM 2429 N N . GLY A 1 336 ? -22.895 6.266 18.911 1.00 61.34 336 GLY A N 1
ATOM 2430 C CA . GLY A 1 336 ? -23.712 6.944 19.920 1.00 61.34 336 GLY A CA 1
ATOM 2431 C C . GLY A 1 336 ? -23.605 8.471 19.922 1.00 61.34 336 GLY A C 1
ATOM 2432 O O . GLY A 1 336 ? -22.624 9.038 19.454 1.00 61.34 336 GLY A O 1
ATOM 2433 N N . ILE A 1 337 ? -24.606 9.133 20.499 1.00 71.12 337 ILE A N 1
ATOM 2434 C CA . ILE A 1 337 ? -24.694 10.585 20.713 1.00 71.12 337 ILE A CA 1
ATOM 2435 C C . ILE A 1 337 ? -23.595 11.059 21.679 1.00 71.12 337 ILE A C 1
ATOM 2437 O O . ILE A 1 337 ? -22.958 12.082 21.444 1.00 71.12 337 ILE A O 1
ATOM 2441 N N . TRP A 1 338 ? -23.366 10.311 22.761 1.00 74.12 338 TRP A N 1
ATOM 2442 C CA . TRP A 1 338 ? -22.311 10.549 23.750 1.00 74.12 338 TRP A CA 1
ATOM 2443 C C . TRP A 1 338 ? -21.981 9.258 24.502 1.00 74.12 338 TRP A C 1
ATOM 2445 O O . TRP A 1 338 ? -22.796 8.334 24.534 1.00 74.12 338 TRP A O 1
ATOM 2455 N N . THR A 1 339 ? -20.811 9.212 25.143 1.00 75.75 339 THR A N 1
ATOM 2456 C CA . THR A 1 339 ? -20.368 8.091 25.984 1.00 75.75 339 THR A CA 1
ATOM 2457 C C . THR A 1 339 ? -19.935 8.592 27.357 1.00 75.75 339 THR A C 1
ATOM 2459 O O . THR A 1 339 ? -19.299 9.642 27.478 1.00 75.75 339 THR A O 1
ATOM 2462 N N . VAL A 1 340 ? -20.290 7.829 28.389 1.00 75.69 340 VAL A N 1
ATOM 2463 C CA . VAL A 1 340 ? -19.959 8.085 29.788 1.00 75.69 340 VAL A CA 1
ATOM 2464 C C . VAL A 1 340 ? -19.228 6.887 30.376 1.00 75.69 340 VAL A C 1
ATOM 2466 O O . VAL A 1 340 ? -19.706 5.758 30.275 1.00 75.69 340 VAL A O 1
ATOM 2469 N N . ASN A 1 341 ? -18.092 7.142 31.020 1.00 73.12 341 ASN A N 1
ATOM 2470 C CA . ASN A 1 341 ? -17.214 6.107 31.563 1.00 73.12 341 ASN A CA 1
ATOM 2471 C C . ASN A 1 341 ? -17.298 6.031 33.095 1.00 73.12 341 ASN A C 1
ATOM 2473 O O . ASN A 1 341 ? -17.453 7.053 33.771 1.00 73.12 341 ASN A O 1
ATOM 2477 N N . PHE A 1 342 ? -17.140 4.819 33.630 1.00 74.38 342 PHE A N 1
ATOM 2478 C CA . PHE A 1 342 ? -17.172 4.496 35.056 1.00 74.38 342 PHE A CA 1
ATOM 2479 C C . PHE A 1 342 ? -16.042 3.515 35.390 1.00 74.38 342 PHE A C 1
ATOM 2481 O O . PHE A 1 342 ? -15.917 2.486 34.727 1.00 74.38 342 PHE A O 1
ATOM 2488 N N . ALA A 1 343 ? -15.249 3.805 36.425 1.00 67.88 343 ALA A N 1
ATOM 2489 C CA . ALA A 1 343 ? -14.183 2.922 36.900 1.00 67.88 343 ALA A CA 1
ATOM 2490 C C . ALA A 1 343 ? -14.179 2.819 38.431 1.00 67.88 343 ALA A C 1
ATOM 2492 O O . ALA A 1 343 ? -14.346 3.817 39.144 1.00 67.88 343 ALA A O 1
ATOM 2493 N N . ILE A 1 344 ? -13.951 1.614 38.944 1.00 66.50 344 ILE A N 1
ATOM 2494 C CA . ILE A 1 344 ? -13.676 1.388 40.362 1.00 66.50 344 ILE A CA 1
ATOM 2495 C C . ILE A 1 344 ? -12.162 1.455 40.555 1.00 66.50 344 ILE A C 1
ATOM 2497 O O . ILE A 1 344 ? -11.437 0.698 39.923 1.00 66.50 344 ILE A O 1
ATOM 2501 N N . VAL A 1 345 ? -11.691 2.361 41.416 1.00 51.62 345 VAL A N 1
ATOM 2502 C CA . VAL A 1 345 ? -10.296 2.358 41.882 1.00 51.62 345 VAL A CA 1
ATOM 2503 C C . VAL A 1 345 ? -10.262 2.499 43.400 1.00 51.62 345 VAL A C 1
ATOM 2505 O O . VAL A 1 345 ? -11.161 3.107 43.993 1.00 51.62 345 VAL A O 1
ATOM 2508 N N . SER A 1 346 ? -9.183 2.030 44.023 1.00 47.50 346 SER A N 1
ATOM 2509 C CA . SER A 1 346 ? -8.880 2.294 45.433 1.00 47.50 346 SER A CA 1
ATOM 2510 C C . SER A 1 346 ? -7.640 3.179 45.570 1.00 47.50 346 SER A C 1
ATOM 2512 O O . SER A 1 346 ? -6.608 2.917 44.960 1.00 47.50 346 SER A O 1
ATOM 2514 N N . ALA A 1 347 ? -7.717 4.225 46.399 1.00 42.91 347 ALA A N 1
ATOM 2515 C CA . ALA A 1 347 ? -6.600 5.145 46.636 1.00 42.91 347 ALA A CA 1
ATOM 2516 C C . ALA A 1 347 ? -5.635 4.683 47.747 1.00 42.91 347 ALA A C 1
ATOM 2518 O O . ALA A 1 347 ? -4.593 5.304 47.933 1.00 42.91 347 ALA A O 1
ATOM 2519 N N . ASN A 1 348 ? -5.972 3.643 48.518 1.00 43.44 348 ASN A N 1
ATOM 2520 C CA . ASN A 1 348 ? -5.137 3.163 49.623 1.00 43.44 348 ASN A CA 1
ATOM 2521 C C . ASN A 1 348 ? -5.620 1.796 50.111 1.00 43.44 348 ASN A C 1
ATOM 2523 O O . ASN A 1 348 ? -6.448 1.760 51.010 1.00 43.44 348 ASN A O 1
ATOM 2527 N N . ASN A 1 349 ? -5.124 0.707 49.513 1.00 42.62 349 ASN A N 1
ATOM 2528 C CA . ASN A 1 349 ? -4.942 -0.655 50.063 1.00 42.62 349 ASN A CA 1
ATOM 2529 C C . ASN A 1 349 ? -5.858 -1.143 51.214 1.00 42.62 349 ASN A C 1
ATOM 2531 O O . ASN A 1 349 ? -5.431 -1.875 52.102 1.00 42.62 349 ASN A O 1
ATOM 2535 N N . GLY A 1 350 ? -7.125 -0.742 51.197 1.00 44.56 350 GLY A N 1
ATOM 2536 C CA . GLY A 1 350 ? -8.091 -0.909 52.266 1.00 44.56 350 GLY A CA 1
ATOM 2537 C C . GLY A 1 350 ? -9.481 -0.720 51.681 1.00 44.56 350 GLY A C 1
ATOM 2538 O O . GLY A 1 350 ? -9.830 0.354 51.193 1.00 44.56 350 GLY A O 1
ATOM 2539 N N . ALA A 1 351 ? -10.250 -1.803 51.675 1.00 44.12 351 ALA A N 1
ATOM 2540 C CA . ALA A 1 351 ? -11.625 -1.824 51.207 1.00 44.12 351 ALA A CA 1
ATOM 2541 C C . ALA A 1 351 ? -12.456 -0.752 51.939 1.00 44.12 351 ALA A C 1
ATOM 2543 O O . ALA A 1 351 ? -12.493 -0.779 53.174 1.00 44.12 351 ALA A O 1
ATOM 2544 N N . PRO A 1 352 ? -13.167 0.159 51.249 1.00 49.12 352 PRO A N 1
ATOM 2545 C CA . PRO A 1 352 ? -14.179 0.955 51.923 1.00 49.12 352 PRO A CA 1
ATOM 2546 C C . PRO A 1 352 ? -15.270 0.019 52.463 1.00 49.12 352 PRO A C 1
ATOM 2548 O O . PRO A 1 352 ? -15.784 -0.844 51.753 1.00 49.12 352 PRO A O 1
ATOM 2551 N N . THR A 1 353 ? -15.643 0.200 53.729 1.00 53.12 353 THR A N 1
ATOM 2552 C CA . THR A 1 353 ? -16.720 -0.550 54.403 1.00 53.12 353 THR A CA 1
ATOM 2553 C C . THR A 1 353 ? -18.119 -0.051 54.025 1.00 53.12 353 THR A C 1
ATOM 2555 O O . THR A 1 353 ? -19.110 -0.442 54.636 1.00 53.12 353 THR A O 1
ATOM 2558 N N . THR A 1 354 ? -18.215 0.827 53.025 1.00 59.22 354 THR A N 1
ATOM 2559 C CA . THR A 1 354 ? -19.456 1.431 52.536 1.00 59.22 354 THR A CA 1
ATOM 2560 C C . THR A 1 354 ? -19.699 1.058 51.071 1.00 59.22 354 THR A C 1
ATOM 2562 O O . THR A 1 354 ? -18.726 0.972 50.317 1.00 59.22 354 THR A O 1
ATOM 2565 N N . PRO A 1 355 ? -20.964 0.904 50.635 1.00 65.25 355 PRO A N 1
ATOM 2566 C CA . PRO A 1 355 ? -21.298 0.694 49.228 1.00 65.25 355 PRO A CA 1
ATOM 2567 C C . PRO A 1 355 ? -20.708 1.780 48.318 1.00 65.25 355 PRO A C 1
ATOM 2569 O O . PRO A 1 355 ? -20.665 2.958 48.680 1.00 65.25 355 PRO A O 1
ATOM 2572 N N . TYR A 1 356 ? -20.260 1.375 47.131 1.00 66.94 356 TYR A N 1
ATOM 2573 C CA . TYR A 1 356 ? -19.688 2.281 46.137 1.00 66.94 356 TYR A CA 1
ATOM 2574 C C . TYR A 1 356 ? -20.750 3.225 45.560 1.00 66.94 356 TYR A C 1
ATOM 2576 O O . TYR A 1 356 ? -21.862 2.793 45.262 1.00 66.94 356 TYR A O 1
ATOM 2584 N N . SER A 1 357 ? -20.396 4.498 45.362 1.00 70.56 357 SER A N 1
ATOM 2585 C CA . SER A 1 357 ? -21.228 5.487 44.670 1.00 70.56 357 SER A CA 1
ATOM 2586 C C . SER A 1 357 ? -20.347 6.481 43.917 1.00 70.56 357 SER A C 1
ATOM 2588 O O . SER A 1 357 ? -19.478 7.121 44.504 1.00 70.56 357 SER A O 1
ATOM 2590 N N . GLY A 1 358 ? -20.606 6.669 42.625 1.00 66.50 358 GLY A N 1
ATOM 2591 C CA . GLY A 1 358 ? -19.778 7.478 41.736 1.00 66.50 358 GLY A CA 1
ATOM 2592 C C . GLY A 1 358 ? -20.571 8.239 40.676 1.00 66.50 358 GLY A C 1
ATOM 2593 O O . GLY A 1 358 ? -21.753 7.984 40.465 1.00 66.50 358 GLY A O 1
ATOM 2594 N N . ARG A 1 359 ? -19.918 9.199 40.008 1.00 67.00 359 ARG A N 1
ATOM 2595 C CA . ARG A 1 359 ? -20.492 9.985 38.902 1.00 67.00 359 ARG A CA 1
ATOM 2596 C C . ARG A 1 359 ? -19.809 9.640 37.587 1.00 67.00 359 ARG A C 1
ATOM 2598 O O . ARG A 1 359 ? -18.592 9.523 37.555 1.00 67.00 359 ARG A O 1
ATOM 2605 N N . GLY A 1 360 ? -20.576 9.553 36.511 1.00 64.44 360 GLY A N 1
ATOM 2606 C CA . GLY A 1 360 ? -20.037 9.336 35.176 1.00 64.44 360 GLY A CA 1
ATOM 2607 C C . GLY A 1 360 ? -19.420 10.601 34.572 1.00 64.44 360 GLY A C 1
ATOM 2608 O O . GLY A 1 360 ? -19.912 11.715 34.802 1.00 64.44 360 GLY A O 1
ATOM 2609 N N . ILE A 1 361 ? -18.372 10.426 33.766 1.00 61.16 361 ILE A N 1
ATOM 2610 C CA . ILE A 1 361 ? -17.685 11.506 33.037 1.00 61.16 361 ILE A CA 1
ATOM 2611 C C . ILE A 1 361 ? -17.818 11.272 31.529 1.00 61.16 361 ILE A C 1
ATOM 2613 O O . ILE A 1 361 ? -17.680 10.134 31.078 1.00 61.16 361 ILE A O 1
ATOM 2617 N N . LEU A 1 362 ? -18.093 12.338 30.764 1.00 62.22 362 LEU A N 1
ATOM 2618 C CA . LEU A 1 362 ? -18.104 12.291 29.298 1.00 62.22 362 LEU A CA 1
ATOM 2619 C C . LEU A 1 362 ? -16.705 11.954 28.779 1.00 62.22 362 LEU A C 1
ATOM 2621 O O . LEU A 1 362 ? -15.728 12.584 29.175 1.00 62.22 362 LEU A O 1
ATOM 2625 N N . GLY A 1 363 ? -16.600 10.988 27.871 1.00 55.69 363 GLY A N 1
ATOM 2626 C CA . GLY A 1 363 ? -15.314 10.619 27.289 1.00 55.69 363 GLY A CA 1
ATOM 2627 C C . GLY A 1 363 ? -15.458 9.849 25.985 1.00 55.69 363 GLY A C 1
ATOM 2628 O O . GLY A 1 363 ? -16.336 9.008 25.842 1.00 55.69 363 GLY A O 1
ATOM 2629 N N . MET A 1 364 ? -14.569 10.131 25.032 1.00 46.66 364 MET A N 1
ATOM 2630 C CA . MET A 1 364 ? -14.529 9.490 23.708 1.00 46.66 364 MET A CA 1
ATOM 2631 C C . MET A 1 364 ? -13.489 8.353 23.623 1.00 46.66 364 MET A C 1
ATOM 2633 O O . MET A 1 364 ? -13.201 7.876 22.532 1.00 46.66 364 MET A O 1
ATOM 2637 N N . GLY A 1 365 ? -12.874 7.944 24.743 1.00 47.69 365 GLY A N 1
ATOM 2638 C CA . GLY A 1 365 ? -11.656 7.119 24.745 1.00 47.69 365 GLY A CA 1
ATOM 2639 C C . GLY A 1 365 ? -11.418 6.273 26.002 1.00 47.69 365 GLY A C 1
ATOM 2640 O O . GLY A 1 365 ? -12.339 5.997 26.765 1.00 47.69 365 GLY A O 1
ATOM 2641 N N . THR A 1 366 ? -10.159 5.873 26.217 1.00 39.53 366 THR A N 1
ATOM 2642 C CA . THR A 1 366 ? -9.656 5.036 27.330 1.00 39.53 366 THR A CA 1
ATOM 2643 C C . THR A 1 366 ? -9.460 5.809 28.641 1.00 39.53 366 THR A C 1
ATOM 2645 O O . THR A 1 366 ? -8.607 5.452 29.450 1.00 39.53 366 THR A O 1
ATOM 2648 N N . TYR A 1 367 ? -10.187 6.905 28.850 1.00 41.56 367 TYR A N 1
ATOM 2649 C CA . TYR A 1 367 ? -10.119 7.653 30.102 1.00 41.56 367 TYR A CA 1
ATOM 2650 C C . TYR A 1 367 ? -11.046 6.989 31.122 1.00 41.56 367 TYR A C 1
ATOM 2652 O O . TYR A 1 367 ? -12.271 7.090 31.030 1.00 41.56 367 TYR A O 1
ATOM 2660 N N . TRP A 1 368 ? -10.438 6.284 32.070 1.00 44.44 368 TRP A N 1
ATOM 2661 C CA . TRP A 1 368 ? -11.085 5.632 33.202 1.00 44.44 368 TRP A CA 1
ATOM 2662 C C . TRP A 1 368 ? -10.855 6.513 34.421 1.00 44.44 368 TRP A C 1
ATOM 2664 O O . TRP A 1 368 ? -9.705 6.692 34.817 1.00 44.44 368 TRP A O 1
ATOM 2674 N N . ASN A 1 369 ? -11.907 7.113 34.990 1.00 41.84 369 ASN A N 1
ATOM 2675 C CA . ASN A 1 369 ? -11.737 7.886 36.216 1.00 41.84 369 ASN A CA 1
ATOM 2676 C C . ASN A 1 369 ? -12.300 7.144 37.425 1.00 41.84 369 ASN A C 1
ATOM 2678 O O . ASN A 1 369 ? -13.478 6.795 37.490 1.00 41.84 369 ASN A O 1
ATOM 2682 N N . ALA A 1 370 ? -11.397 6.962 38.372 1.00 42.66 370 ALA A N 1
ATOM 2683 C CA . ALA A 1 370 ? -11.588 6.677 39.774 1.00 42.66 370 ALA A CA 1
ATOM 2684 C C . ALA A 1 370 ? -12.800 7.373 40.418 1.00 42.66 370 ALA A C 1
ATOM 2686 O O . ALA A 1 370 ? -12.790 8.597 40.571 1.00 42.66 370 ALA A O 1
ATOM 2687 N N . LEU A 1 371 ? -13.815 6.628 40.876 1.00 38.72 371 LEU A N 1
ATOM 2688 C CA . LEU A 1 371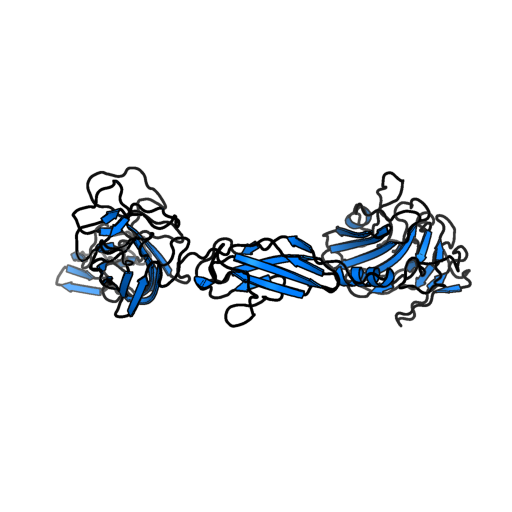 ? -14.927 7.217 41.644 1.00 38.72 371 LEU A CA 1
ATOM 2689 C C . LEU A 1 371 ? -14.772 6.985 43.167 1.00 38.72 371 LEU A C 1
ATOM 2691 O O . LEU A 1 371 ? -14.352 5.926 43.619 1.00 38.72 371 LEU A O 1
ATOM 2695 N N . LYS A 1 372 ? -15.084 8.031 43.947 1.00 35.94 372 LYS A N 1
ATOM 2696 C CA . LYS A 1 372 ? -14.746 8.279 45.369 1.00 35.94 372 LYS A CA 1
ATOM 2697 C C . LYS A 1 372 ? -15.551 7.480 46.418 1.00 35.94 372 LYS A C 1
ATOM 2699 O O . LYS A 1 372 ? -16.770 7.417 46.329 1.00 35.94 372 LYS A O 1
ATOM 2704 N N . GLY A 1 373 ? -14.884 7.138 47.536 1.00 31.77 373 GLY A N 1
ATOM 2705 C CA . GLY A 1 373 ? -15.435 7.025 48.911 1.00 31.77 373 GLY A CA 1
ATOM 2706 C C . GLY A 1 373 ? -14.383 6.500 49.914 1.00 31.77 373 GLY A C 1
ATOM 2707 O O . GLY A 1 373 ? -13.821 5.449 49.661 1.00 31.77 373 GLY A O 1
ATOM 2708 N N . GLY A 1 374 ? -13.999 7.124 51.036 1.00 30.64 374 GLY A N 1
ATOM 2709 C CA . GLY A 1 374 ? -14.367 8.372 51.705 1.00 30.64 374 GLY A CA 1
ATOM 2710 C C . GLY A 1 374 ? -13.220 8.878 52.617 1.00 30.64 374 GLY A C 1
ATOM 2711 O O . GLY A 1 374 ? -12.300 8.137 52.934 1.00 30.64 374 GLY A O 1
ATOM 2712 N N . GLN A 1 375 ? -13.325 10.155 53.018 1.00 33.41 375 GLN A N 1
ATOM 2713 C CA . GLN A 1 375 ? -12.323 11.044 53.652 1.00 33.41 375 GLN A CA 1
ATOM 2714 C C . GLN A 1 375 ? -11.070 11.370 52.805 1.00 33.41 375 GLN A C 1
ATOM 2716 O O . GLN A 1 375 ? -10.476 10.510 52.181 1.00 33.41 375 GLN A O 1
ATOM 2721 N N . PHE A 1 376 ? -10.693 12.656 52.807 1.00 32.22 376 PHE A N 1
ATOM 2722 C CA . PHE A 1 376 ? -9.677 13.349 51.991 1.00 32.22 376 PHE A CA 1
ATOM 2723 C C . PHE A 1 376 ? -10.132 13.905 50.626 1.00 32.22 376 PHE A C 1
ATOM 2725 O O . PHE A 1 376 ? -10.797 13.267 49.809 1.00 32.22 376 PHE A O 1
ATOM 2732 N N . VAL A 1 377 ? -9.800 15.185 50.441 1.00 33.28 377 VAL A N 1
ATOM 2733 C CA . VAL A 1 377 ? -9.932 15.974 49.214 1.00 33.28 377 VAL A CA 1
ATOM 2734 C C . VAL A 1 377 ? -8.777 15.554 48.306 1.00 33.28 377 VAL A C 1
ATOM 2736 O O . VAL A 1 377 ? -7.629 15.646 48.729 1.00 33.28 377 VAL A O 1
ATOM 2739 N N . ASN A 1 378 ? -9.051 15.075 47.092 1.00 33.38 378 ASN A N 1
ATOM 2740 C CA . ASN A 1 378 ? -7.991 14.828 46.116 1.00 33.38 378 ASN A CA 1
ATOM 2741 C C . ASN A 1 378 ? -7.743 16.125 45.337 1.00 33.38 378 ASN A C 1
ATOM 2743 O O . ASN A 1 378 ? -8.646 16.637 44.676 1.00 33.38 378 ASN A O 1
ATOM 2747 N N . THR A 1 379 ? -6.533 16.662 45.462 1.00 34.06 379 THR A N 1
ATOM 2748 C CA . THR A 1 379 ? -6.081 17.890 44.803 1.00 34.06 379 THR A CA 1
ATOM 2749 C C . THR A 1 379 ? -5.407 17.663 43.450 1.00 34.06 379 THR A C 1
ATOM 2751 O O . THR A 1 379 ? -5.024 18.651 42.840 1.00 34.06 379 THR A O 1
ATOM 2754 N N . THR A 1 380 ? -5.306 16.435 42.925 1.00 33.91 380 THR A N 1
ATOM 2755 C CA . THR A 1 380 ? -4.846 16.174 41.546 1.00 33.91 380 THR A CA 1
ATOM 2756 C C . THR A 1 380 ? -5.270 14.796 41.017 1.00 33.91 380 THR A C 1
ATOM 2758 O O . THR A 1 380 ? -4.632 13.785 41.306 1.00 33.91 380 THR A O 1
ATOM 2761 N N . SER A 1 381 ? -6.296 14.775 40.162 1.00 32.81 381 SER A N 1
ATOM 2762 C CA . SER A 1 381 ? -6.449 13.871 39.003 1.00 32.81 381 SER A CA 1
ATOM 2763 C C . SER A 1 381 ? -7.473 14.514 38.055 1.00 32.81 381 SER A C 1
ATOM 2765 O O . SER A 1 381 ? -8.681 14.426 38.249 1.00 32.81 381 SER A O 1
ATOM 2767 N N . LEU A 1 382 ? -6.944 15.280 37.107 1.00 31.52 382 LEU A N 1
ATOM 2768 C CA . LEU A 1 382 ? -7.584 16.215 36.175 1.00 31.52 382 LEU A CA 1
ATOM 2769 C C . LEU A 1 382 ? -7.066 15.803 34.766 1.00 31.52 382 LEU A C 1
ATOM 2771 O O . LEU A 1 382 ? -5.906 15.408 34.691 1.00 31.52 382 LEU A O 1
ATOM 2775 N N . LEU A 1 383 ? -7.761 15.815 33.619 1.00 41.44 383 LEU A N 1
ATOM 2776 C CA . LEU A 1 383 ? -8.958 16.499 33.092 1.00 41.44 383 LEU A CA 1
ATOM 2777 C C . LEU A 1 383 ? -9.544 15.617 31.942 1.00 41.44 383 LEU A C 1
ATOM 2779 O O . LEU A 1 383 ? -8.941 14.609 31.585 1.00 41.44 383 LEU A O 1
ATOM 2783 N N . ASP A 1 384 ? -10.712 15.873 31.351 1.00 38.03 384 ASP A N 1
ATOM 2784 C CA . ASP A 1 384 ? -11.072 17.098 30.609 1.00 38.03 384 ASP A CA 1
ATOM 2785 C C . ASP A 1 384 ? -12.478 17.582 31.003 1.00 38.03 384 ASP A C 1
ATOM 2787 O O . ASP A 1 384 ? -13.465 17.179 30.409 1.00 38.03 384 ASP A O 1
ATOM 2791 N N . ASP A 1 385 ? -12.710 18.245 32.137 1.00 41.75 385 ASP A N 1
ATOM 2792 C CA . ASP A 1 385 ? -12.154 19.520 32.620 1.00 41.75 385 ASP A CA 1
ATOM 2793 C C . ASP A 1 385 ? -12.032 19.561 34.163 1.00 41.75 385 ASP A C 1
ATOM 2795 O O . ASP A 1 385 ? -11.856 20.616 34.777 1.00 41.75 385 ASP A O 1
ATOM 2799 N N . GLY A 1 386 ? -12.184 18.399 34.810 1.00 42.59 386 GLY A N 1
ATOM 2800 C CA . GLY A 1 386 ? -12.109 18.268 36.264 1.00 42.59 386 GLY A CA 1
ATOM 2801 C C . GLY A 1 386 ? -13.196 18.999 37.051 1.00 42.59 386 GLY A C 1
ATOM 2802 O O . GLY A 1 386 ? -13.053 19.172 38.262 1.00 42.59 386 GLY A O 1
ATOM 2803 N N . SER A 1 387 ? -14.271 19.431 36.391 1.00 43.69 387 SER A N 1
ATOM 2804 C CA . SER A 1 387 ? -15.298 20.279 36.995 1.00 43.69 387 SER A CA 1
ATOM 2805 C C . SER A 1 387 ? -16.734 19.963 36.549 1.00 43.69 387 SER A C 1
ATOM 2807 O O . SER A 1 387 ? -17.661 20.219 37.322 1.00 43.69 387 SER A O 1
ATOM 2809 N N . VAL A 1 388 ? -16.955 19.345 35.380 1.00 48.75 388 VAL A N 1
ATOM 2810 C CA . VAL A 1 388 ? -18.299 19.115 34.819 1.00 48.75 388 VAL A CA 1
ATOM 2811 C C . VAL A 1 388 ? -18.697 17.636 34.873 1.00 48.75 388 VAL A C 1
ATOM 2813 O O . VAL A 1 388 ? -18.178 16.775 34.168 1.00 48.75 388 VAL A O 1
ATOM 2816 N N . SER A 1 389 ? -19.665 17.330 35.738 1.00 54.69 389 SER A N 1
ATOM 2817 C CA . SER A 1 389 ? -20.299 16.011 35.825 1.00 54.69 389 SER A CA 1
ATOM 2818 C C . SER A 1 389 ? -21.445 15.887 34.821 1.00 54.69 389 SER A C 1
ATOM 2820 O O . SER A 1 389 ? -22.222 16.824 34.666 1.00 54.69 389 SER A O 1
ATOM 2822 N N . THR A 1 390 ? -21.626 14.696 34.238 1.00 63.00 390 THR A N 1
ATOM 2823 C CA . THR A 1 390 ? -22.810 14.352 33.418 1.00 63.00 390 THR A CA 1
ATOM 2824 C C . THR A 1 390 ? -24.129 14.373 34.199 1.00 63.00 390 THR A C 1
ATOM 2826 O O . THR A 1 390 ? -25.202 14.345 33.606 1.00 63.00 390 THR A O 1
ATOM 2829 N N . GLY A 1 391 ? -24.069 14.345 35.535 1.00 67.69 391 GLY A N 1
ATOM 2830 C CA . GLY A 1 391 ? -25.224 14.106 36.402 1.00 67.69 391 GLY A CA 1
ATOM 2831 C C . GLY A 1 391 ? -25.605 12.627 36.544 1.00 67.69 391 GLY A C 1
ATOM 2832 O O . GLY A 1 391 ? -26.266 12.288 37.528 1.00 67.69 391 GLY A O 1
ATOM 2833 N N . ILE A 1 392 ? -25.133 11.749 35.648 1.00 78.06 392 ILE A N 1
ATOM 2834 C CA . ILE A 1 392 ? -25.349 10.298 35.708 1.00 78.06 392 ILE A CA 1
ATOM 2835 C C . ILE A 1 392 ? -24.551 9.714 36.872 1.00 78.06 392 ILE A C 1
ATOM 2837 O O . ILE A 1 392 ? -23.360 9.999 37.033 1.00 78.06 392 ILE A O 1
ATOM 2841 N N . GLN A 1 393 ? -25.207 8.894 37.686 1.00 77.56 393 GLN A N 1
ATOM 2842 C CA . GLN A 1 393 ? -24.610 8.258 38.855 1.00 77.56 393 GLN A CA 1
ATOM 2843 C C . GLN A 1 393 ? -24.657 6.742 38.731 1.00 77.56 393 GLN A C 1
ATOM 2845 O O . GLN A 1 393 ? -25.544 6.190 38.085 1.00 77.56 393 GLN A O 1
ATOM 2850 N N . VAL A 1 394 ? -23.705 6.082 39.382 1.00 79.88 394 VAL A N 1
ATOM 2851 C CA . VAL A 1 394 ? -23.698 4.634 39.570 1.00 79.88 394 VAL A CA 1
ATOM 2852 C C . VAL A 1 394 ? -23.509 4.331 41.052 1.00 79.88 394 VAL A C 1
ATOM 2854 O O . VAL A 1 394 ? -22.655 4.940 41.699 1.00 79.88 394 VAL A O 1
ATOM 2857 N N . ALA A 1 395 ? -24.300 3.413 41.599 1.00 79.75 395 ALA A N 1
ATOM 2858 C CA . ALA A 1 395 ? -24.210 3.001 42.995 1.00 79.75 395 ALA A CA 1
ATOM 2859 C C . ALA A 1 395 ? -24.365 1.485 43.152 1.00 79.75 395 ALA A C 1
ATOM 2861 O O . ALA A 1 395 ? -25.192 0.869 42.485 1.00 79.75 395 ALA A O 1
ATOM 2862 N N . ALA A 1 396 ? -23.590 0.884 44.051 1.00 80.88 396 ALA A N 1
ATOM 2863 C CA . ALA A 1 396 ? -23.712 -0.528 44.398 1.00 80.88 396 ALA A CA 1
ATOM 2864 C C . ALA A 1 396 ? -25.000 -0.790 45.205 1.00 80.88 396 ALA A C 1
ATOM 2866 O O . ALA A 1 396 ? -25.325 -0.033 46.119 1.00 80.88 396 ALA A O 1
ATOM 2867 N N . THR A 1 397 ? -25.720 -1.876 44.905 1.00 78.56 397 THR A N 1
ATOM 2868 C CA . THR A 1 397 ? -27.013 -2.208 45.543 1.00 78.56 397 THR A CA 1
ATOM 2869 C C . THR A 1 397 ? -26.923 -3.221 46.692 1.00 78.56 397 THR A C 1
ATOM 2871 O O . THR A 1 397 ? -27.943 -3.541 47.296 1.00 78.56 397 THR A O 1
ATOM 2874 N N . GLY A 1 398 ? -25.731 -3.714 47.048 1.00 66.44 398 GLY A N 1
ATOM 2875 C CA . GLY A 1 398 ? -25.524 -4.584 48.214 1.00 66.44 398 GLY A CA 1
ATOM 2876 C C . GLY A 1 398 ? -24.047 -4.873 48.489 1.00 66.44 398 GLY A C 1
ATOM 2877 O O . GLY A 1 398 ? -23.251 -4.761 47.567 1.00 66.44 398 GLY A O 1
ATOM 2878 N N . GLY A 1 399 ? -23.722 -5.247 49.736 1.00 58.66 399 GLY A N 1
ATOM 2879 C CA . GLY A 1 399 ? -22.375 -5.620 50.201 1.00 58.66 399 GLY A CA 1
ATOM 2880 C C . GLY A 1 399 ? -21.390 -4.441 50.336 1.00 58.66 399 GLY A C 1
ATOM 2881 O O . GLY A 1 399 ? -21.220 -3.669 49.396 1.00 58.66 399 GLY A O 1
ATOM 2882 N N . PRO A 1 400 ? -20.720 -4.245 51.485 1.00 52.97 400 PRO A N 1
ATOM 2883 C CA . PRO A 1 400 ? -19.519 -3.419 51.534 1.00 52.97 400 PRO A CA 1
ATOM 2884 C C . PRO A 1 400 ? -18.300 -4.236 51.084 1.00 52.97 400 PRO A C 1
ATOM 2886 O O . PRO A 1 400 ? -18.115 -5.357 51.552 1.00 52.97 400 PRO A O 1
ATOM 2889 N N . GLY A 1 401 ? -17.432 -3.677 50.238 1.00 55.56 401 GLY A N 1
ATOM 2890 C CA . GLY A 1 401 ? -16.117 -4.274 49.995 1.00 55.56 401 GLY A CA 1
ATOM 2891 C C . GLY A 1 401 ? -15.565 -4.063 48.591 1.00 55.56 401 GLY A C 1
ATOM 2892 O O . GLY A 1 401 ? -16.169 -4.457 47.598 1.00 55.56 401 GLY A O 1
ATOM 2893 N N . SER A 1 402 ? -14.373 -3.475 48.533 1.00 54.88 402 SER A N 1
ATOM 2894 C CA . SER A 1 402 ? -13.472 -3.563 47.389 1.00 54.88 402 SER A CA 1
ATOM 2895 C C . SER A 1 402 ? -12.281 -4.418 47.809 1.00 54.88 402 SER A C 1
ATOM 2897 O O . SER A 1 402 ? -11.635 -4.074 48.793 1.00 54.88 402 SER A O 1
ATOM 2899 N N . TRP A 1 403 ? -11.967 -5.506 47.119 1.00 57.34 403 TRP A N 1
ATOM 2900 C CA . TRP A 1 403 ? -10.859 -6.390 47.508 1.00 57.34 403 TRP A CA 1
ATOM 2901 C C . TRP A 1 403 ? -9.672 -6.236 46.578 1.00 57.34 403 TRP A C 1
ATOM 2903 O O . TRP A 1 403 ? -9.857 -6.102 45.374 1.00 57.34 403 TRP A O 1
ATOM 2913 N N . PHE A 1 404 ? -8.467 -6.266 47.141 1.00 56.53 404 PHE A N 1
ATOM 2914 C CA . PHE A 1 404 ? -7.228 -6.274 46.374 1.00 56.53 404 PHE A CA 1
ATOM 2915 C C . PHE A 1 404 ? -6.936 -7.691 45.887 1.00 56.53 404 PHE A C 1
ATOM 2917 O O . PHE A 1 404 ? -6.733 -8.593 46.700 1.00 56.53 404 PHE A O 1
ATOM 2924 N N . SER A 1 405 ? -6.853 -7.886 44.576 1.00 51.81 405 SER A N 1
ATOM 2925 C CA . SER A 1 405 ? -6.278 -9.104 44.018 1.00 51.81 405 SER A CA 1
ATOM 2926 C C . SER A 1 405 ? -4.767 -8.874 43.856 1.00 51.81 405 SER A C 1
ATOM 2928 O O . SER A 1 405 ? -4.320 -8.063 43.049 1.00 51.81 405 SER A O 1
ATOM 2930 N N . GLY A 1 406 ? -3.948 -9.517 44.692 1.00 51.38 406 GLY A N 1
ATOM 2931 C CA . GLY A 1 406 ? -2.485 -9.346 44.708 1.00 51.38 406 GLY A CA 1
ATOM 2932 C C . GLY A 1 406 ? -1.742 -10.010 43.551 1.00 51.38 406 GLY A C 1
ATOM 2933 O O . GLY A 1 406 ? -0.616 -10.469 43.736 1.00 51.38 406 GLY A O 1
ATOM 2934 N N . PHE A 1 407 ? -2.373 -10.111 42.384 1.00 54.03 407 PHE A N 1
ATOM 2935 C CA . PHE A 1 407 ? -1.887 -10.880 41.244 1.00 54.03 407 PHE A CA 1
ATOM 2936 C C . PHE A 1 407 ? -1.260 -9.970 40.173 1.00 54.03 407 PHE A C 1
ATOM 2938 O O . PHE A 1 407 ? -1.650 -8.808 40.040 1.00 54.03 407 PHE A O 1
ATOM 2945 N N . PRO A 1 408 ? -0.266 -10.466 39.411 1.00 48.09 408 PRO A N 1
ATOM 2946 C CA . PRO A 1 408 ? 0.368 -9.691 38.349 1.00 48.09 408 PRO A CA 1
ATOM 2947 C C . PRO A 1 408 ? -0.647 -9.337 37.256 1.00 48.09 408 PRO A C 1
ATOM 2949 O O . PRO A 1 408 ? -1.289 -10.215 36.684 1.00 48.09 408 PRO A O 1
ATOM 2952 N N . MET A 1 409 ? -0.774 -8.041 36.973 1.00 51.78 409 MET A N 1
ATOM 2953 C CA . MET A 1 409 ? -1.710 -7.504 35.986 1.00 51.78 409 MET A CA 1
ATOM 2954 C C . MET A 1 409 ? -1.050 -7.435 34.613 1.00 51.78 409 MET A C 1
ATOM 2956 O O . MET A 1 409 ? 0.031 -6.859 34.492 1.00 51.78 409 MET A O 1
ATOM 2960 N N . ASN A 1 410 ? -1.718 -7.945 33.578 1.00 47.09 410 ASN A N 1
ATOM 2961 C CA . ASN A 1 410 ? -1.263 -7.781 32.191 1.00 47.09 410 ASN A CA 1
ATOM 2962 C C . ASN A 1 410 ? -2.138 -6.798 31.386 1.00 47.09 410 ASN A C 1
ATOM 2964 O O . ASN A 1 410 ? -1.674 -6.273 30.375 1.00 47.09 410 ASN A O 1
ATOM 2968 N N . ASN A 1 411 ? -3.349 -6.466 31.860 1.00 49.00 411 ASN A N 1
ATOM 2969 C CA . ASN A 1 411 ? -4.217 -5.449 31.263 1.00 49.00 411 ASN A CA 1
ATOM 2970 C C . ASN A 1 411 ? -4.127 -4.130 32.051 1.00 49.00 411 ASN A C 1
ATOM 2972 O O . ASN A 1 411 ? -4.643 -4.022 33.161 1.00 49.00 411 ASN A O 1
ATOM 2976 N N . ALA A 1 412 ? -3.486 -3.119 31.457 1.00 46.06 412 ALA A N 1
ATOM 2977 C CA . ALA A 1 412 ? -3.218 -1.819 32.083 1.00 46.06 412 ALA A CA 1
ATOM 2978 C C . ALA A 1 412 ? -4.465 -0.935 32.314 1.00 46.06 412 ALA A C 1
ATOM 2980 O O . ALA A 1 412 ? -4.340 0.137 32.904 1.00 46.06 412 ALA A O 1
ATOM 2981 N N . LEU A 1 413 ? -5.647 -1.342 31.830 1.00 46.22 413 LEU A N 1
ATOM 2982 C CA . LEU A 1 413 ? -6.893 -0.569 31.936 1.00 46.22 413 LEU A CA 1
ATOM 2983 C C . LEU A 1 413 ? -7.841 -1.069 33.037 1.00 46.22 413 LEU A C 1
ATOM 2985 O O . LEU A 1 413 ? -8.821 -0.389 33.331 1.00 46.22 413 LEU A O 1
ATOM 2989 N N . LEU A 1 414 ? -7.566 -2.227 33.645 1.00 50.09 414 LEU A N 1
ATOM 2990 C CA . LEU A 1 414 ? -8.354 -2.774 34.749 1.00 50.09 414 LEU A CA 1
ATOM 2991 C C . LEU A 1 414 ? -7.542 -2.733 36.042 1.00 50.09 414 LEU A C 1
ATOM 2993 O O . LEU A 1 414 ? -6.462 -3.310 36.124 1.00 50.09 414 LEU A O 1
ATOM 2997 N N . ASP A 1 415 ? -8.087 -2.055 37.042 1.00 53.47 415 ASP A N 1
ATOM 2998 C CA . ASP A 1 415 ? -7.504 -1.877 38.371 1.00 53.47 415 ASP A CA 1
ATOM 2999 C C . ASP A 1 415 ? -7.495 -3.214 39.179 1.00 53.47 415 ASP A C 1
ATOM 3001 O O . ASP A 1 415 ? -8.370 -4.058 38.953 1.00 53.47 415 ASP A O 1
ATOM 3005 N N . PRO A 1 416 ? -6.512 -3.475 40.081 1.00 52.50 416 PRO A N 1
ATOM 3006 C CA . PRO A 1 416 ? -6.433 -4.720 40.869 1.00 52.50 416 PRO A CA 1
ATOM 3007 C C . PRO A 1 416 ? -7.528 -4.888 41.914 1.00 52.50 416 PRO A C 1
ATOM 3009 O O . PRO A 1 416 ? -7.591 -5.935 42.567 1.00 52.50 416 PRO A O 1
ATOM 3012 N N . TYR A 1 417 ? -8.365 -3.874 42.092 1.00 57.19 417 TYR A N 1
ATOM 3013 C CA . TYR A 1 417 ? -9.456 -3.870 43.035 1.00 57.19 417 TYR A CA 1
ATOM 3014 C C . TYR A 1 417 ? -10.787 -4.250 42.370 1.00 57.19 417 TYR A C 1
ATOM 3016 O O . TYR A 1 417 ? -11.170 -3.706 41.337 1.00 57.19 417 TYR A O 1
ATOM 3024 N N . VAL A 1 418 ? -11.523 -5.167 43.005 1.00 61.12 418 VAL A N 1
ATOM 3025 C CA . VAL A 1 418 ? -12.842 -5.648 42.548 1.00 61.12 418 VAL A CA 1
ATOM 3026 C C . VAL A 1 418 ? -13.917 -5.361 43.588 1.00 61.12 418 VAL A C 1
ATOM 3028 O O . VAL A 1 418 ? -13.643 -5.428 44.787 1.00 61.12 418 VAL A O 1
ATOM 3031 N N . ASN A 1 419 ? -15.132 -5.021 43.150 1.00 64.56 419 ASN A N 1
ATOM 3032 C CA . ASN A 1 419 ? -16.264 -4.756 44.041 1.00 64.56 419 ASN A CA 1
ATOM 3033 C C . ASN A 1 419 ? -17.277 -5.912 44.039 1.00 64.56 419 ASN A C 1
ATOM 3035 O O . ASN A 1 419 ? -17.798 -6.260 42.981 1.00 64.56 419 ASN A O 1
ATOM 3039 N N . TYR A 1 420 ? -17.585 -6.434 45.232 1.00 68.44 420 TYR A N 1
ATOM 3040 C CA . TYR A 1 420 ? -18.473 -7.585 45.454 1.00 68.44 420 TYR A CA 1
ATOM 3041 C C . TYR A 1 420 ? -19.935 -7.187 45.684 1.00 68.44 420 TYR A C 1
ATOM 3043 O O . TYR A 1 420 ? -20.555 -7.555 46.687 1.00 68.44 420 TYR A O 1
ATOM 3051 N N . ALA A 1 421 ? -20.494 -6.398 44.768 1.00 71.44 421 ALA A N 1
ATOM 3052 C CA . ALA A 1 421 ? -21.886 -5.981 44.848 1.00 71.44 421 ALA A CA 1
ATOM 3053 C C . ALA A 1 421 ? -22.847 -6.967 44.173 1.00 71.44 421 ALA A C 1
ATOM 3055 O O . ALA A 1 421 ? -22.576 -7.519 43.110 1.00 71.44 421 ALA A O 1
ATOM 3056 N N . SER A 1 422 ? -24.051 -7.081 44.734 1.00 80.88 422 SER A N 1
ATOM 3057 C CA . SER A 1 422 ? -25.190 -7.763 44.085 1.00 80.88 422 SER A CA 1
ATOM 3058 C C . SER A 1 422 ? -25.685 -7.066 42.806 1.00 80.88 422 SER A C 1
ATOM 3060 O O . SER A 1 422 ? -26.466 -7.628 42.038 1.00 80.88 422 SER A O 1
ATOM 3062 N N . GLY A 1 423 ? -25.260 -5.824 42.575 1.00 87.62 423 GLY A N 1
ATOM 3063 C CA . GLY A 1 423 ? -25.724 -5.010 41.465 1.00 87.62 423 GLY A CA 1
ATOM 3064 C C . GLY A 1 423 ? -25.122 -3.609 41.458 1.00 87.62 423 GLY A C 1
ATOM 3065 O O . GLY A 1 423 ? -24.666 -3.115 42.492 1.00 87.62 423 GLY A O 1
ATOM 3066 N N . PHE A 1 424 ? -25.173 -2.955 40.298 1.00 87.75 424 PHE A N 1
ATOM 3067 C CA . PHE A 1 424 ? -24.870 -1.535 40.123 1.00 87.75 424 PHE A CA 1
ATOM 3068 C C . PHE A 1 424 ? -26.074 -0.816 39.518 1.00 87.75 424 PHE A C 1
ATOM 3070 O O . PHE A 1 424 ? -26.447 -1.047 38.366 1.00 87.75 424 PHE A O 1
ATOM 3077 N N . ALA A 1 425 ? -26.696 0.051 40.312 1.00 90.06 425 ALA A N 1
ATOM 3078 C CA . ALA A 1 425 ? -27.800 0.896 39.898 1.00 90.06 425 ALA A CA 1
ATOM 3079 C C . ALA A 1 425 ? -27.260 2.159 39.231 1.00 90.06 425 ALA A C 1
ATOM 3081 O O . ALA A 1 425 ? -26.545 2.945 39.853 1.00 90.06 425 ALA A O 1
ATOM 3082 N N . PHE A 1 426 ? -27.641 2.362 37.976 1.00 90.31 426 PHE A N 1
ATOM 3083 C CA . PHE A 1 426 ? -27.409 3.598 37.253 1.00 90.31 426 PHE A CA 1
ATOM 3084 C C . PHE A 1 426 ? -28.618 4.504 37.442 1.00 90.31 426 PHE A C 1
ATOM 3086 O O . PHE A 1 426 ? -29.755 4.068 37.258 1.00 90.31 426 PHE A O 1
ATOM 3093 N N . THR A 1 427 ? -28.388 5.761 37.801 1.00 85.69 427 THR A N 1
ATOM 3094 C CA . THR A 1 427 ? -29.442 6.758 38.021 1.00 85.69 427 THR A CA 1
ATOM 3095 C C . THR A 1 427 ? -29.113 8.070 37.321 1.00 85.69 427 THR A C 1
ATOM 3097 O O . THR A 1 427 ? -27.969 8.328 36.938 1.00 85.69 427 THR A O 1
ATOM 3100 N N . ASN A 1 428 ? -30.143 8.894 37.117 1.00 81.56 428 ASN A N 1
ATOM 3101 C CA . ASN A 1 428 ? -30.105 10.107 36.293 1.00 81.56 428 ASN A CA 1
ATOM 3102 C C . ASN A 1 428 ? -29.652 9.850 34.846 1.00 81.56 428 ASN A C 1
ATOM 3104 O O . ASN A 1 428 ? -29.141 10.750 34.185 1.00 81.56 428 ASN A O 1
ATOM 3108 N N . VAL A 1 429 ? -29.834 8.625 34.352 1.00 85.81 429 VAL A N 1
ATOM 3109 C CA . VAL A 1 429 ? -29.573 8.263 32.959 1.00 85.81 429 VAL A CA 1
ATOM 3110 C C . VAL A 1 429 ? -30.735 8.779 32.122 1.00 85.81 429 VAL A C 1
ATOM 3112 O O . VAL A 1 429 ? -31.869 8.432 32.434 1.00 85.81 429 VAL A O 1
ATOM 3115 N N . PRO A 1 430 ? -30.513 9.588 31.078 1.00 82.31 430 PRO A N 1
ATOM 3116 C CA . PRO A 1 430 ? -31.601 10.023 30.218 1.00 82.31 430 PRO A CA 1
ATOM 3117 C C . PRO A 1 430 ? -32.437 8.861 29.667 1.00 82.31 430 PRO A C 1
ATOM 3119 O O . PRO A 1 430 ? -31.942 7.753 29.482 1.00 82.31 430 PRO A O 1
ATOM 3122 N N . ASN A 1 431 ? -33.726 9.097 29.430 1.00 84.88 431 ASN A N 1
ATOM 3123 C CA . ASN A 1 431 ? -34.544 8.064 28.808 1.00 84.88 431 ASN A CA 1
ATOM 3124 C C . ASN A 1 431 ? -34.131 7.906 27.344 1.00 84.88 431 ASN A C 1
ATOM 3126 O O . ASN A 1 431 ? -33.803 8.892 26.677 1.00 84.88 431 ASN A O 1
ATOM 3130 N N . GLY A 1 432 ? -34.139 6.675 26.849 1.00 86.75 432 GLY A N 1
ATOM 3131 C CA . GLY A 1 432 ? -33.705 6.371 25.496 1.00 86.75 432 GLY A CA 1
ATOM 3132 C C . GLY A 1 432 ? -33.132 4.970 25.349 1.00 86.75 432 GLY A C 1
ATOM 3133 O O . GLY A 1 432 ? -33.405 4.070 26.144 1.00 86.75 432 GLY A O 1
ATOM 3134 N N . VAL A 1 433 ? -32.325 4.795 24.310 1.00 85.56 433 VAL A N 1
ATOM 3135 C CA . VAL A 1 433 ? -31.681 3.537 23.935 1.00 85.56 433 VAL A CA 1
ATOM 3136 C C . VAL A 1 433 ? -30.174 3.701 24.047 1.00 85.56 433 VAL A C 1
ATOM 3138 O O . VAL A 1 433 ? -29.618 4.695 23.577 1.00 85.56 433 VAL A O 1
ATOM 3141 N N . TYR A 1 434 ? -29.517 2.715 24.650 1.00 88.69 434 TYR A N 1
ATOM 3142 C CA . TYR A 1 434 ? -28.101 2.747 24.991 1.00 88.69 434 TYR A CA 1
ATOM 3143 C C . TYR A 1 434 ? -27.358 1.495 24.533 1.00 88.69 434 TYR A C 1
ATOM 3145 O O . TYR A 1 434 ? -27.933 0.410 24.429 1.00 88.69 434 TYR A O 1
ATOM 3153 N N . ASN A 1 435 ? -26.050 1.640 24.337 1.00 85.81 435 ASN A N 1
ATOM 3154 C CA . ASN A 1 435 ? -25.110 0.532 24.416 1.00 85.81 435 ASN A CA 1
ATOM 3155 C C . ASN A 1 435 ? -24.357 0.621 25.747 1.00 85.81 435 ASN A C 1
ATOM 3157 O O . ASN A 1 435 ? -23.937 1.702 26.155 1.00 85.81 435 ASN A O 1
ATOM 3161 N N . LEU A 1 436 ? -24.162 -0.509 26.411 1.00 87.56 436 LEU A N 1
ATOM 3162 C CA . LEU A 1 436 ? -23.454 -0.609 27.680 1.00 87.56 436 LEU A CA 1
ATOM 3163 C C . LEU A 1 436 ? -22.339 -1.642 27.545 1.00 87.56 436 LEU A C 1
ATOM 3165 O O . LEU A 1 436 ? -22.621 -2.815 27.323 1.00 87.56 436 LEU A O 1
ATOM 3169 N N . ALA A 1 437 ? -21.090 -1.222 27.715 1.00 83.06 437 ALA A N 1
ATOM 3170 C CA . ALA A 1 437 ? -19.982 -2.136 27.949 1.00 83.06 437 ALA A CA 1
ATOM 3171 C C . ALA A 1 437 ? -19.757 -2.278 29.458 1.00 83.06 437 ALA A C 1
ATOM 3173 O O . ALA A 1 437 ? -19.735 -1.280 30.178 1.00 83.06 437 ALA A O 1
ATOM 3174 N N . VAL A 1 438 ? -19.595 -3.505 29.939 1.00 83.25 438 VAL A N 1
ATOM 3175 C CA . VAL A 1 438 ? -19.226 -3.810 31.328 1.00 83.25 438 VAL A CA 1
ATOM 3176 C C . VAL A 1 438 ? -17.895 -4.535 31.349 1.00 83.25 438 VAL A C 1
ATOM 3178 O O . VAL A 1 438 ? -17.562 -5.260 30.408 1.00 83.25 438 VAL A O 1
ATOM 3181 N N . TYR A 1 439 ? -17.147 -4.345 32.430 1.00 77.00 439 TYR A N 1
ATOM 3182 C CA . TYR A 1 439 ? -15.810 -4.898 32.579 1.00 77.00 439 TYR A CA 1
ATOM 3183 C C . TYR A 1 439 ? -15.696 -5.628 33.918 1.00 77.00 439 TYR A C 1
ATOM 3185 O O . TYR A 1 439 ? -16.045 -5.079 34.970 1.00 77.00 439 TYR A O 1
ATOM 3193 N N . GLY A 1 440 ? -15.247 -6.880 33.847 1.00 72.00 440 GLY A N 1
ATOM 3194 C CA . GLY A 1 440 ? -15.064 -7.792 34.979 1.00 72.00 440 GLY A CA 1
ATOM 3195 C C . GLY A 1 440 ? -13.587 -7.988 35.333 1.00 72.00 440 GLY A C 1
ATOM 3196 O O . GLY A 1 440 ? -12.732 -7.283 34.802 1.00 72.00 440 GLY A O 1
ATOM 3197 N N . ILE A 1 441 ? -13.306 -8.929 36.244 1.00 66.06 441 ILE A N 1
ATOM 3198 C CA . ILE A 1 441 ? -11.994 -9.100 36.892 1.00 66.06 441 ILE A CA 1
ATOM 3199 C C . ILE A 1 441 ? -10.806 -9.250 35.932 1.00 66.06 441 ILE A C 1
ATOM 3201 O O . ILE A 1 441 ? -10.911 -9.812 34.844 1.00 66.06 441 ILE A O 1
ATOM 3205 N N . ASN A 1 442 ? -9.673 -8.767 36.445 1.00 48.19 442 ASN A N 1
ATOM 3206 C CA . ASN A 1 442 ? -8.296 -8.887 35.981 1.00 48.19 442 ASN A CA 1
ATOM 3207 C C . ASN A 1 442 ? -7.553 -9.800 36.975 1.00 48.19 442 ASN A C 1
ATOM 3209 O O . ASN A 1 442 ? -7.511 -9.494 38.167 1.00 48.19 442 ASN A O 1
ATOM 3213 N N . GLY A 1 443 ? -6.999 -10.916 36.506 1.00 49.09 443 GLY A N 1
ATOM 3214 C CA . GLY A 1 443 ? -6.178 -11.846 37.284 1.00 49.09 443 GLY A CA 1
ATOM 3215 C C . GLY A 1 443 ? -6.821 -13.209 37.556 1.00 49.09 443 GLY A C 1
ATOM 3216 O O . GLY A 1 443 ? -8.043 -13.366 37.571 1.00 49.09 443 GLY A O 1
ATOM 3217 N N . THR A 1 444 ? -5.984 -14.206 37.872 1.00 47.50 444 THR A N 1
ATOM 3218 C CA . THR A 1 444 ? -6.362 -15.566 38.314 1.00 47.50 444 THR A CA 1
ATOM 3219 C C . THR A 1 444 ? -7.038 -15.588 39.692 1.00 47.50 444 THR A C 1
ATOM 3221 O O . THR A 1 444 ? -6.722 -16.443 40.521 1.00 47.50 444 THR A O 1
ATOM 3224 N N . ALA A 1 445 ? -7.905 -14.623 39.985 1.00 51.12 445 ALA A N 1
ATOM 3225 C CA . ALA A 1 445 ? -8.650 -14.562 41.221 1.00 51.12 445 ALA A CA 1
ATOM 3226 C C . ALA A 1 445 ? -9.513 -15.816 41.322 1.00 51.12 445 ALA A C 1
ATOM 3228 O O . ALA A 1 445 ? -10.374 -16.106 40.483 1.00 51.12 445 ALA A O 1
ATOM 3229 N N . ARG A 1 446 ? -9.187 -16.596 42.339 1.00 56.06 446 ARG A N 1
ATOM 3230 C CA . ARG A 1 446 ? -9.860 -17.829 42.665 1.00 56.06 446 ARG A CA 1
ATOM 3231 C C . ARG A 1 446 ? -10.428 -17.701 44.063 1.00 56.06 446 ARG A C 1
ATOM 3233 O O . ARG A 1 446 ? -9.834 -17.030 44.908 1.00 56.06 446 ARG A O 1
ATOM 3240 N N . ASN A 1 447 ? -11.547 -18.363 44.297 1.00 55.66 447 ASN A N 1
ATOM 3241 C CA . ASN A 1 447 ? -12.063 -18.560 45.643 1.00 55.66 447 ASN A CA 1
ATOM 3242 C C . ASN A 1 447 ? -11.038 -19.276 46.539 1.00 55.66 447 ASN A C 1
ATOM 3244 O O . ASN A 1 447 ? -10.024 -19.809 46.077 1.00 55.66 447 ASN A O 1
ATOM 3248 N N . SER A 1 448 ? -11.337 -19.354 47.836 1.00 55.56 448 SER A N 1
ATOM 3249 C CA . SER A 1 448 ? -10.556 -20.123 48.817 1.00 55.56 448 SER A CA 1
ATOM 3250 C C . SER A 1 448 ? -10.400 -21.615 48.471 1.00 55.56 448 SER A C 1
ATOM 3252 O O . SER A 1 448 ? -9.494 -22.266 48.989 1.00 55.56 448 SER A O 1
ATOM 3254 N N . ASP A 1 449 ? -11.233 -22.145 47.574 1.00 56.25 449 ASP A N 1
ATOM 3255 C CA . ASP A 1 449 ? -11.200 -23.506 47.021 1.00 56.25 449 ASP A CA 1
ATOM 3256 C C . ASP A 1 449 ? -10.497 -23.613 45.647 1.00 56.25 449 ASP A C 1
ATOM 3258 O O . ASP A 1 449 ? -10.435 -24.695 45.060 1.00 56.25 449 ASP A O 1
ATOM 3262 N N . ASN A 1 450 ? -9.897 -22.520 45.158 1.00 57.41 450 ASN A N 1
ATOM 3263 C CA . ASN A 1 450 ? -9.128 -22.444 43.917 1.00 57.41 450 ASN A CA 1
ATOM 3264 C C . ASN A 1 450 ? -9.966 -22.515 42.608 1.00 57.41 450 ASN A C 1
ATOM 3266 O O . ASN A 1 450 ? -9.385 -22.792 41.547 1.00 57.41 450 ASN A O 1
ATOM 3270 N N . THR A 1 451 ? -11.282 -22.243 42.642 1.00 58.69 451 THR A N 1
ATOM 3271 C CA . THR A 1 451 ? -12.151 -22.142 41.444 1.00 58.69 451 THR A CA 1
ATOM 3272 C C . THR A 1 451 ? -12.149 -20.743 40.815 1.00 58.69 451 THR A C 1
ATOM 3274 O O . THR A 1 451 ? -11.978 -19.746 41.510 1.00 58.69 451 THR A O 1
ATOM 3277 N N . THR A 1 452 ? -12.274 -20.648 39.482 1.00 64.44 452 THR A N 1
ATOM 3278 C CA . THR A 1 452 ? -12.272 -19.364 38.750 1.00 64.44 452 THR A CA 1
ATOM 3279 C C . THR A 1 452 ? -13.510 -18.539 39.099 1.00 64.44 452 THR A C 1
ATOM 3281 O O . THR A 1 452 ? -14.629 -19.000 38.883 1.00 64.44 452 THR A O 1
ATOM 3284 N N . LEU A 1 453 ? -13.314 -17.299 39.557 1.00 70.06 453 LEU A N 1
ATOM 3285 C CA . LEU A 1 453 ? -14.409 -16.353 39.758 1.00 70.06 453 LEU A CA 1
ATOM 3286 C C . LEU A 1 453 ? -15.042 -15.956 38.417 1.00 70.06 453 LEU A C 1
ATOM 3288 O O . LEU A 1 453 ? -14.352 -15.525 37.491 1.00 70.06 453 LEU A O 1
ATOM 3292 N N . GLY A 1 454 ? -16.366 -16.078 38.323 1.00 77.12 454 GLY A N 1
ATOM 3293 C CA . GLY A 1 454 ? -17.150 -15.597 37.192 1.00 77.12 454 GLY A CA 1
ATOM 3294 C C . GLY A 1 454 ? -18.325 -14.743 37.652 1.00 77.12 454 GLY A C 1
ATOM 3295 O O . GLY A 1 454 ? -18.819 -14.873 38.772 1.00 77.12 454 GLY A O 1
ATOM 3296 N N . THR A 1 455 ? -18.781 -13.838 36.795 1.00 83.88 455 THR A N 1
ATOM 3297 C CA . THR A 1 455 ? -19.950 -12.997 37.064 1.00 83.88 455 THR A CA 1
ATOM 3298 C C . THR A 1 455 ? -20.852 -12.956 35.858 1.00 83.88 455 THR A C 1
ATOM 3300 O O . THR A 1 455 ? -20.433 -12.617 34.754 1.00 83.88 455 THR A O 1
ATOM 3303 N N . GLN A 1 456 ? -22.115 -13.278 36.092 1.00 89.88 456 GLN A N 1
ATOM 3304 C CA . GLN A 1 456 ? -23.179 -13.019 35.151 1.00 89.88 456 GLN A CA 1
ATOM 3305 C C . GLN A 1 456 ? -23.704 -11.608 35.384 1.00 89.88 456 GLN A C 1
ATOM 3307 O O . GLN A 1 456 ? -24.209 -11.288 36.462 1.00 89.88 456 GLN A O 1
ATOM 3312 N N . PHE A 1 457 ? -23.615 -10.777 34.354 1.00 92.00 457 PHE A N 1
ATOM 3313 C CA . PHE A 1 457 ? -24.227 -9.458 34.324 1.00 92.00 457 PHE A CA 1
ATOM 3314 C C . PHE A 1 457 ? -25.586 -9.568 33.661 1.00 92.00 457 PHE A C 1
ATOM 3316 O O . PHE A 1 457 ? -25.687 -10.063 32.542 1.00 92.00 457 PHE A O 1
ATOM 3323 N N . THR A 1 458 ? -26.623 -9.085 34.332 1.00 94.94 458 THR A N 1
ATOM 3324 C CA . THR A 1 458 ? -27.983 -9.064 33.803 1.00 94.94 458 THR A CA 1
ATOM 3325 C C . THR A 1 458 ? -28.489 -7.633 33.721 1.00 94.94 458 THR A C 1
ATOM 3327 O O . THR A 1 458 ? -28.548 -6.930 34.728 1.00 94.94 458 THR A O 1
ATOM 3330 N N . VAL A 1 459 ? -28.878 -7.205 32.523 1.00 94.81 459 VAL A N 1
ATOM 3331 C CA . VAL A 1 459 ? -29.399 -5.862 32.241 1.00 94.81 459 VAL A CA 1
ATOM 3332 C C . VAL A 1 459 ? -30.694 -6.012 31.461 1.00 94.81 459 VAL A C 1
ATOM 3334 O O . VAL A 1 459 ? -30.719 -6.666 30.422 1.00 94.81 459 VAL A O 1
ATOM 3337 N N . ASN A 1 460 ? -31.788 -5.438 31.969 1.00 92.38 460 ASN A N 1
ATOM 3338 C CA . ASN A 1 460 ? -33.124 -5.544 31.366 1.00 92.38 460 ASN A CA 1
ATOM 3339 C C . ASN A 1 460 ? -33.537 -6.992 31.009 1.00 92.38 460 ASN A C 1
ATOM 3341 O O . ASN A 1 460 ? -34.178 -7.234 29.990 1.00 92.38 460 ASN A O 1
ATOM 3345 N N . GLY A 1 461 ? -33.148 -7.964 31.842 1.00 90.31 461 GLY A N 1
ATOM 3346 C CA . GLY A 1 461 ? -33.448 -9.388 31.642 1.00 90.31 461 GLY A CA 1
ATOM 3347 C C . GLY A 1 461 ? -32.549 -10.117 30.636 1.00 90.31 461 GLY A C 1
ATOM 3348 O O . GLY A 1 461 ? -32.725 -11.315 30.442 1.00 90.31 461 GLY A O 1
ATOM 3349 N N . VAL A 1 462 ? -31.583 -9.433 30.016 1.00 90.00 462 VAL A N 1
ATOM 3350 C CA . VAL A 1 462 ? -30.548 -10.051 29.175 1.00 90.00 462 VAL A CA 1
ATOM 3351 C C . VAL A 1 462 ? -29.322 -10.323 30.032 1.00 90.00 462 VAL A C 1
ATOM 3353 O O . VAL A 1 462 ? -28.821 -9.400 30.670 1.00 90.00 462 VAL A O 1
ATOM 3356 N N . SER A 1 463 ? -28.824 -11.558 30.018 1.00 93.81 463 SER A N 1
ATOM 3357 C CA . SER A 1 463 ? -27.672 -11.987 30.816 1.00 93.81 463 SER A CA 1
ATOM 3358 C C . SER A 1 463 ? -26.451 -12.278 29.943 1.00 93.81 463 SER A C 1
ATOM 3360 O O . SER A 1 463 ? -26.583 -12.864 28.869 1.00 93.81 463 SER A O 1
ATOM 3362 N N . GLN A 1 464 ? -25.264 -11.880 30.404 1.00 89.31 464 GLN A N 1
ATOM 3363 C CA . GLN A 1 464 ? -23.978 -12.249 29.810 1.00 89.31 464 GLN A CA 1
ATOM 3364 C C . GLN A 1 464 ? -22.987 -12.659 30.893 1.00 89.31 464 GLN A C 1
ATOM 3366 O O . GLN A 1 464 ? -22.804 -11.950 31.883 1.00 89.31 464 GLN A O 1
ATOM 3371 N N . ASP A 1 465 ? -22.339 -13.793 30.665 1.00 87.56 465 ASP A N 1
ATOM 3372 C CA . ASP A 1 465 ? -21.376 -14.387 31.582 1.00 87.56 465 ASP A CA 1
ATOM 3373 C C . ASP A 1 465 ? -19.968 -13.887 31.268 1.00 87.56 465 ASP A C 1
ATOM 3375 O O . ASP A 1 465 ? -19.540 -13.903 30.114 1.00 87.56 465 ASP A O 1
ATOM 3379 N N . LEU A 1 466 ? -19.239 -13.479 32.301 1.00 81.50 466 LEU A N 1
ATOM 3380 C CA . LEU A 1 466 ? -17.811 -13.188 32.245 1.00 81.50 466 LEU A CA 1
ATOM 3381 C C . LEU A 1 466 ? -17.108 -14.201 33.134 1.00 81.50 466 LEU A C 1
ATOM 3383 O O . LEU A 1 466 ? -17.364 -14.266 34.336 1.00 81.50 466 LEU A O 1
ATOM 3387 N N . ILE A 1 467 ? -16.242 -15.007 32.530 1.00 77.62 467 ILE A N 1
ATOM 3388 C CA . ILE A 1 467 ? -15.401 -15.978 33.227 1.00 77.62 467 ILE A CA 1
ATOM 3389 C C . ILE A 1 467 ? -13.974 -15.656 32.829 1.00 77.62 467 ILE A C 1
ATOM 3391 O O . ILE A 1 467 ? -13.637 -15.837 31.658 1.00 77.62 467 ILE A O 1
ATOM 3395 N N . ASN A 1 468 ? -13.151 -15.227 33.786 1.00 68.38 468 ASN A N 1
ATOM 3396 C CA . ASN A 1 468 ? -11.796 -14.817 33.459 1.00 68.38 468 ASN A CA 1
ATOM 3397 C C . ASN A 1 468 ? -10.949 -16.005 32.960 1.00 68.38 468 ASN A C 1
ATOM 3399 O O . ASN A 1 468 ? -10.652 -16.942 33.708 1.00 68.38 468 ASN A O 1
ATOM 3403 N N . LYS A 1 469 ? -10.571 -15.966 31.683 1.00 67.50 469 LYS A N 1
ATOM 3404 C CA . LYS A 1 469 ? -9.730 -16.943 30.984 1.00 67.50 469 LYS A CA 1
ATOM 3405 C C . LYS A 1 469 ? -8.364 -16.361 30.633 1.00 67.50 469 LYS A C 1
ATOM 3407 O O . LYS A 1 469 ? -7.407 -17.135 30.568 1.00 67.50 469 LYS A O 1
ATOM 3412 N N . GLN A 1 470 ? -8.268 -15.052 30.380 1.00 61.19 470 GLN A N 1
ATOM 3413 C CA . GLN A 1 470 ? -7.000 -14.368 30.118 1.00 61.19 470 GLN A CA 1
ATOM 3414 C C . GLN A 1 470 ? -7.002 -12.885 30.522 1.00 61.19 470 GLN A C 1
ATOM 3416 O O . GLN A 1 470 ? -8.018 -12.195 30.492 1.00 61.19 470 GLN A O 1
ATOM 3421 N N . ASP A 1 471 ? -5.797 -12.383 30.805 1.00 54.78 471 ASP A N 1
ATOM 3422 C CA . ASP A 1 471 ? -5.573 -11.049 31.376 1.00 54.78 471 ASP A CA 1
ATOM 3423 C C . ASP A 1 471 ? -4.797 -10.101 30.448 1.00 54.78 471 ASP A C 1
ATOM 3425 O O . ASP A 1 471 ? -4.289 -9.077 30.896 1.00 54.78 471 ASP A O 1
ATOM 3429 N N . VAL A 1 472 ? -4.622 -10.444 29.170 1.00 51.88 472 VAL A N 1
ATOM 3430 C CA . VAL A 1 472 ? -3.691 -9.743 28.265 1.00 51.88 472 VAL A CA 1
ATOM 3431 C C . VAL A 1 472 ? -4.398 -8.657 27.447 1.00 51.88 472 VAL A C 1
ATOM 3433 O O . VAL A 1 472 ? -3.815 -7.613 27.167 1.00 51.88 472 VAL A O 1
ATOM 3436 N N . TYR A 1 473 ? -5.657 -8.874 27.069 1.00 57.31 473 TYR A N 1
ATOM 3437 C CA . TYR A 1 473 ? -6.466 -7.930 26.291 1.00 57.31 473 TYR A CA 1
ATOM 3438 C C . TYR A 1 473 ? -7.955 -8.129 26.581 1.00 57.31 473 TYR A C 1
ATOM 3440 O O . TYR A 1 473 ? -8.353 -9.081 27.252 1.00 57.31 473 TYR A O 1
ATOM 3448 N N . PHE A 1 474 ? -8.807 -7.224 26.100 1.00 60.81 474 PHE A N 1
ATOM 3449 C CA . PHE A 1 474 ? -10.239 -7.358 26.325 1.00 60.81 474 PHE A CA 1
ATOM 3450 C C . PHE A 1 474 ? -10.889 -8.383 25.392 1.00 60.81 474 PHE A C 1
ATOM 3452 O O . PHE A 1 474 ? -10.783 -8.278 24.170 1.00 60.81 474 PHE A O 1
ATOM 3459 N N . VAL A 1 475 ? -11.621 -9.334 25.970 1.00 64.12 475 VAL A N 1
ATOM 3460 C CA . VAL A 1 475 ? -12.384 -10.355 25.246 1.00 64.12 475 VAL A CA 1
ATOM 3461 C C . VAL A 1 475 ? -13.819 -10.375 25.765 1.00 64.12 475 VAL A C 1
ATOM 3463 O O . VAL A 1 475 ? -14.066 -10.364 26.974 1.00 64.12 475 VAL A O 1
ATOM 3466 N N . SER A 1 476 ? -14.781 -10.370 24.839 1.00 70.12 476 SER A N 1
ATOM 3467 C CA . SER A 1 476 ? -16.202 -10.476 25.182 1.00 70.12 476 SER A CA 1
ATOM 3468 C C . SER A 1 476 ? -16.506 -11.861 25.761 1.00 70.12 476 SER A C 1
ATOM 3470 O O . SER A 1 476 ? -16.122 -12.865 25.163 1.00 70.12 476 SER A O 1
ATOM 3472 N N . GLY A 1 477 ? -17.225 -11.925 26.882 1.00 71.56 477 GLY A N 1
ATOM 3473 C CA . GLY A 1 477 ? -17.530 -13.172 27.601 1.00 71.56 477 GLY A CA 1
ATOM 3474 C C . GLY A 1 477 ? -16.387 -13.693 28.485 1.00 71.56 477 GLY A C 1
ATOM 3475 O O . GLY A 1 477 ? -16.445 -14.809 29.000 1.00 71.56 477 GLY A O 1
ATOM 3476 N N . ASP A 1 478 ? -15.333 -12.896 28.630 1.00 71.06 478 ASP A N 1
ATOM 3477 C CA . ASP A 1 478 ? -14.159 -13.186 29.449 1.00 71.06 478 ASP A CA 1
ATOM 3478 C C . ASP A 1 478 ? -14.002 -12.084 30.504 1.00 71.06 478 ASP A C 1
ATOM 3480 O O . ASP A 1 478 ? -14.492 -12.221 31.622 1.00 71.06 478 ASP A O 1
ATOM 3484 N N . ASN A 1 479 ? -13.448 -10.938 30.108 1.00 69.62 479 ASN A N 1
ATOM 3485 C CA . ASN A 1 479 ? -13.202 -9.782 30.977 1.00 69.62 479 ASN A CA 1
ATOM 3486 C C . ASN A 1 479 ? -13.974 -8.522 30.532 1.00 69.62 479 ASN A C 1
ATOM 3488 O O . ASN A 1 479 ? -13.891 -7.464 31.158 1.00 69.62 479 ASN A O 1
ATOM 3492 N N . SER A 1 480 ? -14.780 -8.639 29.473 1.00 77.25 480 SER A N 1
ATOM 3493 C CA . SER A 1 480 ? -15.715 -7.605 29.026 1.00 77.25 480 SER A CA 1
ATOM 3494 C C . SER A 1 480 ? -17.011 -8.212 28.478 1.00 77.25 480 SER A C 1
ATOM 3496 O O . SER A 1 480 ? -17.042 -9.375 28.079 1.00 77.25 480 SER A O 1
ATOM 3498 N N . ALA A 1 481 ? -18.089 -7.433 28.450 1.00 80.69 481 ALA A N 1
ATOM 3499 C CA . ALA A 1 481 ? -19.339 -7.764 27.761 1.00 80.69 481 ALA A CA 1
ATOM 3500 C C . ALA A 1 481 ? -20.020 -6.495 27.250 1.00 80.69 481 ALA A C 1
ATOM 3502 O O . ALA A 1 481 ? -19.831 -5.420 27.819 1.00 80.69 481 ALA A O 1
ATOM 3503 N N . VAL A 1 482 ? -20.826 -6.620 26.193 1.00 82.12 482 VAL A N 1
ATOM 3504 C CA . VAL A 1 482 ? -21.563 -5.496 25.597 1.00 82.12 482 VAL A CA 1
ATOM 3505 C C . VAL A 1 482 ? -23.047 -5.825 25.513 1.00 82.12 482 VAL A C 1
ATOM 3507 O O . VAL A 1 482 ? -23.447 -6.785 24.859 1.00 82.12 482 VAL A O 1
ATOM 3510 N N . PHE A 1 483 ? -23.870 -4.980 26.122 1.00 86.12 483 PHE A N 1
ATOM 3511 C CA . PHE A 1 483 ? -25.320 -4.979 26.003 1.00 86.12 483 PHE A CA 1
ATOM 3512 C C . PHE A 1 483 ? -25.733 -3.886 25.021 1.00 86.12 483 PHE A C 1
ATOM 3514 O O . PHE A 1 483 ? -25.487 -2.704 25.257 1.00 86.12 483 PHE A O 1
ATOM 3521 N N . SER A 1 484 ? -26.369 -4.271 23.920 1.00 84.50 484 SER A N 1
ATOM 3522 C CA . SER A 1 484 ? -26.919 -3.332 22.940 1.00 84.50 484 SER A CA 1
ATOM 3523 C C . SER A 1 484 ? -28.416 -3.142 23.143 1.00 84.50 484 SER A C 1
ATOM 3525 O O . SER A 1 484 ? -29.100 -4.040 23.630 1.00 84.50 484 SER A O 1
ATOM 3527 N N . ASN A 1 485 ? -28.931 -1.990 22.714 1.00 79.75 485 ASN A N 1
ATOM 3528 C CA . ASN A 1 485 ? -30.348 -1.635 22.815 1.00 79.75 485 ASN A CA 1
ATOM 3529 C C . ASN A 1 485 ? -30.892 -1.667 24.253 1.00 79.75 485 ASN A C 1
ATOM 3531 O O . ASN A 1 485 ? -32.038 -2.049 24.494 1.00 79.75 485 ASN A O 1
ATOM 3535 N N . VAL A 1 486 ? -30.072 -1.259 25.222 1.00 89.69 486 VAL A N 1
ATOM 3536 C CA . VAL A 1 486 ? -30.503 -1.093 26.610 1.00 89.69 486 VAL A CA 1
ATOM 3537 C C . VAL A 1 486 ? -31.477 0.079 26.663 1.00 89.69 486 VAL A C 1
ATOM 3539 O O . VAL A 1 486 ? -31.085 1.233 26.505 1.00 89.69 486 VAL A O 1
ATOM 3542 N N . VAL A 1 487 ? -32.759 -0.225 26.843 1.00 86.81 487 VAL A N 1
ATOM 3543 C CA . VAL A 1 487 ? -33.815 0.782 26.972 1.00 86.81 487 VAL A CA 1
ATOM 3544 C C . VAL A 1 487 ? -33.859 1.310 28.405 1.00 86.81 487 VAL A C 1
ATOM 3546 O O . VAL A 1 487 ? -33.916 0.532 29.358 1.00 86.81 487 VAL A O 1
ATOM 3549 N N . VAL A 1 488 ? -33.877 2.632 28.554 1.00 90.19 488 VAL A N 1
ATOM 3550 C CA . VAL A 1 488 ? -34.029 3.338 29.830 1.00 90.19 488 VAL A CA 1
ATOM 3551 C C . VAL A 1 488 ? -35.308 4.167 29.767 1.00 90.19 488 VAL A C 1
ATOM 3553 O O . VAL A 1 488 ? -35.421 5.052 28.926 1.00 90.19 488 VAL A O 1
ATOM 3556 N N . THR A 1 489 ? -36.279 3.889 30.642 1.00 82.88 489 THR A N 1
ATOM 3557 C CA . THR A 1 489 ? -37.594 4.570 30.637 1.00 82.88 489 THR A CA 1
ATOM 3558 C C . THR A 1 489 ? -37.898 5.364 31.909 1.00 82.88 489 THR A C 1
ATOM 3560 O O . THR A 1 489 ? -38.832 6.162 31.918 1.00 82.88 489 THR A O 1
ATOM 3563 N N . ASN A 1 490 ? -37.121 5.176 32.979 1.00 82.06 490 ASN A N 1
ATOM 3564 C CA . ASN A 1 490 ? -37.358 5.784 34.296 1.00 82.06 490 ASN A CA 1
ATOM 3565 C C . ASN A 1 490 ? -36.096 6.437 34.871 1.00 82.06 490 ASN A C 1
ATOM 3567 O O . ASN A 1 490 ? -35.826 6.359 36.072 1.00 82.06 490 ASN A O 1
ATOM 3571 N N . GLY A 1 491 ? -35.266 7.030 34.016 1.00 82.75 491 GLY A N 1
ATOM 3572 C CA . GLY A 1 491 ? -34.061 7.710 34.475 1.00 82.75 491 GLY A CA 1
ATOM 3573 C C . GLY A 1 491 ? -32.974 6.782 35.045 1.00 82.75 491 GLY A C 1
ATOM 3574 O O . GLY A 1 491 ? -32.020 7.260 35.659 1.00 82.75 491 GLY A O 1
ATOM 3575 N N . SER A 1 492 ? -33.167 5.462 34.977 1.00 89.38 492 SER A N 1
ATOM 3576 C CA . SER A 1 492 ? -32.377 4.477 35.712 1.00 89.38 492 SER A CA 1
ATOM 3577 C C . SER A 1 492 ? -32.484 3.077 35.118 1.00 89.38 492 SER A C 1
ATOM 3579 O O . SER A 1 492 ? -33.476 2.737 34.470 1.00 89.38 492 SER A O 1
ATOM 3581 N N . PHE A 1 493 ? -31.458 2.266 35.367 1.00 93.62 493 PHE A N 1
ATOM 3582 C CA . PHE A 1 493 ? -31.453 0.827 35.114 1.00 93.62 493 PHE A CA 1
ATOM 3583 C C . PHE A 1 493 ? -30.506 0.130 36.100 1.00 93.62 493 PHE A C 1
ATOM 3585 O O . PHE A 1 493 ? -29.672 0.772 36.742 1.00 93.62 493 PHE A O 1
ATOM 3592 N N . LEU A 1 494 ? -30.644 -1.188 36.230 1.00 93.94 494 LEU A N 1
ATOM 3593 C CA . LEU A 1 494 ? -29.803 -2.012 37.094 1.00 93.94 494 LEU A CA 1
ATOM 3594 C C . LEU A 1 494 ? -28.949 -2.943 36.238 1.00 93.94 494 LEU A C 1
ATOM 3596 O O . LEU A 1 494 ? -29.464 -3.619 35.347 1.00 93.94 494 LEU A O 1
ATOM 3600 N N . ILE A 1 495 ? -27.664 -3.011 36.564 1.00 93.38 495 ILE A N 1
ATOM 3601 C CA . ILE A 1 495 ? -26.827 -4.153 36.222 1.00 93.38 495 ILE A CA 1
ATOM 3602 C C . ILE A 1 495 ? -26.894 -5.097 37.416 1.00 93.38 495 ILE A C 1
ATOM 3604 O O . ILE A 1 495 ? -26.317 -4.796 38.456 1.00 93.38 495 ILE A O 1
ATOM 3608 N N . ALA A 1 496 ? -27.642 -6.191 37.310 1.00 92.94 496 ALA A N 1
ATOM 3609 C CA . ALA A 1 496 ? -27.691 -7.217 38.345 1.00 92.94 496 ALA A CA 1
ATOM 3610 C C . ALA A 1 496 ? -26.506 -8.167 38.167 1.00 92.94 496 ALA A C 1
ATOM 3612 O O . ALA A 1 496 ? -26.202 -8.571 37.045 1.00 92.94 496 ALA A O 1
ATOM 3613 N N . LEU A 1 497 ? -25.824 -8.495 39.261 1.00 89.19 497 LEU A N 1
ATOM 3614 C CA . LEU A 1 497 ? -24.634 -9.338 39.246 1.00 89.19 497 LEU A CA 1
ATOM 3615 C C . LEU A 1 497 ? -24.968 -10.648 39.956 1.00 89.19 497 LEU A C 1
ATOM 3617 O O . LEU A 1 497 ? -25.425 -10.640 41.097 1.00 89.19 497 LEU A O 1
ATOM 3621 N N . THR A 1 498 ? -24.744 -11.772 39.281 1.00 88.69 498 THR A N 1
ATOM 3622 C CA . THR A 1 498 ? -24.916 -13.111 39.859 1.00 88.69 498 THR A CA 1
ATOM 3623 C C . THR A 1 498 ? -23.581 -13.855 39.814 1.00 88.69 498 THR A C 1
ATOM 3625 O O . THR A 1 498 ? -22.953 -13.873 38.750 1.00 88.69 498 THR A O 1
ATOM 3628 N N . PRO A 1 499 ? -23.116 -14.440 40.933 1.00 83.38 499 PRO A N 1
ATOM 3629 C CA . PRO A 1 499 ? -21.930 -15.290 40.927 1.00 83.38 499 PRO A CA 1
ATOM 3630 C C . PRO A 1 499 ? -22.116 -16.471 39.966 1.00 83.38 499 PRO A C 1
ATOM 3632 O O . PRO A 1 499 ? -23.207 -17.040 39.883 1.00 83.38 499 PRO A O 1
ATOM 3635 N N . LEU A 1 500 ? -21.066 -16.849 39.240 1.00 79.94 500 LEU A N 1
ATOM 3636 C CA . LEU A 1 500 ? -21.059 -18.048 38.398 1.00 79.94 500 LEU A CA 1
ATOM 3637 C C . LEU A 1 500 ? -20.200 -19.138 39.036 1.00 79.94 500 LEU A C 1
ATOM 3639 O O . LEU A 1 500 ? -19.058 -18.877 39.396 1.00 79.94 500 LEU A O 1
ATOM 3643 N N . GLY A 1 501 ? -20.718 -20.368 39.086 1.00 70.88 501 GLY A N 1
ATOM 3644 C CA . GLY A 1 501 ? -20.029 -21.523 39.670 1.00 70.88 501 GLY A CA 1
ATOM 3645 C C . GLY A 1 501 ? -20.416 -21.770 41.130 1.00 70.88 501 GLY A C 1
ATOM 3646 O O . GLY A 1 501 ? -21.547 -21.508 41.529 1.00 70.88 501 GLY A O 1
ATOM 3647 N N . ASP A 1 502 ? -19.483 -22.299 41.918 1.00 60.19 502 ASP A N 1
ATOM 3648 C CA . ASP A 1 502 ? -19.603 -22.510 43.370 1.00 60.19 502 ASP A CA 1
ATOM 3649 C C . ASP A 1 502 ? -19.214 -21.268 44.191 1.00 60.19 502 ASP A C 1
ATOM 3651 O O . ASP A 1 502 ? -19.012 -21.333 45.404 1.00 60.19 502 ASP A O 1
ATOM 3655 N N . THR A 1 503 ? -19.137 -20.115 43.531 1.00 62.41 503 THR A N 1
ATOM 3656 C CA . THR A 1 503 ? -18.687 -18.864 44.125 1.00 62.41 503 THR A CA 1
ATOM 3657 C C . THR A 1 503 ? -19.841 -18.108 44.783 1.00 62.41 503 THR A C 1
ATOM 3659 O O . THR A 1 503 ? -20.996 -18.183 44.363 1.00 62.41 503 THR A O 1
ATOM 3662 N N . THR A 1 504 ? -19.535 -17.358 45.842 1.00 69.88 504 THR A N 1
ATOM 3663 C CA . THR A 1 504 ? -20.495 -16.453 46.503 1.00 69.88 504 THR A CA 1
ATOM 3664 C C . THR A 1 504 ? -20.279 -14.990 46.118 1.00 69.88 504 THR A C 1
ATOM 3666 O O . THR A 1 504 ? -20.945 -14.108 46.656 1.00 69.88 504 THR A O 1
ATOM 3669 N N . GLU A 1 505 ? -19.333 -14.723 45.216 1.00 71.44 505 GLU A N 1
ATOM 3670 C CA . GLU A 1 505 ? -18.768 -13.398 44.959 1.00 71.44 505 GLU A CA 1
ATOM 3671 C C . GLU A 1 505 ? -18.897 -12.995 43.485 1.00 71.44 505 GLU A C 1
ATOM 3673 O O . GLU A 1 505 ? -18.795 -13.824 42.579 1.00 71.44 505 GLU A O 1
ATOM 3678 N N . THR A 1 506 ? -19.107 -11.698 43.249 1.00 78.00 506 THR A N 1
ATOM 3679 C CA . THR A 1 506 ? -19.259 -11.082 41.923 1.00 78.00 506 THR A CA 1
ATOM 3680 C C . THR A 1 506 ? -18.215 -10.003 41.689 1.00 78.00 506 THR A C 1
ATOM 3682 O O . THR A 1 506 ? -17.825 -9.296 42.603 1.00 78.00 506 THR A O 1
ATOM 3685 N N . VAL A 1 507 ? -17.762 -9.827 40.456 1.00 73.38 507 VAL A N 1
ATOM 3686 C CA . VAL A 1 507 ? -16.642 -8.939 40.141 1.00 73.38 507 VAL A CA 1
ATOM 3687 C C . VAL A 1 507 ? -17.068 -7.865 39.157 1.00 73.38 507 VAL A C 1
ATOM 3689 O O . VAL A 1 507 ? -17.726 -8.151 38.162 1.00 73.38 507 VAL A O 1
ATOM 3692 N N . PHE A 1 508 ? -16.684 -6.620 39.422 1.00 78.00 508 PHE A N 1
ATOM 3693 C CA . PHE A 1 508 ? -16.927 -5.487 38.534 1.00 78.00 508 PHE A CA 1
ATOM 3694 C C . PHE A 1 508 ? -15.826 -4.448 38.703 1.00 78.00 508 PHE A C 1
ATOM 3696 O O . PHE A 1 508 ? -15.530 -4.026 39.824 1.00 78.00 508 PHE A O 1
ATOM 3703 N N . ASN A 1 509 ? -15.254 -4.027 37.579 1.00 73.69 509 ASN A N 1
ATOM 3704 C CA . ASN A 1 509 ? -14.147 -3.073 37.524 1.00 73.69 509 ASN A CA 1
ATOM 3705 C C . ASN A 1 509 ? -14.577 -1.741 36.899 1.00 73.69 509 ASN A C 1
ATOM 3707 O O . ASN A 1 509 ? -13.976 -0.698 37.162 1.00 73.69 509 ASN A O 1
ATOM 3711 N N . GLY A 1 510 ? -15.643 -1.744 36.101 1.00 77.00 510 GLY A N 1
ATOM 3712 C CA . GLY A 1 510 ? -16.153 -0.531 35.488 1.00 77.00 510 GLY A CA 1
ATOM 3713 C C . GLY A 1 510 ? -17.196 -0.789 34.416 1.00 77.00 510 GLY A C 1
ATOM 3714 O O . GLY A 1 510 ? -17.575 -1.926 34.127 1.00 77.00 510 GLY A O 1
ATOM 3715 N N . ALA A 1 511 ? -17.642 0.298 33.799 1.00 80.88 511 ALA A N 1
ATOM 3716 C CA . ALA A 1 511 ? -18.580 0.274 32.690 1.00 80.88 511 ALA A CA 1
ATOM 3717 C C . ALA A 1 511 ? -18.401 1.490 31.781 1.00 80.88 511 ALA A C 1
ATOM 3719 O O . ALA A 1 511 ? -17.881 2.530 32.187 1.00 80.88 511 ALA A O 1
ATOM 3720 N N . GLN A 1 512 ? -18.908 1.376 30.562 1.00 80.38 512 GLN A N 1
ATOM 3721 C CA . GLN A 1 512 ? -19.107 2.490 29.650 1.00 80.38 512 GLN A CA 1
ATOM 3722 C C . GLN A 1 512 ? -20.537 2.472 29.137 1.00 80.38 512 GLN A C 1
ATOM 3724 O O . GLN A 1 512 ? -21.008 1.456 28.631 1.00 80.38 512 GLN A O 1
ATOM 3729 N N . LEU A 1 513 ? -21.219 3.604 29.248 1.00 84.44 513 LEU A N 1
ATOM 3730 C CA . LEU A 1 513 ? -22.590 3.787 28.803 1.00 84.44 513 LEU A CA 1
ATOM 3731 C C . LEU A 1 513 ? -22.617 4.782 27.645 1.00 84.44 513 LEU A C 1
ATOM 3733 O O . LEU A 1 513 ? -22.292 5.954 27.820 1.00 84.44 513 LEU A O 1
ATOM 3737 N N . GLN A 1 514 ? -23.030 4.324 26.471 1.00 83.75 514 GLN A N 1
ATOM 3738 C CA . GLN A 1 514 ? -23.159 5.132 25.267 1.00 83.75 514 GLN A CA 1
ATOM 3739 C C . GLN A 1 514 ? -24.632 5.343 24.919 1.00 83.75 514 GLN A C 1
ATOM 3741 O O . GLN A 1 514 ? -25.359 4.376 24.698 1.00 83.75 514 GLN A O 1
ATOM 3746 N N . ALA A 1 515 ? -25.069 6.597 24.809 1.00 83.69 515 ALA A N 1
ATOM 3747 C CA . ALA A 1 515 ? -26.399 6.929 24.303 1.00 83.69 515 ALA A CA 1
ATOM 3748 C C . ALA A 1 515 ? -26.479 6.680 22.796 1.00 83.69 515 ALA A C 1
ATOM 3750 O O . ALA A 1 515 ? -25.648 7.194 22.062 1.00 83.69 515 ALA A O 1
ATOM 3751 N N . VAL A 1 516 ? -27.483 5.946 22.321 1.00 81.25 516 VAL A N 1
ATOM 3752 C CA . VAL A 1 516 ? -27.746 5.693 20.890 1.00 81.25 516 VAL A CA 1
ATOM 3753 C C . VAL A 1 516 ? -28.857 6.609 20.384 1.00 81.25 516 VAL A C 1
ATOM 3755 O O . VAL A 1 516 ? -28.706 7.280 19.367 1.00 81.25 516 VAL A O 1
ATOM 3758 N N . SER A 1 517 ? -29.957 6.686 21.127 1.00 81.38 517 SER A N 1
ATOM 3759 C CA . SER A 1 517 ? -31.052 7.625 20.887 1.00 81.38 517 SER A CA 1
ATOM 3760 C C . SER A 1 517 ? -31.614 8.081 22.222 1.00 81.38 517 SER A C 1
ATOM 3762 O O . SER A 1 517 ? -31.733 7.271 23.134 1.00 81.38 517 SER A O 1
ATOM 3764 N N . LEU A 1 518 ? -31.984 9.352 22.341 1.00 81.81 518 LEU A N 1
ATOM 3765 C CA . LEU A 1 518 ? -32.627 9.880 23.542 1.00 81.81 518 LEU A CA 1
ATOM 3766 C C . LEU A 1 518 ? -34.103 10.132 23.266 1.00 81.81 518 LEU A C 1
ATOM 3768 O O . LEU A 1 518 ? -34.449 10.683 22.219 1.00 81.81 518 LEU A O 1
ATOM 3772 N N . ASP A 1 519 ? -34.954 9.772 24.219 1.00 77.12 519 ASP A N 1
ATOM 3773 C CA . ASP A 1 519 ? -36.350 10.183 24.197 1.00 77.12 519 ASP A CA 1
ATOM 3774 C C . ASP A 1 519 ? -36.428 11.710 24.305 1.00 77.12 519 ASP A C 1
ATOM 3776 O O . ASP A 1 519 ? -35.633 12.360 25.000 1.00 77.12 519 ASP A O 1
ATOM 3780 N N . ALA A 1 520 ? -37.408 12.300 23.621 1.00 66.19 520 ALA A N 1
ATOM 3781 C CA . ALA A 1 520 ? -37.647 13.731 23.713 1.00 66.19 520 ALA A CA 1
ATOM 3782 C C . ALA A 1 520 ? -37.964 14.114 25.168 1.00 66.19 520 ALA A C 1
ATOM 3784 O O . ALA A 1 520 ? -38.917 13.609 25.768 1.00 66.19 520 ALA A O 1
ATOM 3785 N N . VAL A 1 521 ? -37.188 15.042 25.736 1.00 69.44 521 VAL A N 1
ATOM 3786 C CA . VAL A 1 521 ? -37.503 15.598 27.056 1.00 69.44 521 VAL A CA 1
ATOM 3787 C C . VAL A 1 521 ? -38.804 16.377 26.951 1.00 69.44 521 VAL A C 1
ATOM 3789 O O . VAL A 1 521 ? -38.888 17.387 26.253 1.00 69.44 521 VAL A O 1
ATOM 3792 N N . SER A 1 522 ? -39.819 15.904 27.667 1.00 69.75 522 SER A N 1
ATOM 3793 C CA . SER A 1 522 ? -41.110 16.573 27.751 1.00 69.75 522 SER A CA 1
ATOM 3794 C C . SER A 1 522 ? -41.106 17.547 28.924 1.00 69.75 522 SER A C 1
ATOM 3796 O O 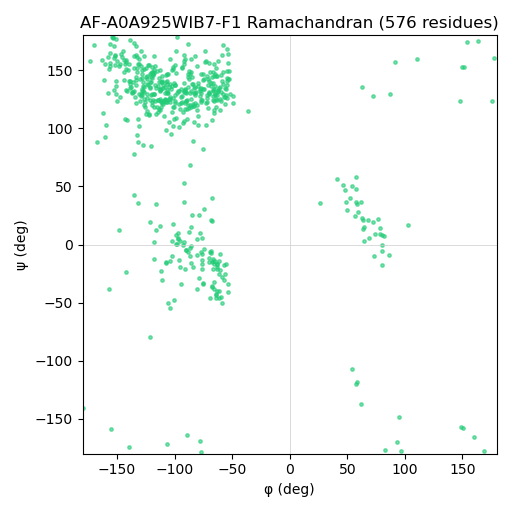. SER A 1 522 ? -40.857 17.163 30.066 1.00 69.75 522 SER A O 1
ATOM 3798 N N . LEU A 1 523 ? -41.384 18.817 28.633 1.00 82.44 523 LEU A N 1
ATOM 3799 C CA . LEU A 1 523 ? -41.657 19.834 29.640 1.00 82.44 523 LEU A CA 1
ATOM 3800 C C . LEU A 1 523 ? -43.165 19.856 29.890 1.00 82.44 523 LEU A C 1
ATOM 3802 O O . LEU A 1 523 ? -43.940 20.163 28.987 1.00 82.44 523 LEU A O 1
ATOM 3806 N N . THR A 1 524 ? -43.580 19.534 31.108 1.00 87.69 524 THR A N 1
ATOM 3807 C CA . THR A 1 524 ? -44.980 19.609 31.532 1.00 87.69 524 THR A CA 1
ATOM 3808 C C . THR A 1 524 ? -45.172 20.785 32.473 1.00 87.69 524 THR A C 1
ATOM 3810 O O . THR A 1 524 ? -44.281 21.150 33.242 1.00 87.69 524 THR A O 1
ATOM 3813 N N . THR A 1 525 ? -46.343 21.404 32.393 1.00 89.62 525 THR A N 1
ATOM 3814 C CA . THR A 1 525 ? -46.691 22.550 33.228 1.00 89.62 525 THR A CA 1
ATOM 3815 C C . THR A 1 525 ? -48.053 22.340 33.858 1.00 89.62 525 THR A C 1
ATOM 3817 O O . THR A 1 525 ? -49.022 22.072 33.148 1.00 89.62 525 THR A O 1
ATOM 3820 N N . GLN A 1 526 ? -48.143 22.527 35.170 1.00 92.19 526 GLN A N 1
ATOM 3821 C CA . GLN A 1 526 ? -49.397 22.518 35.910 1.00 92.19 526 GLN A CA 1
ATOM 3822 C C . GLN A 1 526 ? -49.543 23.834 36.668 1.00 92.19 526 GLN A C 1
ATOM 3824 O O . GLN A 1 526 ? -48.667 24.217 37.438 1.00 92.19 526 GLN A O 1
ATOM 3829 N N . ARG A 1 527 ? -50.660 24.532 36.463 1.00 88.56 527 ARG A N 1
ATOM 3830 C CA . ARG A 1 527 ? -50.972 25.760 37.198 1.00 88.56 527 ARG A CA 1
ATOM 3831 C C . ARG A 1 527 ? -51.872 25.444 38.390 1.00 88.56 527 ARG A C 1
ATOM 3833 O O . ARG A 1 527 ? -52.891 24.781 38.215 1.00 88.56 527 ARG A O 1
ATOM 3840 N N . ASN A 1 528 ? -51.528 25.958 39.566 1.00 89.19 528 ASN A N 1
ATOM 3841 C CA . ASN A 1 528 ? -52.358 25.910 40.767 1.00 89.19 528 ASN A CA 1
ATOM 3842 C C . ASN A 1 528 ? -52.433 27.313 41.388 1.00 89.19 528 ASN A C 1
ATOM 3844 O O . ASN A 1 528 ? -51.477 27.791 41.991 1.00 89.19 528 ASN A O 1
ATOM 3848 N N . GLY A 1 529 ? -53.546 28.019 41.176 1.00 88.00 529 GLY A N 1
ATOM 3849 C CA . GLY A 1 529 ? -53.686 29.416 41.597 1.00 88.00 529 GLY A CA 1
ATOM 3850 C C . GLY A 1 529 ? -52.604 30.327 40.997 1.00 88.00 529 GLY A C 1
ATOM 3851 O O . GLY A 1 529 ? -52.491 30.461 39.771 1.00 88.00 529 GLY A O 1
ATOM 3852 N N . SER A 1 530 ? -51.820 30.963 41.872 1.00 88.19 530 SER A N 1
ATOM 3853 C CA . SER A 1 530 ? -50.682 31.822 41.522 1.00 88.19 530 SER A CA 1
ATOM 3854 C C . SER A 1 530 ? -49.364 31.063 41.364 1.00 88.19 530 SER A C 1
ATOM 3856 O O . SER A 1 530 ? -48.320 31.698 41.298 1.00 88.19 530 SER A O 1
ATOM 3858 N N . GLU A 1 531 ? -49.370 29.732 41.336 1.00 91.94 531 GLU A N 1
ATOM 3859 C CA . GLU A 1 531 ? -48.167 28.915 41.170 1.00 91.94 531 GLU A CA 1
ATOM 3860 C C . GLU A 1 531 ? -48.197 28.157 39.841 1.00 91.94 531 GLU A C 1
ATOM 3862 O O . GLU A 1 531 ? -49.230 27.637 39.409 1.00 91.94 531 GLU A O 1
ATOM 3867 N N . LEU A 1 532 ? -47.043 28.094 39.183 1.00 90.44 532 LEU A N 1
ATOM 3868 C CA . LEU A 1 532 ? -46.771 27.264 38.022 1.00 90.44 532 LEU A CA 1
ATOM 3869 C C . LEU A 1 532 ? -45.748 26.207 38.434 1.00 90.44 532 LEU A C 1
ATOM 3871 O O . LEU A 1 532 ? -44.610 26.525 38.768 1.00 90.44 532 LEU A O 1
ATOM 3875 N N . THR A 1 533 ? -46.158 24.947 38.399 1.00 92.50 533 THR A N 1
ATOM 3876 C CA . THR A 1 533 ? -45.267 23.801 38.552 1.00 92.50 533 THR A CA 1
ATOM 3877 C C . THR A 1 533 ? -44.774 23.394 37.175 1.00 92.50 533 THR A C 1
ATOM 3879 O O . THR A 1 533 ? -45.577 23.122 36.283 1.00 92.50 533 THR A O 1
ATOM 3882 N N . ILE A 1 534 ? -43.461 23.363 36.998 1.00 91.81 534 ILE A N 1
ATOM 3883 C CA . ILE A 1 534 ? -42.781 22.957 35.775 1.00 91.81 534 ILE A CA 1
ATOM 3884 C C . ILE A 1 534 ? -42.064 21.648 36.077 1.00 91.81 534 ILE A C 1
ATOM 3886 O O . ILE A 1 534 ? -41.184 21.613 36.933 1.00 91.81 534 ILE A O 1
ATOM 3890 N N . ALA A 1 535 ? -42.420 20.577 35.379 1.00 88.44 535 ALA A N 1
ATOM 3891 C CA . ALA A 1 535 ? -41.781 19.280 35.544 1.00 88.44 535 ALA A CA 1
ATOM 3892 C C . ALA A 1 535 ? -41.175 18.811 34.221 1.00 88.44 535 ALA A C 1
ATOM 3894 O O . ALA A 1 535 ? -41.789 18.910 33.159 1.00 88.44 535 ALA A O 1
ATOM 3895 N N . TRP A 1 536 ? -39.955 18.302 34.295 1.00 85.31 536 TRP A N 1
ATOM 3896 C CA . TRP A 1 536 ? -39.238 17.650 33.206 1.00 85.31 536 TRP A CA 1
ATOM 3897 C C . TRP A 1 536 ? -38.580 16.371 33.723 1.00 85.31 536 TRP A C 1
ATOM 3899 O O . TRP A 1 536 ? -38.608 16.090 34.925 1.00 85.31 536 TRP A O 1
ATOM 3909 N N . SER A 1 537 ? -38.006 15.584 32.816 1.00 70.44 537 SER A N 1
ATOM 3910 C CA . SER A 1 537 ? -37.214 14.402 33.161 1.00 70.44 537 SER A CA 1
ATOM 3911 C C . SER A 1 537 ? -36.097 14.745 34.163 1.00 70.44 537 SER A C 1
ATOM 3913 O O . SER A 1 537 ? -35.637 15.880 34.212 1.00 70.44 537 SER A O 1
ATOM 3915 N N . ASN A 1 538 ? -35.605 13.773 34.938 1.00 65.25 538 ASN A N 1
ATOM 3916 C CA . ASN A 1 538 ? -34.598 13.987 36.001 1.00 65.25 538 ASN A CA 1
ATOM 3917 C C . ASN A 1 538 ? -33.187 14.398 35.500 1.00 65.25 538 ASN A C 1
ATOM 3919 O O . ASN A 1 538 ? -32.200 14.230 36.212 1.00 65.25 538 ASN A O 1
ATOM 3923 N N . TYR A 1 539 ? -33.067 14.912 34.276 1.00 65.88 539 TYR A N 1
ATOM 3924 C CA . TYR A 1 539 ? -31.825 15.335 33.638 1.00 65.88 539 TYR A CA 1
ATOM 3925 C C . TYR A 1 539 ? -32.048 16.594 32.789 1.00 65.88 539 TYR A C 1
ATOM 3927 O O . TYR A 1 539 ? -33.148 16.861 32.302 1.00 65.88 539 TYR A O 1
ATOM 3935 N N . GLY A 1 540 ? -30.977 17.361 32.588 1.00 70.69 540 GLY A N 1
ATOM 3936 C CA . GLY A 1 540 ? -31.014 18.633 31.870 1.00 70.69 540 GLY A CA 1
ATOM 3937 C C . GLY A 1 540 ? -31.259 19.840 32.777 1.00 70.69 540 GLY A C 1
ATOM 3938 O O . GLY A 1 540 ? -31.794 19.737 33.882 1.00 70.69 540 GLY A O 1
ATOM 3939 N N . THR A 1 541 ? -30.840 21.006 32.294 1.00 80.31 541 THR A N 1
ATOM 3940 C CA . THR A 1 541 ? -30.881 22.262 33.051 1.00 80.31 541 THR A CA 1
ATOM 3941 C C . THR A 1 541 ? -32.089 23.080 32.626 1.00 80.31 541 THR A C 1
ATOM 3943 O O . THR A 1 541 ? -32.199 23.456 31.452 1.00 80.31 541 THR A O 1
ATOM 3946 N N . LEU A 1 542 ? -32.974 23.402 33.574 1.00 88.94 542 LEU A N 1
ATOM 3947 C CA . LEU A 1 542 ? -34.049 24.360 33.337 1.00 88.94 542 LEU A CA 1
ATOM 3948 C C . LEU A 1 542 ? -33.433 25.736 33.057 1.00 88.94 542 LEU A C 1
ATOM 3950 O O . LEU A 1 542 ? -32.634 26.251 33.839 1.00 88.94 542 LEU A O 1
ATOM 3954 N N . GLN A 1 543 ? -33.788 26.330 31.925 1.00 92.06 543 GLN A N 1
ATOM 3955 C CA . GLN A 1 543 ? -33.376 27.674 31.546 1.00 92.06 543 GLN A CA 1
ATOM 3956 C C . GLN A 1 543 ? -34.585 28.592 31.477 1.00 92.06 543 GLN A C 1
ATOM 3958 O O . GLN A 1 543 ? -35.679 28.160 31.113 1.00 92.06 543 GLN A O 1
ATOM 3963 N N . THR A 1 544 ? -34.361 29.868 31.767 1.00 92.44 544 THR A N 1
ATOM 3964 C CA . THR A 1 544 ? -35.372 30.909 31.664 1.00 92.44 544 THR A CA 1
ATOM 3965 C C . THR A 1 544 ? -34.928 32.064 30.774 1.00 92.44 544 THR A C 1
ATOM 3967 O O . THR A 1 544 ? -33.734 32.340 30.643 1.00 92.44 544 THR A O 1
ATOM 3970 N N . ALA A 1 545 ? -35.896 32.733 30.156 1.00 93.69 545 ALA A N 1
ATOM 3971 C CA . ALA A 1 545 ? -35.703 33.969 29.413 1.00 93.69 545 ALA A CA 1
ATOM 3972 C C . ALA A 1 545 ? -36.953 34.854 29.523 1.00 93.69 545 ALA A C 1
ATOM 3974 O O . ALA A 1 545 ? -38.062 34.357 29.714 1.00 93.69 545 ALA A O 1
ATOM 3975 N N . THR A 1 546 ? -36.795 36.164 29.352 1.00 93.25 546 THR A N 1
ATOM 3976 C CA . THR A 1 546 ? -37.918 37.115 29.214 1.00 93.25 546 THR A CA 1
ATOM 3977 C C . THR A 1 546 ? -38.352 37.305 27.755 1.00 93.25 546 THR A C 1
ATOM 3979 O O . THR A 1 546 ? -39.348 37.969 27.483 1.00 93.25 546 THR A O 1
ATOM 3982 N N . ASN A 1 547 ? -37.630 36.697 26.808 1.00 90.81 547 ASN A N 1
ATOM 3983 C CA . ASN A 1 547 ? -37.929 36.679 25.378 1.00 90.81 547 ASN A CA 1
ATOM 3984 C C . ASN A 1 547 ? -37.655 35.271 24.825 1.00 90.81 547 ASN A C 1
ATOM 3986 O O . ASN A 1 547 ? -36.646 34.658 25.170 1.00 90.81 547 ASN A O 1
ATOM 3990 N N . ILE A 1 548 ? -38.527 34.760 23.952 1.00 91.44 548 ILE A N 1
ATOM 3991 C CA . ILE A 1 548 ? -38.396 33.421 23.358 1.00 91.44 548 ILE A CA 1
ATOM 3992 C C . ILE A 1 548 ? -37.108 33.246 22.528 1.00 91.44 548 ILE A C 1
ATOM 3994 O O . ILE A 1 548 ? -36.589 32.136 22.414 1.00 91.44 548 ILE A O 1
ATOM 3998 N N . ALA A 1 549 ? -36.547 34.338 22.001 1.00 90.56 549 ALA A N 1
ATOM 3999 C CA . ALA A 1 549 ? -35.262 34.342 21.301 1.00 90.56 549 ALA A CA 1
ATOM 4000 C C . ALA A 1 549 ? -34.044 34.255 22.250 1.00 90.56 549 ALA A C 1
ATOM 4002 O O . ALA A 1 549 ? -32.919 34.063 21.791 1.00 90.56 549 ALA A O 1
ATOM 4003 N N . GLY A 1 550 ? -34.248 34.351 23.567 1.00 91.69 550 GLY A N 1
ATOM 4004 C CA . GLY A 1 550 ? -33.191 34.446 24.573 1.00 91.69 550 GLY A CA 1
ATOM 4005 C C . GLY A 1 550 ? -32.833 35.899 24.938 1.00 91.69 550 GLY A C 1
ATOM 4006 O O . GLY A 1 550 ? -33.552 36.822 24.558 1.00 91.69 550 GLY A O 1
ATOM 4007 N N . PRO A 1 551 ? -31.739 36.129 25.689 1.00 91.75 551 PRO A N 1
ATOM 4008 C CA . PRO A 1 551 ? -30.770 35.138 26.152 1.00 91.75 551 PRO A CA 1
ATOM 4009 C C . PRO A 1 551 ? -31.381 34.158 27.159 1.00 91.75 551 PRO A C 1
ATOM 4011 O O . PRO A 1 551 ? -32.157 34.537 28.032 1.00 91.75 551 PRO A O 1
ATOM 4014 N N . TRP A 1 552 ? -31.021 32.884 27.020 1.00 92.00 552 TRP A N 1
ATOM 4015 C CA . TRP A 1 552 ? -31.482 31.817 27.903 1.00 92.00 552 TRP A CA 1
ATOM 4016 C C . TRP A 1 552 ? -30.484 31.609 29.035 1.00 92.00 552 TRP A C 1
ATOM 4018 O O . TRP A 1 552 ? -29.357 31.170 28.797 1.00 92.00 552 TRP A O 1
ATOM 4028 N N . LEU A 1 553 ? -30.909 31.902 30.260 1.00 92.75 553 LEU A N 1
ATOM 4029 C CA . LEU A 1 553 ? -30.086 31.788 31.459 1.00 92.75 553 LEU A CA 1
ATOM 4030 C C . LEU A 1 553 ? -30.452 30.517 32.233 1.00 92.75 553 LEU A C 1
ATOM 4032 O O . LEU A 1 553 ? -31.639 30.223 32.379 1.00 92.75 553 LEU A O 1
ATOM 4036 N N . PRO A 1 554 ? -29.473 29.741 32.726 1.00 89.38 554 PRO A N 1
ATOM 4037 C CA . PRO A 1 554 ? -29.764 28.596 33.581 1.00 89.38 554 PRO A CA 1
ATOM 4038 C C . PRO A 1 554 ? -30.392 29.056 34.903 1.00 89.38 554 PRO A C 1
ATOM 4040 O O . PRO A 1 554 ? -29.919 30.005 35.525 1.00 89.38 554 PRO A O 1
ATOM 4043 N N . LEU A 1 555 ? -31.438 28.360 35.351 1.00 88.31 555 LEU A N 1
ATOM 4044 C CA . LEU A 1 555 ? -31.947 28.471 36.715 1.00 88.31 555 LEU A CA 1
ATOM 4045 C C . LEU A 1 555 ? -31.129 27.545 37.612 1.00 88.31 555 LEU A C 1
ATOM 4047 O O . LEU A 1 555 ? -31.437 26.365 37.781 1.00 88.31 555 LEU A O 1
ATOM 4051 N N . THR A 1 556 ? -30.037 28.081 38.149 1.00 76.06 556 THR A N 1
ATOM 4052 C CA . THR A 1 556 ? -29.122 27.345 39.023 1.00 76.06 556 THR A CA 1
ATOM 4053 C C . THR A 1 556 ? -29.887 26.796 40.234 1.00 76.06 556 THR A C 1
ATOM 4055 O O . THR A 1 556 ? -30.568 27.551 40.924 1.00 76.06 556 THR A O 1
ATOM 4058 N N . ASN A 1 557 ? -29.769 25.489 40.492 1.00 77.19 557 ASN A N 1
ATOM 4059 C CA . ASN A 1 557 ? -30.459 24.736 41.558 1.00 77.19 557 ASN A CA 1
ATOM 4060 C C . ASN A 1 557 ? -31.957 24.441 41.345 1.00 77.19 557 ASN A C 1
ATOM 4062 O O . ASN A 1 557 ? -32.603 23.944 42.268 1.00 77.19 557 ASN A O 1
ATOM 4066 N N . ALA A 1 558 ? -32.524 24.695 40.162 1.00 83.00 558 ALA A N 1
ATOM 4067 C CA . ALA A 1 558 ? -33.874 24.224 39.858 1.00 83.00 558 ALA A CA 1
ATOM 4068 C C . ALA A 1 558 ? -33.909 22.686 39.797 1.00 83.00 558 ALA A C 1
ATOM 4070 O O . ALA A 1 558 ? -33.180 22.072 39.016 1.00 83.00 558 ALA A O 1
ATOM 4071 N N . VAL A 1 559 ? -34.775 22.074 40.604 1.00 82.25 559 VAL A N 1
ATOM 4072 C CA . VAL A 1 559 ? -35.047 20.630 40.607 1.00 82.25 559 VAL A CA 1
ATOM 4073 C C . VAL A 1 559 ? -36.456 20.384 40.086 1.00 82.25 559 VAL A C 1
ATOM 4075 O O . VAL A 1 559 ? -37.356 21.162 40.384 1.00 82.25 559 VAL A O 1
ATOM 4078 N N . SER A 1 560 ? -36.644 19.334 39.288 1.00 84.06 560 SER A N 1
ATOM 4079 C CA . SER A 1 560 ? -37.971 18.917 38.830 1.00 84.06 560 SER A CA 1
ATOM 4080 C C . SER A 1 560 ? -38.693 18.170 39.965 1.00 84.06 560 SER A C 1
ATOM 4082 O O . SER A 1 560 ? -38.089 17.261 40.540 1.00 84.06 560 SER A O 1
ATOM 4084 N N . PRO A 1 561 ? -39.953 18.503 40.305 1.00 90.31 561 PRO A N 1
ATOM 4085 C CA . PRO A 1 561 ? -40.741 19.611 39.770 1.00 90.31 561 PRO A CA 1
ATOM 4086 C C . PRO A 1 561 ? -40.321 20.968 40.365 1.00 90.31 561 PRO A C 1
ATOM 4088 O O . PRO A 1 561 ? -40.188 21.118 41.578 1.00 90.31 561 PRO A O 1
ATOM 4091 N N . PHE A 1 562 ? -40.169 21.981 39.510 1.00 90.69 562 PHE A N 1
ATOM 4092 C CA . PHE A 1 562 ? -39.831 23.345 39.911 1.00 90.69 562 PHE A CA 1
ATOM 4093 C C . PHE A 1 562 ? -41.099 24.186 40.019 1.00 90.69 562 PHE A C 1
ATOM 4095 O O . PHE A 1 562 ? -41.829 24.339 39.040 1.00 90.69 562 PHE A O 1
ATOM 4102 N N . VAL A 1 563 ? -41.361 24.746 41.198 1.00 91.19 563 VAL A N 1
ATOM 4103 C CA . VAL A 1 563 ? -42.527 25.602 41.441 1.00 91.19 563 VAL A CA 1
ATOM 4104 C C . VAL A 1 563 ? -42.102 27.063 41.388 1.00 91.19 563 VAL A C 1
ATOM 4106 O O . VAL A 1 563 ? -41.163 27.469 42.069 1.00 91.19 563 VAL A O 1
ATOM 4109 N N . ILE A 1 564 ? -42.810 27.863 40.594 1.00 89.56 564 ILE A N 1
ATOM 4110 C CA . ILE A 1 564 ? -42.624 29.310 40.528 1.00 89.56 564 ILE A CA 1
ATOM 4111 C C . ILE A 1 564 ? -43.947 30.032 40.757 1.00 89.56 564 ILE A C 1
ATOM 4113 O O . ILE A 1 564 ? -44.974 29.681 40.177 1.00 89.56 564 ILE A O 1
ATOM 4117 N N . SER A 1 565 ? -43.929 31.082 41.574 1.00 88.56 565 SER A N 1
ATOM 4118 C CA . SER A 1 565 ? -45.072 31.983 41.693 1.00 88.56 565 SER A CA 1
ATOM 4119 C C . SER A 1 565 ? -45.192 32.836 40.428 1.00 88.56 565 SER A C 1
ATOM 4121 O O . SER A 1 565 ? -44.262 33.545 40.045 1.00 88.56 565 SER A O 1
ATOM 4123 N N . THR A 1 566 ? -46.341 32.778 39.763 1.00 80.06 566 THR A N 1
ATOM 4124 C CA . THR A 1 566 ? -46.635 33.583 38.580 1.00 80.06 566 THR A CA 1
ATOM 4125 C C . THR A 1 566 ? -46.650 35.061 38.962 1.00 80.06 566 THR A C 1
ATOM 4127 O O . THR A 1 566 ? -47.472 35.482 39.777 1.00 80.06 566 THR A O 1
ATOM 4130 N N . THR A 1 567 ? -45.751 35.845 38.368 1.00 77.50 567 THR A N 1
ATOM 4131 C CA . THR A 1 567 ? -45.738 37.313 38.470 1.00 77.50 567 THR A CA 1
ATOM 4132 C C . THR A 1 567 ? -46.417 37.937 37.242 1.00 77.50 567 THR A C 1
ATOM 4134 O O . THR A 1 567 ? -46.830 37.224 36.329 1.00 77.50 567 THR A O 1
ATOM 4137 N N . ASN A 1 568 ? -46.522 39.270 37.182 1.00 69.81 568 ASN A N 1
ATOM 4138 C CA . ASN A 1 568 ? -47.037 39.976 35.998 1.00 69.81 568 ASN A CA 1
ATOM 4139 C C . ASN A 1 568 ? -46.037 40.018 34.820 1.00 69.81 568 ASN A C 1
ATOM 4141 O O . ASN A 1 568 ? -46.369 40.552 33.762 1.00 69.81 568 ASN A O 1
ATOM 4145 N N . ALA A 1 569 ? -44.814 39.501 34.987 1.00 79.38 569 ALA A N 1
ATOM 4146 C CA . ALA A 1 569 ? -43.811 39.462 33.929 1.00 79.38 569 ALA A CA 1
ATOM 4147 C C . ALA A 1 569 ? -43.935 38.178 33.096 1.00 79.38 569 ALA A C 1
ATOM 4149 O O . ALA A 1 569 ? -44.057 37.078 33.635 1.00 79.38 569 ALA A O 1
ATOM 4150 N N . MET A 1 570 ? -43.863 38.314 31.770 1.00 85.44 570 MET A N 1
ATOM 4151 C CA . MET A 1 570 ? -43.795 37.167 30.866 1.00 85.44 570 MET A CA 1
ATOM 4152 C C . MET A 1 570 ? -42.433 36.481 31.000 1.00 85.44 570 MET A C 1
ATOM 4154 O O . MET A 1 570 ? -41.390 37.133 30.935 1.00 85.44 570 MET A O 1
ATOM 4158 N N . GLN A 1 571 ? -42.449 35.161 31.168 1.00 88.62 571 GLN A N 1
ATOM 4159 C CA . GLN A 1 571 ? -41.251 34.353 31.338 1.00 88.62 571 GLN A CA 1
ATOM 4160 C C . GLN A 1 571 ? -41.383 33.059 30.534 1.00 88.62 571 GLN A C 1
ATOM 4162 O O . GLN A 1 571 ? -42.425 32.404 30.552 1.00 88.62 571 GLN A O 1
ATOM 4167 N N . PHE A 1 572 ? -40.324 32.704 29.817 1.00 90.88 572 PHE A N 1
ATOM 4168 C CA . PHE A 1 572 ? -40.222 31.491 29.019 1.00 90.88 572 PHE A CA 1
ATOM 4169 C C . PHE A 1 572 ? -39.317 30.493 29.726 1.00 90.88 572 PHE A C 1
ATOM 4171 O O . PHE A 1 572 ? -38.345 30.880 30.380 1.00 90.88 572 PHE A O 1
ATOM 4178 N N . PHE A 1 573 ? -39.621 29.209 29.557 1.00 91.06 573 PHE A N 1
ATOM 4179 C CA . PHE A 1 573 ? -38.849 28.110 30.118 1.00 91.06 573 PHE A CA 1
ATOM 4180 C C . PHE A 1 573 ? -38.534 27.088 29.034 1.00 91.06 573 PHE A C 1
ATOM 4182 O O . PHE A 1 573 ? -39.361 26.816 28.165 1.00 91.06 573 PHE A O 1
ATOM 4189 N N . ARG A 1 574 ? -37.334 26.517 29.095 1.00 89.25 574 ARG A N 1
ATOM 4190 C CA . ARG A 1 574 ? -36.936 25.362 28.285 1.00 89.25 574 ARG A CA 1
ATOM 4191 C C . ARG A 1 574 ? -35.987 24.482 29.080 1.00 89.25 574 ARG A C 1
ATOM 4193 O O . ARG A 1 574 ? -35.347 24.959 30.015 1.00 89.25 574 ARG A O 1
ATOM 4200 N N . VAL A 1 575 ? -35.832 23.235 28.661 1.00 85.19 575 VAL A N 1
ATOM 4201 C CA . VAL A 1 575 ? -34.811 22.339 29.213 1.00 85.19 575 VAL A CA 1
ATOM 4202 C C . VAL A 1 575 ? -33.674 22.242 28.213 1.00 85.19 575 VAL A C 1
ATOM 4204 O O . VAL A 1 575 ? -33.888 21.882 27.057 1.00 85.19 575 VAL A O 1
ATOM 4207 N N . LYS A 1 576 ? -32.463 22.590 28.648 1.00 78.94 576 LYS A N 1
ATOM 4208 C CA . LYS A 1 576 ? -31.251 22.329 27.875 1.00 78.94 576 LYS A CA 1
ATOM 4209 C C . LYS A 1 576 ? -30.723 20.949 28.258 1.00 78.94 576 LYS A C 1
ATOM 4211 O O . LYS A 1 576 ? -30.339 20.740 29.408 1.00 78.94 576 LYS A O 1
ATOM 4216 N N . ILE A 1 577 ? -30.700 20.043 27.289 1.00 69.56 577 ILE A N 1
ATOM 4217 C CA . ILE A 1 577 ? -29.999 18.758 27.377 1.00 69.56 577 ILE A CA 1
ATOM 4218 C C . ILE A 1 577 ? -28.531 19.044 27.016 1.00 69.56 577 ILE A C 1
ATOM 4220 O O . ILE A 1 577 ? -28.292 19.793 26.063 1.00 69.56 577 ILE A O 1
ATOM 4224 N N . GLN A 1 578 ? -27.577 18.579 27.829 1.00 55.88 578 GLN A N 1
ATOM 4225 C CA . GLN A 1 578 ? -26.139 18.729 27.557 1.00 55.88 578 GLN A CA 1
ATOM 4226 C C . GLN A 1 578 ? -25.616 17.569 26.726 1.00 55.88 578 GLN A C 1
ATOM 4228 O O . GLN A 1 578 ? -26.065 16.429 26.983 1.00 55.88 578 GLN A O 1
#

pLDDT: mean 82.2, std 16.92, range [30.64, 98.88]

Sequence (578 aa):
IDPTAGVYQAYDSSGHNLNAVYGSAVLLNSPGPQAPAIPGFESTNIAASLTTSLANGQIVAPALNLNTNTVTFTAWIYPTSGQTASAGLVVNRDGGDAAGFGFGGTNDANGQRELGYVWNTNSPSTYNFHTGLFPPINQWSFVALTVTPSNATIYLYYADGLTTNLLKAVNTISHGPSAFSGGTTWIGGDPNNLNRIFNGTIDEVAVFGSALGESQLQSLFLTAIGAGGVRPTIVSDPVVIPPTTYVGQAVRLVASVSGAPVPAYQWQYRPGGPGIGSFVNLPNGGRVSGANSSTLIITNTLAADATDYRLVVTNVAGSATSASATVNLTPVPNNGIWTVNFAIVSANNGAPTTPYSGRGILGMGTYWNALKGGQFVNTTSLLDDGSVSTGIQVAATGGPGSWFSGFPMNNALLDPYVNYASGFAFTNVPNGVYNLAVYGINGTARNSDNTTLGTQFTVNGVSQDLINKQDVYFVSGDNSAVFSNVVVTNGSFLIALTPLGDTTETVFNGAQLQAVSLDAVSLTTQRNGSELTIAWSNYGTLQTATNIAGPWLPLTNAVSPFVISTTNAMQFFRVKIQ

Solvent-accessible surface area (backbone atoms only — not comparable to full-atom values): 30545 Å² total; per-residue (Å²): 135,82,56,85,74,28,90,49,76,45,81,48,86,84,78,78,76,53,49,21,36,33,10,71,51,39,44,71,77,36,82,35,74,24,34,82,85,22,53,54,32,53,71,79,35,61,17,42,33,25,41,51,55,40,77,48,13,33,32,44,24,53,45,73,57,64,60,39,29,38,29,22,41,37,30,34,38,26,32,70,49,56,52,46,65,50,13,11,44,43,18,29,45,55,96,62,46,28,41,35,38,30,25,14,80,54,62,52,98,83,48,30,31,14,42,25,36,34,33,67,52,58,27,64,85,32,46,68,40,81,49,83,44,57,73,58,66,76,37,69,30,44,37,36,39,28,29,33,53,59,29,37,38,42,38,49,32,37,66,63,85,92,42,75,44,84,46,73,34,75,48,82,45,79,36,58,66,44,44,47,63,47,68,46,26,22,37,30,12,29,86,88,40,52,61,11,19,27,37,25,36,42,37,78,72,44,77,40,87,42,55,67,53,69,48,56,55,49,45,55,51,28,47,34,56,60,45,85,46,42,52,29,42,71,76,37,59,49,42,61,42,59,80,72,39,40,33,54,36,63,41,32,37,42,40,41,74,51,33,22,56,73,52,50,42,40,28,26,32,19,86,67,23,64,94,29,79,65,76,41,82,46,68,65,52,98,51,32,39,40,26,64,45,58,46,33,37,35,40,58,31,51,53,78,63,32,14,28,32,32,47,38,30,35,39,91,50,33,64,34,70,46,58,74,32,72,43,60,49,45,92,50,87,80,84,48,82,48,35,30,29,40,26,47,52,74,97,61,100,62,50,41,81,53,60,56,48,33,67,28,37,74,49,96,66,93,69,69,52,70,37,67,75,80,87,85,84,86,90,80,90,74,71,94,76,70,77,76,70,68,68,26,32,42,31,43,71,35,59,56,39,38,47,79,52,96,56,85,78,62,35,94,87,56,53,54,36,34,34,49,28,52,20,42,39,36,33,43,37,70,36,27,31,22,37,36,38,41,30,35,61,62,46,92,57,44,50,100,85,68,46,71,53,16,23,30,43,29,45,94,87,46,73,50,54,25,42,57,78,66,40,68,64,68,33,73,49,22,30,26,44,76,47,71,73,46,73,26,86,72,30,38,54,51,40,38,39,39,46,35,80,97,50,94,50,26,49,39,28,33,37,36,44,26,36,54,46,70,55,82,82,56,80,44,78,49,77,58,92,60,32,36,37,39,34,49,59,86,57,60,46,46,24,37,21,79,37,96,91,38,77,71,42,74,46,83,87,68,51,71,70,34,75,43,71,65,64,97,66,72,73,43,76,49,73,47,74,129

Secondary structure (DSSP, 8-state):
--GGG---EEPP-SSS---EEE-TTPEEEEE-S-TTTSTTS-TT-EEEEE-TT-TT-SEEEPP----BSSEEEEEEEEESSPPPTT-EEEEEE-SS-EEEEEEEEEE-TTSPEEEEEE-TTT-HHHHT------PPTTS-EEEEEEEETTEEEEEEEEEETTEEEEEEEEE-S----B---SS-EEESB-TT-GGGB--EEEEEEEEESS---HHHHHHHHHHHTT---EEEEEEEEEEEESSSEETTS-EEEEEEEEEESPPEEEEEE-TT-TT-S--EEPPPBTTEE-TTSSEEEE-S--GGG-SEEEEEEEETTEEEEPPPEEPPEE----S-SEEEEEE---SSSS--SS--EEE-EE-SSS---B---SSS-------S-SS---S-EEEE-S---EEE--SPP--TTS-SEEE--SEEEEESPPSEEEEEEEE---S--B-TT-PBPEEEEEETTEEEEEE---SSS--BTTTEEEEEEEEESSSEEEEEEEEESS-------EEEEEEEEEPPPPPEEEEETTEEEEE--SSSEEEEESSTT---EE-TT--SSEEEE--SS--EEEEEP-

Mean predicted aligned error: 16.23 Å